Protein AF-A0A212KTN6-F1 (afdb_monomer)

Solvent-accessible surface area (backbone atoms only — not comparable to full-atom values): 41632 Å² total; per-residue (Å²): 137,77,82,83,77,73,83,65,30,35,36,37,36,20,75,38,52,77,48,44,78,41,72,51,72,46,58,101,66,57,61,45,30,37,12,50,24,74,95,64,19,79,41,68,42,93,36,90,55,35,32,47,46,23,31,38,39,32,64,50,101,92,42,46,31,41,32,62,58,24,91,85,48,63,34,24,52,72,87,41,73,53,89,61,74,41,77,66,53,76,67,39,41,38,34,51,46,69,22,36,23,38,31,40,64,57,71,92,70,88,79,76,94,74,85,89,84,89,83,80,89,83,93,82,84,91,83,92,84,83,88,85,86,85,84,83,87,83,89,77,90,85,84,86,89,88,90,86,84,87,88,82,90,81,89,91,85,91,91,88,87,92,87,89,88,86,91,89,91,92,88,91,87,87,90,90,88,87,89,88,87,88,87,84,88,84,86,84,88,80,91,76,90,81,57,91,83,68,80,76,64,91,70,75,80,64,90,71,76,56,34,55,40,30,45,34,28,74,36,42,82,51,48,73,45,73,46,62,40,44,72,59,38,74,42,34,29,13,46,28,83,89,68,27,77,43,69,42,83,37,94,56,36,23,50,54,22,33,37,37,35,27,35,82,84,70,49,38,30,41,32,61,64,80,33,90,66,51,39,23,49,80,79,49,75,58,92,62,75,40,79,58,59,71,71,40,41,39,36,45,51,71,32,31,29,33,32,40,57,76,74,60,87,79,74,76,79,74,75,75,77,77,81,60,66,70,60,64,78,62,48,70,79,56,62,75,70,65,79,81,74,90,85,88,83,88,88,85,89,86,85,88,79,85,89,90,89,83,89,80,89,79,90,85,86,83,90,85,82,91,84,86,88,84,79,69,62,67,60,55,54,50,50,51,51,50,50,50,51,50,51,51,49,50,53,50,61,60,74,67,64,69,78,79,80,80,77,78,78,71,56,62,67,62,53,50,55,60,49,43,58,92,44,81,62,50,48,72,50,75,42,82,92,76,16,39,34,41,38,36,39,36,28,50,38,72,65,53,52,51,52,46,54,54,46,50,72,75,38,94,65,61,74,43,75,46,81,55,66,44,42,42,50,60,57,26,50,58,53,33,61,53,28,55,68,37,87,77,34,46,57,32,43,47,44,60,93,46,57,73,36,35,39,33,40,39,43,27,63,41,71,70,61,48,50,52,50,50,55,50,41,70,74,69,47,95,55,56,97,39,47,46,80,62,60,34,49,46,49,66,49,46,55,51,52,53,50,56,34,50,75,75,62,42,75,55,46,50,73,50,71,59,90,28,37,34,36,34,38,42,50,42,41,61,95,44,50,66,65,50,53,54,48,55,54,56,54,59,72,36,94,61,45,76,46,74,49,78,61,58,42,81,35,78,72,81,67,84,53,47,78,40,39,96,78,53,57,63,80,46,75,45,80,54,90,88,77,50,57,38,38,22,48,77,85,39,83,43,44,72,68,40,69,58,100,74,33,29,28,70,43,76,55,91,52,33,38,33,28,39,44,100,88,46,46,33,35,35,59,42,83,132

Radius of gyration: 48.62 Å; Cα contacts (8 Å, |Δi|>4): 995; chains: 1; bounding box: 110×98×171 Å

Mean predicted aligned error: 24.3 Å

Secondary structure (DSSP, 8-state):
--------EEEEEEEESTTTT-EEEE-S-SEEEEES-TTT-SEE---TTS-SS-EEEEEETTEEEEEE--SSS--EETTEEPSS-EE--TT-EEEETTEEEEEEEE--------------------------------------------------------------------------------------PPPTTSTT------TT---SEEEEEEESTTTT-EEEE-TT-EEEEES-TTT-SEE---TTS-SS-EEEEE-TT--EEEEE-S-SS-EEETTEEPSS-EE--TT-EEEETTEEEEEEESSS------PPP-TTHHHHTTSHHHHTTSSSS----------------------------------SHHHHHHHHHHHHHHHHHHHHHHHT-----------HHHHHHHHTTT-TT-EEEEETTTTEEEEEEEESSHHHHHHHHHHHHT-TT--EEEEEEEEHHHHHHHHHHHHTTSTTTTTEEEEEEETTEEEEEEEESSHHHHHHHHHHHHHH-S-GGGEEE--EEHHHHHHHHHHHHHHTT-TTEEEEEETTEEEEEEEEEGGGHHHHHHHHHHHHTSTT--EEEEEEEEE------EE-GGG--EEEEEEETTTEEEEEETTEEEETT-EETTEEEEEEETTEEEEEETTEEEEEE---

pLDDT: mean 75.12, std 23.94, range [26.38, 98.19]

Structure (mmCIF, N/CA/C/O backbone):
data_AF-A0A212KTN6-F1
#
_entry.id   AF-A0A212KTN6-F1
#
loop_
_atom_site.group_PDB
_atom_site.id
_atom_site.type_symbol
_atom_site.label_atom_id
_atom_site.label_alt_id
_atom_site.label_comp_id
_atom_site.label_asym_id
_atom_site.label_entity_id
_atom_site.label_seq_id
_atom_site.pdbx_PDB_ins_code
_atom_site.Cartn_x
_atom_site.Cartn_y
_atom_site.Cartn_z
_atom_site.occupancy
_atom_site.B_iso_or_equiv
_atom_site.auth_seq_id
_atom_site.auth_comp_id
_atom_site.auth_asym_id
_atom_site.auth_atom_id
_atom_site.pdbx_PDB_model_num
ATOM 1 N N . MET A 1 1 ? 4.019 -14.083 -38.702 1.00 34.28 1 MET A N 1
ATOM 2 C CA . MET A 1 1 ? 2.754 -13.322 -38.726 1.00 34.28 1 MET A CA 1
ATOM 3 C C . MET A 1 1 ? 1.661 -14.159 -38.086 1.00 34.28 1 MET A C 1
ATOM 5 O O . MET A 1 1 ? 0.950 -14.880 -38.772 1.00 34.28 1 MET A O 1
ATOM 9 N N . THR A 1 2 ? 1.574 -14.095 -36.764 1.00 32.25 2 THR A N 1
ATOM 10 C CA . THR A 1 2 ? 0.295 -14.180 -36.047 1.00 32.25 2 THR A CA 1
ATOM 11 C C . THR A 1 2 ? -0.325 -12.777 -36.052 1.00 32.25 2 THR A C 1
ATOM 13 O O . THR A 1 2 ? 0.442 -11.813 -36.138 1.00 32.25 2 THR A O 1
ATOM 16 N N . PRO A 1 3 ? -1.660 -12.628 -36.027 1.00 34.81 3 PRO A N 1
ATOM 17 C CA . PRO A 1 3 ? -2.277 -11.312 -35.921 1.00 34.81 3 PRO A CA 1
ATOM 18 C C . PRO A 1 3 ? -1.950 -10.683 -34.565 1.00 34.81 3 PRO A C 1
ATOM 20 O O . PRO A 1 3 ? -1.847 -11.381 -33.555 1.00 34.81 3 PRO A O 1
ATOM 23 N N . ASP A 1 4 ? -1.793 -9.365 -34.573 1.00 36.38 4 ASP A N 1
ATOM 24 C CA . ASP A 1 4 ? -1.653 -8.555 -33.370 1.00 36.38 4 ASP A CA 1
ATOM 25 C C . ASP A 1 4 ? -2.996 -8.566 -32.622 1.00 36.38 4 ASP A C 1
ATOM 27 O O . ASP A 1 4 ? -4.002 -8.073 -33.140 1.00 36.38 4 ASP A O 1
ATOM 31 N N . ARG A 1 5 ? -3.057 -9.229 -31.459 1.00 44.12 5 ARG A N 1
ATOM 32 C CA . ARG A 1 5 ? -4.283 -9.282 -30.649 1.00 44.12 5 ARG A CA 1
ATOM 33 C C . ARG A 1 5 ? -4.338 -8.009 -29.820 1.00 44.12 5 ARG A C 1
ATOM 35 O O . ARG A 1 5 ? -3.778 -7.959 -28.728 1.00 44.12 5 ARG A O 1
ATOM 42 N N . THR A 1 6 ? -5.024 -7.002 -30.356 1.00 48.31 6 THR A N 1
ATOM 43 C CA . THR A 1 6 ? -5.381 -5.782 -29.630 1.00 48.31 6 THR A CA 1
ATOM 44 C C . THR A 1 6 ? -5.932 -6.131 -28.249 1.00 48.31 6 THR A C 1
ATOM 46 O O . THR A 1 6 ? -6.801 -6.996 -28.116 1.00 48.31 6 THR A O 1
ATOM 49 N N . ALA A 1 7 ? -5.408 -5.467 -27.217 1.00 55.41 7 ALA A N 1
ATOM 50 C CA . ALA A 1 7 ? -5.809 -5.688 -25.835 1.00 55.41 7 ALA A CA 1
ATOM 51 C C . ALA A 1 7 ? -7.250 -5.195 -25.618 1.00 55.41 7 ALA A C 1
ATOM 53 O O . ALA A 1 7 ? -7.487 -4.041 -25.260 1.00 55.41 7 ALA A O 1
ATOM 54 N N . GLN A 1 8 ? -8.222 -6.075 -25.872 1.00 69.25 8 GLN A N 1
ATOM 55 C CA . GLN A 1 8 ? -9.602 -5.859 -25.462 1.00 69.25 8 GLN A CA 1
ATOM 56 C C . GLN A 1 8 ? -9.622 -5.748 -23.938 1.00 69.25 8 GLN A C 1
ATOM 58 O O . GLN A 1 8 ? -9.261 -6.697 -23.245 1.00 69.25 8 GLN A O 1
ATOM 63 N N . SER A 1 9 ? -10.045 -4.594 -23.430 1.00 83.69 9 SER A N 1
ATOM 64 C CA . SER A 1 9 ? -10.257 -4.362 -22.003 1.00 83.69 9 SER A CA 1
ATOM 65 C C . SER A 1 9 ? -11.740 -4.144 -21.729 1.00 83.69 9 SER A C 1
ATOM 67 O O . SER A 1 9 ? -12.467 -3.582 -22.554 1.00 83.69 9 SER A O 1
ATOM 69 N N . ALA A 1 10 ? -12.206 -4.605 -20.575 1.00 90.12 10 ALA A N 1
ATOM 70 C CA . ALA A 1 10 ? -13.587 -4.434 -20.136 1.00 90.12 10 ALA A CA 1
ATOM 71 C C . ALA A 1 10 ? -13.666 -4.130 -18.637 1.00 90.12 10 ALA A C 1
ATOM 73 O O . ALA A 1 10 ? -12.665 -4.176 -17.923 1.00 90.12 10 ALA A O 1
ATOM 74 N N . LYS A 1 11 ? -14.859 -3.773 -18.160 1.00 92.75 11 LYS A N 1
ATOM 75 C CA . LYS A 1 11 ? -15.147 -3.444 -16.760 1.00 92.75 11 LYS A CA 1
ATOM 76 C C . LYS A 1 11 ? -16.503 -4.004 -16.354 1.00 92.75 11 LYS A C 1
ATOM 78 O O . LYS A 1 11 ? -17.452 -3.944 -17.129 1.00 92.75 11 LYS A O 1
ATOM 83 N N . LEU A 1 12 ? -16.596 -4.492 -15.123 1.00 93.50 12 LEU A N 1
ATOM 84 C CA . LEU A 1 12 ? -17.847 -4.816 -14.438 1.00 93.50 12 LEU A CA 1
ATOM 85 C C . LEU A 1 12 ? -18.024 -3.818 -13.285 1.00 93.50 12 LEU A C 1
ATOM 87 O O . LEU A 1 12 ? -17.225 -3.808 -12.349 1.00 93.50 12 LEU A O 1
ATOM 91 N N . ILE A 1 13 ? -19.031 -2.948 -13.375 1.00 92.81 13 ILE A N 1
ATOM 92 C CA . ILE A 1 13 ? -19.261 -1.834 -12.438 1.00 92.81 13 ILE A CA 1
ATOM 93 C C . ILE A 1 13 ? -20.452 -2.159 -11.538 1.00 92.81 13 ILE A C 1
ATOM 95 O O . ILE A 1 13 ? -21.552 -2.387 -12.036 1.00 92.81 13 ILE A O 1
ATOM 99 N N . GLY A 1 14 ? -20.256 -2.181 -10.219 1.00 93.00 14 GLY A N 1
ATOM 100 C CA . GLY A 1 14 ? -21.304 -2.556 -9.269 1.00 93.00 14 GLY A CA 1
ATOM 101 C C . GLY A 1 14 ? -22.366 -1.470 -9.097 1.00 93.00 14 GLY A C 1
ATOM 102 O O . GLY A 1 14 ? -22.075 -0.386 -8.593 1.00 93.00 14 GLY A O 1
ATOM 103 N N . GLU A 1 15 ? -23.614 -1.766 -9.453 1.00 89.19 15 GLU A N 1
ATOM 104 C CA . GLU A 1 15 ? -24.745 -0.833 -9.320 1.00 89.19 15 GLU A CA 1
ATOM 105 C C . GLU A 1 15 ? -25.536 -1.059 -8.020 1.00 89.19 15 GLU A C 1
ATOM 107 O O . GLU A 1 15 ? -26.025 -0.106 -7.398 1.00 89.19 15 GLU A O 1
ATOM 112 N N . GLU A 1 16 ? -25.636 -2.318 -7.582 1.00 86.38 16 GLU A N 1
ATOM 113 C CA . GLU A 1 16 ? -26.379 -2.761 -6.397 1.00 86.38 16 GLU A CA 1
ATOM 114 C C . GLU A 1 16 ? -25.676 -3.934 -5.692 1.00 86.38 16 GLU A C 1
ATOM 116 O O . GLU A 1 16 ? -24.901 -4.671 -6.302 1.00 86.38 16 GLU A O 1
ATOM 121 N N . GLY A 1 17 ? -25.990 -4.132 -4.408 1.00 87.31 17 GLY A N 1
ATOM 122 C CA . GLY A 1 17 ? -25.385 -5.161 -3.557 1.00 87.31 17 GLY A CA 1
ATOM 123 C C . GLY A 1 17 ? -24.101 -4.701 -2.864 1.00 87.31 17 GLY A C 1
ATOM 124 O O . GLY A 1 17 ? -23.860 -3.503 -2.717 1.00 87.31 17 GLY A O 1
ATOM 125 N N . LEU A 1 18 ? -23.295 -5.663 -2.410 1.00 81.44 18 LEU A N 1
ATOM 126 C CA . LEU A 1 18 ? -22.085 -5.414 -1.614 1.00 81.44 18 LEU A CA 1
ATOM 127 C C . LEU A 1 18 ? -20.953 -4.804 -2.450 1.00 81.44 18 LEU A C 1
ATOM 129 O O . LEU A 1 18 ? -20.188 -3.986 -1.951 1.00 81.44 18 LEU A O 1
ATOM 133 N N . LEU A 1 19 ? -20.900 -5.129 -3.743 1.00 85.81 19 LEU A N 1
ATOM 134 C CA . LEU A 1 19 ? -19.911 -4.587 -4.681 1.00 85.81 19 LEU A CA 1
ATOM 135 C C . LEU A 1 19 ? -20.304 -3.208 -5.254 1.00 85.81 19 LEU A C 1
ATOM 137 O O . LEU A 1 19 ? -19.694 -2.747 -6.218 1.00 85.81 19 LEU A O 1
ATOM 141 N N . LYS A 1 20 ? -21.333 -2.535 -4.715 1.00 90.12 20 LYS A N 1
ATOM 142 C CA . LYS A 1 20 ? -21.819 -1.251 -5.248 1.00 90.12 20 LYS A CA 1
ATOM 143 C C . LYS A 1 20 ? -20.722 -0.179 -5.239 1.00 90.12 20 LYS A C 1
ATOM 145 O O . LYS A 1 20 ? -20.124 0.105 -4.208 1.00 90.12 20 LYS A O 1
ATOM 150 N N . GLY A 1 21 ? -20.502 0.452 -6.391 1.00 80.44 21 GLY A N 1
ATOM 151 C CA . GLY A 1 21 ? -19.449 1.446 -6.611 1.00 80.44 21 GLY A CA 1
ATOM 152 C C . GLY A 1 21 ? -18.064 0.856 -6.901 1.00 80.44 21 GLY A C 1
ATOM 153 O O . GLY A 1 21 ? -17.177 1.602 -7.310 1.00 80.44 21 GLY A O 1
ATOM 154 N N . GLN A 1 22 ? -17.869 -0.459 -6.750 1.00 86.19 22 GLN A N 1
ATOM 155 C CA . GLN A 1 22 ? -16.630 -1.121 -7.157 1.00 86.19 22 GLN A CA 1
ATOM 156 C C . GLN A 1 22 ? -16.573 -1.281 -8.682 1.00 86.19 22 GLN A C 1
ATOM 158 O O . GLN A 1 22 ? -17.598 -1.397 -9.359 1.00 86.19 22 GLN A O 1
ATOM 163 N N . VAL A 1 23 ? -15.354 -1.312 -9.221 1.00 91.62 23 VAL A N 1
ATOM 164 C CA . VAL A 1 23 ? -15.073 -1.535 -10.643 1.00 91.62 23 VAL A CA 1
ATOM 165 C C . VAL A 1 23 ? -14.104 -2.702 -10.750 1.00 91.62 23 VAL A C 1
ATOM 167 O O . VAL A 1 23 ? -12.932 -2.567 -10.408 1.00 91.62 23 VAL A O 1
ATOM 170 N N . LEU A 1 24 ? -14.592 -3.846 -11.226 1.00 92.25 24 LEU A N 1
ATOM 171 C CA . LEU A 1 24 ? -13.760 -5.007 -11.522 1.00 92.25 24 LEU A CA 1
ATOM 172 C C . LEU A 1 24 ? -13.243 -4.847 -12.957 1.00 92.25 24 LEU A C 1
ATOM 174 O O . LEU A 1 24 ? -14.018 -4.971 -13.911 1.00 92.25 24 LEU A O 1
ATOM 178 N N . THR A 1 25 ? -11.966 -4.506 -13.120 1.00 90.94 25 THR A N 1
ATOM 179 C CA . THR A 1 25 ? -11.360 -4.352 -14.450 1.00 90.94 25 THR A CA 1
ATOM 180 C C . THR A 1 25 ? -10.946 -5.709 -15.017 1.00 90.94 25 THR A C 1
ATOM 182 O O . THR A 1 25 ? -10.493 -6.593 -14.296 1.00 90.94 25 THR A O 1
ATOM 185 N N . LEU A 1 26 ? -11.144 -5.870 -16.322 1.00 89.81 26 LEU A N 1
ATOM 186 C CA . LEU A 1 26 ? -10.773 -7.025 -17.129 1.00 89.81 26 LEU A CA 1
ATOM 187 C C . LEU A 1 26 ? -9.763 -6.547 -18.181 1.00 89.81 26 LEU A C 1
ATOM 189 O O . LEU A 1 26 ? -10.088 -6.413 -19.363 1.00 89.81 26 LEU A O 1
ATOM 193 N N . ASP A 1 27 ? -8.570 -6.194 -17.715 1.00 81.88 27 ASP A N 1
ATOM 194 C CA . ASP A 1 27 ? -7.408 -5.743 -18.481 1.00 81.88 27 ASP A CA 1
ATOM 195 C C . ASP A 1 27 ? -6.200 -6.688 -18.304 1.00 81.88 27 ASP A C 1
ATOM 197 O O . ASP A 1 27 ? -6.234 -7.635 -17.513 1.00 81.88 27 ASP A O 1
ATOM 201 N N . ASP A 1 28 ? -5.178 -6.497 -19.147 1.00 68.06 28 ASP A N 1
ATOM 202 C CA . ASP A 1 28 ? -3.888 -7.212 -19.164 1.00 68.06 28 ASP A CA 1
ATOM 203 C C . ASP A 1 28 ? -3.952 -8.757 -19.091 1.00 68.06 28 ASP A C 1
ATOM 205 O O . ASP A 1 28 ? -3.041 -9.429 -18.602 1.00 68.06 28 ASP A O 1
ATOM 209 N N . GLY A 1 29 ? -5.011 -9.352 -19.653 1.00 77.38 29 GLY A N 1
ATOM 210 C CA . GLY A 1 29 ? -5.257 -10.793 -19.613 1.00 77.38 29 GLY A CA 1
ATOM 211 C C . GLY A 1 29 ? -6.035 -11.342 -20.812 1.00 77.38 29 GLY A C 1
ATOM 212 O O . GLY A 1 29 ? -6.441 -10.625 -21.723 1.00 77.38 29 GLY A O 1
ATOM 213 N N . THR A 1 30 ? -6.238 -12.664 -20.818 1.00 85.69 30 THR A N 1
ATOM 214 C CA . THR A 1 30 ? -7.148 -13.352 -21.765 1.00 85.69 30 THR A CA 1
ATOM 215 C C . THR A 1 30 ? -8.216 -14.199 -21.070 1.00 85.69 30 THR A C 1
ATOM 217 O O . THR A 1 30 ? -9.109 -14.739 -21.726 1.00 85.69 30 THR A O 1
ATOM 220 N N . SER A 1 31 ? -8.157 -14.302 -19.742 1.00 91.56 31 SER A N 1
ATOM 221 C CA . SER A 1 31 ? -9.212 -14.858 -18.902 1.00 91.56 31 SER A CA 1
ATOM 222 C C . SER A 1 31 ? -9.019 -14.435 -17.452 1.00 91.56 31 SER A C 1
ATOM 224 O O . SER A 1 31 ? -7.883 -14.447 -16.984 1.00 91.56 31 SER A O 1
ATOM 226 N N . TRP A 1 32 ? -10.116 -14.157 -16.751 1.00 95.00 32 TRP A N 1
ATOM 227 C CA . TRP A 1 32 ? -10.134 -13.791 -15.335 1.00 95.00 32 TRP A CA 1
ATOM 228 C C . TRP A 1 32 ? -11.220 -14.591 -14.625 1.00 95.00 32 TRP A C 1
ATOM 230 O O . TRP A 1 32 ? -12.386 -14.603 -15.027 1.00 95.00 32 TRP A O 1
ATOM 240 N N . THR A 1 33 ? -10.835 -15.257 -13.552 1.00 94.94 33 THR A N 1
ATOM 241 C CA . THR A 1 33 ? -11.737 -15.883 -12.598 1.00 94.94 33 THR A CA 1
ATOM 242 C C . THR A 1 33 ? -12.197 -14.847 -11.583 1.00 94.94 33 THR A C 1
ATOM 244 O O . THR A 1 33 ? -11.357 -14.190 -10.973 1.00 94.94 33 THR A O 1
ATOM 247 N N . ILE A 1 34 ? -13.501 -14.767 -11.320 1.00 95.69 34 ILE A N 1
ATOM 248 C CA . ILE A 1 34 ? -14.046 -13.924 -10.247 1.00 95.69 34 ILE A CA 1
ATOM 249 C C . ILE A 1 34 ? -14.674 -14.815 -9.167 1.00 95.69 34 ILE A C 1
ATOM 251 O O . ILE A 1 34 ? -15.379 -15.780 -9.484 1.00 95.69 34 ILE A O 1
ATOM 255 N N . GLY A 1 35 ? -14.415 -14.524 -7.892 1.00 92.81 35 GLY A N 1
ATOM 256 C CA . GLY A 1 35 ? -14.913 -15.306 -6.756 1.00 92.81 35 GLY A CA 1
ATOM 257 C C . GLY A 1 35 ? -14.415 -14.799 -5.401 1.00 92.81 35 GLY A C 1
ATOM 258 O O . GLY A 1 35 ? -13.594 -13.892 -5.333 1.00 92.81 35 GLY A O 1
ATOM 259 N N . ARG A 1 36 ? -14.930 -15.352 -4.299 1.00 90.38 36 ARG A N 1
ATOM 260 C CA . ARG A 1 36 ? -14.609 -14.881 -2.930 1.00 90.38 36 ARG A CA 1
ATOM 261 C C . ARG A 1 36 ? -13.420 -15.583 -2.257 1.00 90.38 36 ARG A C 1
ATOM 263 O O . ARG A 1 36 ? -13.350 -15.635 -1.030 1.00 90.38 36 ARG A O 1
ATOM 270 N N . ASP A 1 37 ? -12.574 -16.251 -3.032 1.00 90.31 37 ASP A N 1
ATOM 271 C CA . ASP A 1 37 ? -11.437 -17.032 -2.532 1.00 90.31 37 ASP A CA 1
ATOM 272 C C . ASP A 1 37 ? -10.153 -16.582 -3.249 1.00 90.31 37 ASP A C 1
ATOM 274 O O . ASP A 1 37 ? -10.051 -16.803 -4.464 1.00 90.31 37 ASP A O 1
ATOM 278 N N . PRO A 1 38 ? -9.203 -15.938 -2.538 1.00 83.50 38 PRO A N 1
ATOM 279 C CA . PRO A 1 38 ? -7.975 -15.407 -3.128 1.00 83.50 38 PRO A CA 1
ATOM 280 C C . PRO A 1 38 ? -7.019 -16.500 -3.619 1.00 83.50 38 PRO A C 1
ATOM 282 O O . PRO A 1 38 ? -6.222 -16.236 -4.512 1.00 83.50 38 PRO A O 1
ATOM 285 N N . ASP A 1 39 ? -7.128 -17.736 -3.117 1.00 86.31 39 ASP A N 1
ATOM 286 C CA . ASP A 1 39 ? -6.313 -18.861 -3.598 1.00 86.31 39 ASP A CA 1
ATOM 287 C C . ASP A 1 39 ? -6.849 -19.444 -4.925 1.00 86.31 39 ASP A C 1
ATOM 289 O O . ASP A 1 39 ? -6.237 -20.343 -5.509 1.00 86.31 39 ASP A O 1
ATOM 293 N N . GLN A 1 40 ? -8.026 -18.997 -5.391 1.00 84.81 40 GLN A N 1
ATOM 294 C CA . GLN A 1 40 ? -8.743 -19.601 -6.526 1.00 84.81 40 GLN A CA 1
ATOM 295 C C . GLN A 1 40 ? -9.312 -18.605 -7.546 1.00 84.81 40 GLN A C 1
ATOM 297 O O . GLN A 1 40 ? -9.867 -19.060 -8.551 1.00 84.81 40 GLN A O 1
ATOM 302 N N . SER A 1 41 ? -9.197 -17.294 -7.308 1.00 91.31 41 SER A N 1
ATOM 303 C CA . SER A 1 41 ? -9.784 -16.235 -8.142 1.00 91.31 41 SER A CA 1
ATOM 304 C C . SER A 1 41 ? -8.754 -15.171 -8.509 1.00 91.31 41 SER A C 1
ATOM 306 O O . SER A 1 41 ? -8.059 -14.661 -7.639 1.00 91.31 41 SER A O 1
ATOM 308 N N . ASP A 1 42 ? -8.707 -14.801 -9.789 1.00 89.12 42 ASP A N 1
ATOM 309 C CA . ASP A 1 42 ? -7.848 -13.731 -10.307 1.00 89.12 42 ASP A CA 1
ATOM 310 C C . ASP A 1 42 ? -8.371 -12.339 -9.886 1.00 89.12 42 ASP A C 1
ATOM 312 O O . ASP A 1 42 ? -7.601 -11.395 -9.730 1.00 89.12 42 ASP A O 1
ATOM 316 N N . ILE A 1 43 ? -9.687 -12.224 -9.657 1.00 91.62 43 ILE A N 1
ATOM 317 C CA . ILE A 1 43 ? -10.365 -11.059 -9.078 1.00 91.62 43 ILE A CA 1
ATOM 318 C C . ILE A 1 43 ? -11.173 -11.525 -7.863 1.00 91.62 43 ILE A C 1
ATOM 320 O O . ILE A 1 43 ? -12.098 -12.337 -7.983 1.00 91.62 43 ILE A O 1
ATOM 324 N N . VAL A 1 44 ? -10.833 -10.999 -6.688 1.00 92.56 44 VAL A N 1
ATOM 325 C CA . VAL A 1 44 ? -11.473 -11.367 -5.418 1.00 92.56 44 VAL A CA 1
ATOM 326 C C . VAL A 1 44 ? -12.657 -10.442 -5.138 1.00 92.56 44 VAL A C 1
ATOM 328 O O . VAL A 1 44 ? -12.536 -9.229 -5.280 1.00 92.56 44 VAL A O 1
ATOM 331 N N . VAL A 1 45 ? -13.801 -11.007 -4.743 1.00 89.50 45 VAL A N 1
ATOM 332 C CA . VAL A 1 45 ? -15.027 -10.253 -4.415 1.00 89.50 45 VAL A CA 1
ATOM 333 C C . VAL A 1 45 ? -15.518 -10.537 -2.997 1.00 89.50 45 VAL A C 1
ATOM 335 O O . VAL A 1 45 ? -15.717 -11.690 -2.610 1.00 89.50 45 VAL A O 1
ATOM 338 N N . GLU A 1 46 ? -15.774 -9.477 -2.231 1.00 84.00 46 GLU A N 1
ATOM 339 C CA . GLU A 1 46 ? -16.226 -9.530 -0.831 1.00 84.00 46 GLU A CA 1
ATOM 340 C C . GLU A 1 46 ? -17.747 -9.739 -0.715 1.00 84.00 46 GLU A C 1
ATOM 342 O O . GLU A 1 46 ? -18.474 -8.996 -0.059 1.00 84.00 46 GLU A O 1
ATOM 347 N N . ASP A 1 47 ? -18.246 -10.781 -1.379 1.00 86.88 47 ASP A N 1
ATOM 348 C CA . ASP A 1 47 ? -19.657 -11.161 -1.365 1.00 86.88 47 ASP A CA 1
ATOM 349 C C . ASP A 1 47 ? -19.818 -12.547 -0.699 1.00 86.88 47 ASP A C 1
ATOM 351 O O . ASP A 1 47 ? -19.406 -13.560 -1.273 1.00 86.88 47 ASP A O 1
ATOM 355 N N . PRO A 1 48 ? -20.405 -12.653 0.512 1.00 85.38 48 PRO A N 1
ATOM 356 C CA . PRO A 1 48 ? -20.600 -13.936 1.193 1.00 85.38 48 PRO A CA 1
ATOM 357 C C . PRO A 1 48 ? -21.530 -14.910 0.457 1.00 85.38 48 PRO A C 1
ATOM 359 O O . PRO A 1 48 ? -21.455 -16.118 0.697 1.00 85.38 48 PRO A O 1
ATOM 362 N N . ALA A 1 49 ? -22.389 -14.414 -0.441 1.00 87.50 49 ALA A N 1
ATOM 363 C CA . ALA A 1 49 ? -23.211 -15.241 -1.317 1.00 87.50 49 ALA A CA 1
ATOM 364 C C . ALA A 1 49 ? -22.454 -15.675 -2.587 1.00 87.50 49 ALA A C 1
ATOM 366 O O . ALA A 1 49 ? -22.961 -16.513 -3.340 1.00 87.50 49 ALA A O 1
ATOM 367 N N . ALA A 1 50 ? -21.236 -15.181 -2.832 1.00 91.44 50 ALA A N 1
ATOM 368 C CA . ALA A 1 50 ? -20.400 -15.699 -3.900 1.00 91.44 50 ALA A CA 1
ATOM 369 C C . ALA A 1 50 ? -19.787 -17.072 -3.564 1.00 91.44 50 ALA A C 1
ATOM 371 O O . ALA A 1 50 ? -19.407 -17.381 -2.430 1.00 91.44 50 ALA A O 1
ATOM 372 N N . SER A 1 51 ? -19.642 -17.909 -4.593 1.00 92.19 51 SER A N 1
ATOM 373 C CA . SER A 1 51 ? -18.812 -19.111 -4.518 1.00 92.19 51 SER A CA 1
ATOM 374 C C . SER A 1 51 ? -17.325 -18.747 -4.515 1.00 92.19 51 SER A C 1
ATOM 376 O O . SER A 1 51 ? -16.920 -17.716 -5.053 1.00 92.19 51 SER A O 1
ATOM 378 N N . ARG A 1 52 ? -16.504 -19.620 -3.913 1.00 89.38 52 ARG A N 1
ATOM 379 C CA . ARG A 1 52 ? -15.036 -19.474 -3.824 1.00 89.38 52 ARG A CA 1
ATOM 380 C C . ARG A 1 52 ? -14.417 -19.172 -5.187 1.00 89.38 52 ARG A C 1
ATOM 382 O O . ARG A 1 52 ? -13.750 -18.162 -5.340 1.00 89.38 52 ARG A O 1
ATOM 389 N N . LYS A 1 53 ? -14.767 -20.000 -6.170 1.00 92.00 53 LYS A N 1
ATOM 390 C CA . LYS A 1 53 ? -14.649 -19.723 -7.598 1.00 92.00 53 LYS A CA 1
ATOM 391 C C . LYS A 1 53 ? -16.073 -19.502 -8.112 1.00 92.00 53 LYS A C 1
ATOM 393 O O . LYS A 1 53 ? -16.866 -20.439 -8.038 1.00 92.00 53 LYS A O 1
ATOM 398 N N . HIS A 1 54 ? -16.447 -18.286 -8.515 1.00 93.56 54 HIS A N 1
ATOM 399 C CA . HIS A 1 54 ? -17.836 -17.979 -8.891 1.00 93.56 54 HIS A CA 1
ATOM 400 C C . HIS A 1 54 ? -18.051 -18.096 -10.397 1.00 93.56 54 HIS A C 1
ATOM 402 O O . HIS A 1 54 ? -18.982 -18.763 -10.840 1.00 93.56 54 HIS A O 1
ATOM 408 N N . LEU A 1 55 ? -17.186 -17.465 -11.184 1.00 95.06 55 LEU A N 1
ATOM 409 C CA . LEU A 1 55 ? -17.310 -17.408 -12.636 1.00 95.06 55 LEU A CA 1
ATOM 410 C C . LEU A 1 55 ? -15.946 -17.283 -13.308 1.00 95.06 55 LEU A C 1
ATOM 412 O O . LEU A 1 55 ? -14.950 -16.955 -12.661 1.00 95.06 55 LEU A O 1
ATOM 416 N N . LEU A 1 56 ? -15.917 -17.529 -14.613 1.00 94.69 56 LEU A N 1
ATOM 417 C CA . LEU A 1 56 ? -14.752 -17.341 -15.468 1.00 94.69 56 LEU A CA 1
ATOM 418 C C . LEU A 1 56 ? -15.141 -16.480 -16.670 1.00 94.69 56 LEU A C 1
ATOM 420 O O . LEU A 1 56 ? -15.990 -16.869 -17.465 1.00 94.69 56 LEU A O 1
ATOM 424 N N . CYS A 1 57 ? -14.504 -15.323 -16.812 1.00 94.12 57 CYS A N 1
ATOM 425 C CA . CYS A 1 57 ? -14.599 -14.478 -17.997 1.00 94.12 57 CYS A CA 1
ATOM 426 C C . CYS A 1 57 ? -13.401 -14.751 -18.921 1.00 94.12 57 CYS A C 1
ATOM 428 O O . CYS A 1 57 ? -12.295 -14.989 -18.429 1.00 94.12 57 CYS A O 1
ATOM 430 N N . ARG A 1 58 ? -13.586 -14.754 -20.247 1.00 92.94 58 ARG A N 1
ATOM 431 C CA . ARG A 1 58 ? -12.546 -15.093 -21.241 1.00 92.94 58 ARG A CA 1
ATOM 432 C C . ARG A 1 58 ? -12.628 -14.212 -22.485 1.00 92.94 58 ARG A C 1
ATOM 434 O O . ARG A 1 58 ? -13.716 -14.008 -23.013 1.00 92.94 58 ARG A O 1
ATOM 441 N N . VAL A 1 59 ? -11.481 -13.771 -23.004 1.00 89.88 59 VAL A N 1
ATOM 442 C CA . VAL A 1 59 ? -11.390 -13.031 -24.275 1.00 89.88 59 VAL A CA 1
ATOM 443 C C . VAL A 1 59 ? -11.338 -14.005 -25.448 1.00 89.88 59 VAL A C 1
ATOM 445 O O . VAL A 1 59 ? -10.395 -14.793 -25.592 1.00 89.88 59 VAL A O 1
ATOM 448 N N . THR A 1 60 ? -12.327 -13.910 -26.326 1.00 87.00 60 THR A N 1
ATOM 449 C CA . THR A 1 60 ? -12.394 -14.628 -27.602 1.00 87.00 60 THR A CA 1
ATOM 450 C C . THR A 1 60 ? -12.373 -13.649 -28.770 1.00 87.00 60 THR A C 1
ATOM 452 O O . THR A 1 60 ? -12.475 -12.439 -28.582 1.00 87.00 60 THR A O 1
ATOM 455 N N . ASP A 1 61 ? -12.250 -14.166 -29.989 1.00 78.06 61 ASP A N 1
ATOM 456 C CA . ASP A 1 61 ? -12.219 -13.326 -31.190 1.00 78.06 61 ASP A CA 1
ATOM 457 C C . ASP A 1 61 ? -13.599 -12.692 -31.506 1.00 78.06 61 ASP A C 1
ATOM 459 O O . ASP A 1 61 ? -13.676 -11.775 -32.320 1.00 78.06 61 ASP A O 1
ATOM 463 N N . GLU A 1 62 ? -14.668 -13.128 -30.822 1.00 79.19 62 GLU A N 1
ATOM 464 C CA . GLU A 1 62 ? -16.019 -12.536 -30.859 1.00 79.19 62 GLU A CA 1
ATOM 465 C C . GLU A 1 62 ? -16.289 -11.565 -29.687 1.00 79.19 62 GLU A C 1
ATOM 467 O O . GLU A 1 62 ? -17.282 -10.841 -29.712 1.00 79.19 62 GLU A O 1
ATOM 472 N N . GLY A 1 63 ? -15.409 -11.517 -28.675 1.00 85.81 63 GLY A N 1
ATOM 473 C CA . GLY A 1 63 ? -15.544 -10.683 -27.473 1.00 85.81 63 GLY A CA 1
ATOM 474 C C . GLY A 1 63 ? -15.405 -11.461 -26.157 1.00 85.81 63 GLY A C 1
ATOM 475 O O . GLY A 1 63 ? -14.821 -12.549 -26.112 1.00 85.81 63 GLY A O 1
ATOM 476 N N . PHE A 1 64 ? -15.935 -10.895 -25.069 1.00 92.56 64 PHE A N 1
ATOM 477 C CA . PHE A 1 64 ? -15.855 -11.462 -23.718 1.00 92.56 64 PHE A CA 1
ATOM 478 C C . PHE A 1 64 ? -16.956 -12.502 -23.482 1.00 92.56 64 PHE A C 1
ATOM 480 O O . PHE A 1 64 ? -18.140 -12.175 -23.515 1.00 92.56 64 PHE A O 1
ATOM 487 N N . ILE A 1 65 ? -16.571 -13.748 -23.202 1.00 93.81 65 ILE A N 1
ATOM 488 C CA . ILE A 1 65 ? -17.490 -14.843 -22.860 1.00 93.81 65 ILE A CA 1
ATOM 489 C C . ILE A 1 65 ? -17.403 -15.137 -21.362 1.00 93.81 65 ILE A C 1
ATOM 491 O O . ILE A 1 65 ? -16.302 -15.256 -20.820 1.00 93.81 65 ILE A O 1
ATOM 495 N N . LEU A 1 66 ? -18.554 -15.289 -20.705 1.00 94.81 66 LEU A N 1
ATOM 496 C CA . LEU A 1 66 ? -18.677 -15.581 -19.280 1.00 94.81 66 LEU A CA 1
ATOM 497 C C . LEU A 1 66 ? -19.247 -16.992 -19.055 1.00 94.81 66 LEU A C 1
ATOM 499 O O . LEU A 1 66 ? -20.264 -17.373 -19.629 1.00 94.81 66 LEU A O 1
ATOM 503 N N . GLU A 1 67 ? -18.573 -17.767 -18.207 1.00 94.38 67 GLU A N 1
ATOM 504 C CA . GLU A 1 67 ? -18.895 -19.143 -17.818 1.00 94.38 67 GLU A CA 1
ATOM 505 C C . GLU A 1 67 ? -19.208 -19.202 -16.309 1.00 94.38 67 GLU A C 1
ATOM 507 O O . GLU A 1 67 ? -18.413 -18.743 -15.482 1.00 94.38 67 GLU A O 1
ATOM 512 N N . ASN A 1 68 ? -20.362 -19.762 -15.929 1.00 93.38 68 ASN A N 1
ATOM 513 C CA . ASN A 1 68 ? -20.729 -19.960 -14.523 1.00 93.38 68 ASN A CA 1
ATOM 514 C C . ASN A 1 68 ? -19.944 -21.135 -13.911 1.00 93.38 68 ASN A C 1
ATOM 516 O O . ASN A 1 68 ? -20.020 -22.258 -14.404 1.00 93.38 68 ASN A O 1
ATOM 520 N N . LEU A 1 69 ? -19.248 -20.892 -12.796 1.00 90.12 69 LEU A N 1
ATOM 521 C CA . LEU A 1 69 ? -18.536 -21.913 -12.015 1.00 90.12 69 LEU A CA 1
ATOM 522 C C . LEU A 1 69 ? -19.163 -22.152 -10.626 1.00 90.12 69 LEU A C 1
ATOM 524 O O . LEU A 1 69 ? -18.707 -23.014 -9.873 1.00 90.12 69 LEU A O 1
ATOM 528 N N . SER A 1 70 ? -20.211 -21.402 -10.282 1.00 87.50 70 SER A N 1
ATOM 529 C CA . SER A 1 70 ? -20.898 -21.449 -8.997 1.00 87.50 70 SER A CA 1
ATOM 530 C C . SER A 1 70 ? -22.011 -22.498 -8.999 1.00 87.50 70 SER A C 1
ATOM 532 O O . SER A 1 70 ? -22.926 -22.469 -9.821 1.00 87.50 70 SER A O 1
ATOM 534 N N . SER A 1 71 ? -21.951 -23.412 -8.029 1.00 79.62 71 SER A N 1
ATOM 535 C CA . SER A 1 71 ? -22.926 -24.494 -7.829 1.00 79.62 71 SER A CA 1
ATOM 536 C C . SER A 1 71 ? -23.957 -24.223 -6.724 1.00 79.62 71 SER A C 1
ATOM 538 O O . SER A 1 71 ? -24.791 -25.085 -6.452 1.00 79.62 71 SER A O 1
ATOM 540 N N . THR A 1 72 ? -23.894 -23.051 -6.082 1.00 79.69 72 THR A N 1
ATOM 541 C CA . THR A 1 72 ? -24.764 -22.673 -4.950 1.00 79.69 72 THR A CA 1
ATOM 542 C C . THR A 1 72 ? -25.707 -21.529 -5.317 1.00 79.69 72 THR A C 1
ATOM 544 O O . THR A 1 72 ? -26.910 -21.655 -5.132 1.00 79.69 72 THR A O 1
ATOM 547 N N . ASN A 1 73 ? -25.158 -20.441 -5.865 1.00 86.56 73 ASN A N 1
ATOM 548 C CA . ASN A 1 73 ? -25.899 -19.299 -6.405 1.00 86.56 73 ASN A CA 1
ATOM 549 C C . ASN A 1 73 ? -25.387 -19.082 -7.838 1.00 86.56 73 ASN A C 1
ATOM 551 O O . ASN A 1 73 ? -24.223 -18.698 -7.965 1.00 86.56 73 ASN A O 1
ATOM 555 N N . PRO A 1 74 ? -26.150 -19.408 -8.895 1.00 87.69 74 PRO A N 1
ATOM 556 C CA . PRO A 1 74 ? -25.668 -19.318 -10.274 1.00 87.69 74 PRO A CA 1
ATOM 557 C C . PRO A 1 74 ? -25.491 -17.863 -10.721 1.00 87.69 74 PRO A C 1
ATOM 559 O O . PRO A 1 74 ? -26.185 -16.967 -10.240 1.00 87.69 74 PRO A O 1
ATOM 562 N N . VAL A 1 75 ? -24.597 -17.636 -11.687 1.00 93.69 75 VAL A N 1
ATOM 563 C CA . VAL A 1 75 ? -24.530 -16.349 -12.396 1.00 93.69 75 VAL A CA 1
ATOM 564 C C . VAL A 1 75 ? -25.780 -16.169 -13.251 1.00 93.69 75 VAL A C 1
ATOM 566 O O . VAL A 1 75 ? -26.183 -17.095 -13.964 1.00 93.69 75 VAL A O 1
ATOM 569 N N . THR A 1 76 ? -26.339 -14.958 -13.250 1.00 91.81 76 THR A N 1
ATOM 570 C CA . THR A 1 76 ? -27.327 -14.547 -14.255 1.00 91.81 76 THR A CA 1
ATOM 571 C C . THR A 1 76 ? -26.805 -13.395 -15.106 1.00 91.81 76 THR A C 1
ATOM 573 O O . THR A 1 76 ? -26.026 -12.566 -14.634 1.00 91.81 76 THR A O 1
ATOM 576 N N . ILE A 1 77 ? -27.231 -13.347 -16.369 1.00 94.00 77 ILE A N 1
ATOM 577 C CA . ILE A 1 77 ? -27.033 -12.208 -17.272 1.00 94.00 77 ILE A CA 1
ATOM 578 C C . ILE A 1 77 ? -28.426 -11.722 -17.671 1.00 94.00 77 ILE A C 1
ATOM 580 O O . ILE A 1 77 ? -29.227 -12.500 -18.185 1.00 94.00 77 ILE A O 1
ATOM 584 N N . ASN A 1 78 ? -28.736 -10.453 -17.395 1.00 90.12 78 ASN A N 1
ATOM 585 C CA . ASN A 1 78 ? -30.056 -9.848 -17.619 1.00 90.12 78 ASN A CA 1
ATOM 586 C C . ASN A 1 78 ? -31.208 -10.698 -17.036 1.00 90.12 78 ASN A C 1
ATOM 588 O O . ASN A 1 78 ? -32.195 -10.981 -17.709 1.00 90.12 78 ASN A O 1
ATOM 592 N N . GLU A 1 79 ? -31.045 -11.127 -15.778 1.00 84.81 79 GLU A N 1
ATOM 593 C CA . GLU A 1 79 ? -31.971 -11.991 -15.016 1.00 84.81 79 GLU A CA 1
ATOM 594 C C . GLU A 1 79 ? -32.119 -13.446 -15.526 1.00 84.81 79 GLU A C 1
ATOM 596 O O . GLU A 1 79 ? -32.877 -14.220 -14.943 1.00 84.81 79 GLU A O 1
ATOM 601 N N . VAL A 1 80 ? -31.354 -13.871 -16.541 1.00 89.06 80 VAL A N 1
ATOM 602 C CA . VAL A 1 80 ? -31.342 -15.257 -17.054 1.00 89.06 80 VAL A CA 1
ATOM 603 C C . VAL A 1 80 ? -30.147 -16.041 -16.500 1.00 89.06 80 VAL A C 1
ATOM 605 O O . VAL A 1 80 ? -29.003 -15.634 -16.687 1.00 89.06 80 VAL A O 1
ATOM 608 N N . GLU A 1 81 ? -30.392 -17.177 -15.835 1.00 89.50 81 GLU A N 1
ATOM 609 C CA . GLU A 1 81 ? -29.341 -18.104 -15.374 1.00 89.50 81 GLU A CA 1
ATOM 610 C C . GLU A 1 81 ? -28.565 -18.719 -16.548 1.00 89.50 81 GLU A C 1
ATOM 612 O O . GLU A 1 81 ? -29.157 -19.335 -17.440 1.00 89.50 81 GLU A O 1
ATOM 617 N N . ILE A 1 82 ? -27.231 -18.618 -16.525 1.00 89.62 82 ILE A N 1
ATOM 618 C CA . ILE A 1 82 ? -26.387 -19.187 -17.586 1.00 89.62 82 ILE A CA 1
ATOM 619 C C . ILE A 1 82 ? -25.965 -20.626 -17.249 1.00 89.62 82 ILE A C 1
ATOM 621 O O . ILE A 1 82 ? -25.372 -20.907 -16.204 1.00 89.62 82 ILE A O 1
ATOM 625 N N . SER A 1 83 ? -26.285 -21.553 -18.156 1.00 80.94 83 SER A N 1
ATOM 626 C CA . SER A 1 83 ? -25.920 -22.981 -18.066 1.00 80.94 83 SER A CA 1
ATOM 627 C C . SER A 1 83 ? -24.784 -23.383 -19.016 1.00 80.94 83 SER A C 1
ATOM 629 O O . SER A 1 83 ? -24.178 -24.436 -18.841 1.00 80.94 83 SER A O 1
ATOM 631 N N . GLU A 1 84 ? -24.495 -22.546 -20.012 1.00 87.44 84 GLU A N 1
ATOM 632 C CA . GLU A 1 84 ? -23.408 -22.686 -20.986 1.00 87.44 84 GLU A CA 1
ATOM 633 C C . GLU A 1 84 ? -22.682 -21.326 -21.102 1.00 87.44 84 GLU A C 1
ATOM 635 O O . GLU A 1 84 ? -23.271 -20.307 -20.723 1.00 87.44 84 GLU A O 1
ATOM 640 N N . PRO A 1 85 ? -21.423 -21.266 -21.580 1.00 91.88 85 PRO A N 1
ATOM 641 C CA . PRO A 1 85 ? -20.691 -20.003 -21.699 1.00 91.88 85 PRO A CA 1
ATOM 642 C C . PRO A 1 85 ? -21.378 -19.021 -22.663 1.00 91.88 85 PRO A C 1
ATOM 644 O O . PRO A 1 85 ? -21.623 -19.361 -23.820 1.00 91.88 85 PRO A O 1
ATOM 647 N N . GLN A 1 86 ? -21.654 -17.796 -22.205 1.00 92.31 86 GLN A N 1
ATOM 648 C CA . GLN A 1 86 ? -22.404 -16.782 -22.957 1.00 92.31 86 GLN A CA 1
ATOM 649 C C . GLN A 1 86 ? -21.543 -15.549 -23.273 1.00 92.31 86 GLN A C 1
ATOM 651 O O . GLN A 1 86 ? -20.815 -15.057 -22.413 1.00 92.31 86 GLN A O 1
ATOM 656 N N . LEU A 1 87 ? -21.646 -15.035 -24.503 1.00 92.50 87 LEU A N 1
ATOM 657 C CA . LEU A 1 87 ? -21.023 -13.778 -24.933 1.00 92.50 87 LEU A CA 1
ATOM 658 C C . LEU A 1 87 ? -21.733 -12.567 -24.296 1.00 92.50 87 LEU A C 1
ATOM 660 O O . LEU A 1 87 ? -22.959 -12.472 -24.364 1.00 92.50 87 LEU A O 1
ATOM 664 N N . LEU A 1 88 ? -20.958 -11.652 -23.712 1.00 93.44 88 LEU A N 1
ATOM 665 C CA . LEU A 1 88 ? -21.424 -10.402 -23.105 1.00 93.44 88 LEU A CA 1
ATOM 666 C C . LEU A 1 88 ? -21.543 -9.272 -24.136 1.00 93.44 88 LEU A C 1
ATOM 668 O O . LEU A 1 88 ? -20.709 -9.145 -25.035 1.00 93.44 88 LEU A O 1
ATOM 672 N N . GLN A 1 89 ? -22.545 -8.414 -23.958 1.00 91.75 89 GLN A N 1
ATOM 673 C CA . GLN A 1 89 ? -22.754 -7.179 -24.715 1.00 91.75 89 GLN A CA 1
ATOM 674 C C . GLN A 1 89 ? -22.607 -5.947 -23.817 1.00 91.75 89 GLN A C 1
ATOM 676 O O . GLN A 1 89 ? -22.821 -6.005 -22.607 1.00 91.75 89 GLN A O 1
ATOM 681 N N . ASP A 1 90 ? -22.231 -4.815 -24.413 1.00 89.44 90 ASP A N 1
ATOM 682 C CA . ASP A 1 90 ? -22.064 -3.554 -23.688 1.00 89.44 90 ASP A CA 1
ATOM 683 C C . ASP A 1 90 ? -23.378 -3.127 -23.011 1.00 89.44 90 ASP A C 1
ATOM 685 O O . ASP A 1 90 ? -24.429 -3.057 -23.651 1.00 89.44 90 ASP A O 1
ATOM 689 N N . GLY A 1 91 ? -23.325 -2.884 -21.702 1.00 86.94 91 GLY A N 1
ATOM 690 C CA . GLY A 1 91 ? -24.489 -2.601 -20.870 1.00 86.94 91 GLY A CA 1
ATOM 691 C C . GLY A 1 91 ? -25.163 -3.821 -20.223 1.00 86.94 91 GLY A C 1
ATOM 692 O O . GLY A 1 91 ? -26.091 -3.600 -19.441 1.00 86.94 91 GLY A O 1
ATOM 693 N N . ASP A 1 92 ? -24.722 -5.062 -20.474 1.00 94.94 92 ASP A N 1
ATOM 694 C CA . ASP A 1 92 ? -25.287 -6.273 -19.846 1.00 94.94 92 ASP A CA 1
ATOM 695 C C . ASP A 1 92 ? -25.211 -6.236 -18.311 1.00 94.94 92 ASP A C 1
ATOM 697 O O . ASP A 1 92 ? -24.210 -5.819 -17.724 1.00 94.94 92 ASP A O 1
ATOM 701 N N . LEU A 1 93 ? -26.263 -6.723 -17.647 1.00 94.56 93 LEU A N 1
ATOM 702 C CA . LEU A 1 93 ? -26.356 -6.793 -16.190 1.00 94.56 93 LEU A CA 1
ATOM 703 C C . LEU A 1 93 ? -26.008 -8.202 -15.691 1.00 94.56 93 LEU A C 1
ATOM 705 O O . LEU A 1 93 ? -26.839 -9.110 -15.735 1.00 94.56 93 LEU A O 1
ATOM 709 N N . VAL A 1 94 ? -24.785 -8.374 -15.193 1.00 95.81 94 VAL A N 1
ATOM 710 C CA . VAL A 1 94 ? -24.284 -9.618 -14.595 1.00 95.81 94 VAL A CA 1
ATOM 711 C C . VAL A 1 94 ? -24.593 -9.627 -13.099 1.00 95.81 94 VAL A C 1
ATOM 713 O O . VAL A 1 94 ? -24.200 -8.711 -12.376 1.00 95.81 94 VAL A O 1
ATOM 716 N N . ILE A 1 95 ? -25.260 -10.668 -12.603 1.00 93.38 95 ILE A N 1
ATOM 717 C CA . ILE A 1 95 ? -25.489 -10.865 -11.165 1.00 93.38 95 ILE A CA 1
ATOM 718 C C . ILE A 1 95 ? -24.575 -11.982 -10.664 1.00 93.38 95 ILE A C 1
ATOM 720 O O . ILE A 1 95 ? -24.603 -13.092 -11.197 1.00 93.38 95 ILE A O 1
ATOM 724 N N . LEU A 1 96 ? -23.790 -11.696 -9.621 1.00 92.62 96 LEU A N 1
ATOM 725 C CA . LEU A 1 96 ? -23.011 -12.693 -8.886 1.00 92.62 96 LEU A CA 1
ATOM 726 C C . LEU A 1 96 ? -23.205 -12.494 -7.379 1.00 92.62 96 LEU A C 1
ATOM 728 O O . LEU A 1 96 ? -23.133 -11.377 -6.870 1.00 92.62 96 LEU A O 1
ATOM 732 N N . GLY A 1 97 ? -23.459 -13.585 -6.658 1.00 89.12 97 GLY A N 1
ATOM 733 C CA . GLY A 1 97 ? -23.719 -13.539 -5.217 1.00 89.12 97 GLY A CA 1
ATOM 734 C C . GLY A 1 97 ? -24.979 -12.731 -4.898 1.00 89.12 97 GLY A C 1
ATOM 735 O O . GLY A 1 97 ? -26.065 -13.084 -5.352 1.00 89.12 97 GLY A O 1
ATOM 736 N N . ALA A 1 98 ? -24.831 -11.659 -4.122 1.00 88.00 98 ALA A N 1
ATOM 737 C CA . ALA A 1 98 ? -25.883 -10.693 -3.807 1.00 88.00 98 ALA A CA 1
ATOM 738 C C . ALA A 1 98 ? -25.746 -9.371 -4.596 1.00 88.00 98 ALA A C 1
ATOM 740 O O . ALA A 1 98 ? -26.451 -8.403 -4.300 1.00 88.00 98 ALA A O 1
ATOM 741 N N . SER A 1 99 ? -24.834 -9.308 -5.573 1.00 91.38 99 SER A N 1
ATOM 742 C CA . SER A 1 99 ? -24.386 -8.066 -6.207 1.00 91.38 99 SER A CA 1
ATOM 743 C C . SER A 1 99 ? -24.673 -8.023 -7.711 1.00 91.38 99 SER A C 1
ATOM 745 O O . SER A 1 99 ? -24.500 -9.015 -8.421 1.00 91.38 99 SER A O 1
ATOM 747 N N . LYS A 1 100 ? -25.105 -6.855 -8.205 1.00 93.69 100 LYS A N 1
ATOM 748 C CA . LYS A 1 100 ? -25.399 -6.600 -9.625 1.00 93.69 100 LYS A CA 1
ATOM 749 C C . LYS A 1 100 ? -24.327 -5.699 -10.231 1.00 93.69 100 LYS A C 1
ATOM 751 O O . LYS A 1 100 ? -24.079 -4.605 -9.720 1.00 93.69 100 LYS A O 1
ATOM 756 N N . LEU A 1 101 ? -23.726 -6.145 -11.326 1.00 95.38 101 LEU A N 1
ATOM 757 C CA . LEU A 1 101 ? -22.612 -5.499 -12.012 1.00 95.38 101 LEU A CA 1
ATOM 758 C C . LEU A 1 101 ? -22.984 -5.239 -13.474 1.00 95.38 101 LEU A C 1
ATOM 760 O O . LEU A 1 101 ? -23.392 -6.164 -14.172 1.00 95.38 101 LEU A O 1
ATOM 764 N N . ARG A 1 102 ? -22.811 -4.010 -13.965 1.00 96.19 102 ARG A N 1
ATOM 765 C CA . ARG A 1 102 ? -22.982 -3.700 -15.389 1.00 96.19 102 ARG A CA 1
ATOM 766 C C . ARG A 1 102 ? -21.668 -3.859 -16.143 1.00 96.19 102 ARG A C 1
ATOM 768 O O . ARG A 1 102 ? -20.646 -3.312 -15.725 1.00 96.19 102 ARG A O 1
ATOM 775 N N . PHE A 1 103 ? -21.701 -4.611 -17.236 1.00 95.12 103 PHE A N 1
ATOM 776 C CA . PHE A 1 103 ? -20.565 -4.836 -18.119 1.00 95.12 103 PHE A CA 1
ATOM 777 C C . PHE A 1 103 ? -20.389 -3.685 -19.115 1.00 95.12 103 PHE A C 1
ATOM 779 O O . PHE A 1 103 ? -21.360 -3.207 -19.696 1.00 95.12 103 PHE A O 1
ATOM 786 N N . TYR A 1 104 ? -19.140 -3.287 -19.346 1.00 92.25 104 TYR A N 1
ATOM 787 C CA . TYR A 1 104 ? -18.735 -2.333 -20.377 1.00 92.25 104 TYR A CA 1
ATOM 788 C C . TYR A 1 104 ? -17.446 -2.803 -21.053 1.00 92.25 104 TYR A C 1
ATOM 790 O O . TYR A 1 104 ? -16.517 -3.247 -20.377 1.00 92.25 104 TYR A O 1
ATOM 798 N N . SER A 1 105 ? -17.353 -2.658 -22.372 1.00 89.19 105 SER A N 1
ATOM 799 C CA . SER A 1 105 ? -16.229 -3.098 -23.201 1.00 89.19 105 SER A CA 1
ATOM 800 C C . SER A 1 105 ? -15.568 -1.925 -23.928 1.00 89.19 105 SER A C 1
ATOM 802 O O . SER A 1 105 ? -16.185 -1.216 -24.718 1.00 89.19 105 SER A O 1
ATOM 804 N N . SER A 1 106 ? -14.265 -1.743 -23.714 1.00 73.94 106 SER A N 1
ATOM 805 C CA . SER A 1 106 ? -13.455 -0.761 -24.440 1.00 73.94 106 SER A CA 1
ATOM 806 C C . SER A 1 106 ? -13.005 -1.338 -25.786 1.00 73.94 106 SER A C 1
ATOM 808 O O . SER A 1 106 ? -11.813 -1.539 -26.033 1.00 73.94 106 SER A O 1
ATOM 810 N N . SER A 1 107 ? -13.966 -1.646 -26.660 1.00 57.31 107 SER A N 1
ATOM 811 C CA . SER A 1 107 ? -13.673 -2.126 -28.012 1.00 57.31 107 SER A CA 1
ATOM 812 C C . SER A 1 107 ? -12.989 -1.027 -28.832 1.00 57.31 107 SER A C 1
ATOM 814 O O . SER A 1 107 ? -13.470 0.104 -28.898 1.00 57.31 107 SER A O 1
ATOM 816 N N . GLY A 1 108 ? -11.846 -1.354 -29.442 1.00 45.44 108 GLY A N 1
ATOM 817 C CA . GLY A 1 108 ? -10.941 -0.403 -30.097 1.00 45.44 108 GLY A CA 1
ATOM 818 C C . GLY A 1 108 ? -11.449 0.151 -31.432 1.00 45.44 108 GLY A C 1
ATOM 819 O O . GLY A 1 108 ? -10.847 -0.105 -32.473 1.00 45.44 108 GLY A O 1
ATOM 820 N N . ALA A 1 109 ? -12.537 0.919 -31.407 1.00 30.17 109 ALA A N 1
ATOM 821 C CA . ALA A 1 109 ? -12.997 1.724 -32.532 1.00 30.17 109 ALA A CA 1
ATOM 822 C C . ALA A 1 109 ? -12.303 3.097 -32.534 1.00 30.17 109 ALA A C 1
ATOM 824 O O . ALA A 1 109 ? -12.202 3.760 -31.503 1.00 30.17 109 ALA A O 1
ATOM 825 N N . VAL A 1 110 ? -11.837 3.544 -33.704 1.00 33.78 110 VAL A N 1
ATOM 826 C CA . VAL A 1 110 ? -11.217 4.869 -33.862 1.00 33.78 110 VAL A CA 1
ATOM 827 C C . VAL A 1 110 ? -12.300 5.944 -33.754 1.00 33.78 110 VAL A C 1
ATOM 829 O O . VAL A 1 110 ? -13.110 6.096 -34.668 1.00 33.78 110 VAL A O 1
ATOM 832 N N . ILE A 1 111 ? -12.313 6.690 -32.648 1.00 32.22 111 ILE A N 1
ATOM 833 C CA . ILE A 1 111 ? -13.190 7.855 -32.484 1.00 32.22 111 ILE A CA 1
ATOM 834 C C . ILE A 1 111 ? -12.548 9.046 -33.201 1.00 32.22 111 ILE A C 1
ATOM 836 O O . ILE A 1 111 ? -11.536 9.585 -32.753 1.00 32.22 111 ILE A O 1
ATOM 840 N N . ASP A 1 112 ? -13.146 9.438 -34.325 1.00 28.73 112 ASP A N 1
ATOM 841 C CA . ASP A 1 112 ? -12.793 10.652 -35.062 1.00 28.73 112 ASP A CA 1
ATOM 842 C C . ASP A 1 112 ? -13.153 11.905 -34.240 1.00 28.73 112 ASP A C 1
ATOM 844 O O . ASP A 1 112 ? -14.218 11.985 -33.620 1.00 28.73 112 ASP A O 1
ATOM 848 N N . THR A 1 113 ? -12.254 12.886 -34.191 1.00 36.06 113 THR A N 1
ATOM 849 C CA . THR A 1 113 ? -12.354 14.031 -33.275 1.00 36.06 113 THR A CA 1
ATOM 850 C C . THR A 1 113 ? -13.178 15.168 -33.880 1.00 36.06 113 THR A C 1
ATOM 852 O O . THR A 1 113 ? -12.618 16.089 -34.478 1.00 36.06 113 THR A O 1
ATOM 855 N N . ALA A 1 114 ? -14.503 15.142 -33.692 1.00 31.72 114 ALA A N 1
ATOM 856 C CA . ALA A 1 114 ? -15.407 16.170 -34.218 1.00 31.72 114 ALA A CA 1
ATOM 857 C C . ALA A 1 114 ? -16.451 16.692 -33.201 1.00 31.72 114 ALA A C 1
ATOM 859 O O . ALA A 1 114 ? -17.487 16.076 -32.979 1.00 31.72 114 ALA A O 1
ATOM 860 N N . SER A 1 115 ? -16.192 17.912 -32.710 1.00 29.77 115 SER A N 1
ATOM 861 C CA . SER A 1 115 ? -17.145 18.908 -32.171 1.00 29.77 115 SER A CA 1
ATOM 862 C C . SER A 1 115 ? -17.903 18.649 -30.843 1.00 29.77 115 SER A C 1
ATOM 864 O O . SER A 1 115 ? -18.590 17.644 -30.691 1.00 29.77 115 SER A O 1
ATOM 866 N N . PRO A 1 116 ? -17.900 19.625 -29.905 1.00 39.28 116 PRO A N 1
ATOM 867 C CA . PRO A 1 116 ? -18.797 19.640 -28.747 1.00 39.28 116 PRO A CA 1
ATOM 868 C C . PRO A 1 116 ? -20.168 20.252 -29.088 1.00 39.28 116 PRO A C 1
ATOM 870 O O . PRO A 1 116 ? -20.278 21.085 -29.991 1.00 39.28 116 PRO A O 1
ATOM 873 N N . VAL A 1 117 ? -21.198 19.926 -28.298 1.00 31.14 117 VAL A N 1
ATOM 874 C CA . VAL A 1 117 ? -22.490 20.636 -28.297 1.00 31.14 117 VAL A CA 1
ATOM 875 C C . VAL A 1 117 ? -22.816 21.112 -26.882 1.00 31.14 117 VAL A C 1
ATOM 877 O O . VAL A 1 117 ? -22.733 20.358 -25.918 1.00 31.14 117 VAL A O 1
ATOM 880 N N . ASN A 1 118 ? -23.162 22.393 -26.784 1.00 31.05 118 ASN A N 1
ATOM 881 C CA . ASN A 1 118 ? -23.519 23.108 -25.563 1.00 31.05 118 ASN A CA 1
ATOM 882 C C . ASN A 1 118 ? -25.030 23.027 -25.296 1.00 31.05 118 ASN A C 1
ATOM 884 O O . ASN A 1 118 ? -25.798 23.408 -26.181 1.00 31.05 118 ASN A O 1
ATOM 888 N N . THR A 1 119 ? -25.429 22.687 -24.066 1.00 29.58 119 THR A N 1
ATOM 889 C CA . THR A 1 119 ? -26.738 23.076 -23.515 1.00 29.58 119 THR A CA 1
ATOM 890 C C . THR A 1 119 ? -26.647 23.255 -21.995 1.00 29.58 119 THR A C 1
ATOM 892 O O . THR A 1 119 ? -26.102 22.397 -21.302 1.00 29.58 119 THR A O 1
ATOM 895 N N . ALA A 1 120 ? -27.204 24.353 -21.484 1.00 29.48 120 ALA A N 1
ATOM 896 C CA . ALA A 1 120 ? -27.478 24.589 -20.062 1.00 29.48 120 ALA A CA 1
ATOM 897 C C . ALA A 1 120 ? -29.004 24.550 -19.815 1.00 29.48 120 ALA A C 1
ATOM 899 O O . ALA A 1 120 ? -29.746 24.284 -20.758 1.00 29.48 120 ALA A O 1
ATOM 900 N N . GLU A 1 121 ? -29.448 24.888 -18.593 1.00 30.91 121 GLU A N 1
ATOM 901 C CA . GLU A 1 121 ? -30.862 25.144 -18.217 1.00 30.91 121 GLU A CA 1
ATOM 902 C C . GLU A 1 121 ? -31.804 23.904 -18.218 1.00 30.91 121 GLU A C 1
ATOM 904 O O . GLU A 1 121 ? -31.655 22.981 -19.011 1.00 30.91 121 GLU A O 1
ATOM 909 N N . GLU A 1 122 ? -32.807 23.766 -17.336 1.00 30.20 122 GLU A N 1
ATOM 910 C CA . GLU A 1 122 ? -33.096 24.426 -16.044 1.00 30.20 122 GLU A CA 1
ATOM 911 C C . GLU A 1 122 ? -33.949 23.479 -15.149 1.00 30.20 122 GLU A C 1
ATOM 913 O O . GLU A 1 122 ? -34.393 22.411 -15.572 1.00 30.20 122 GLU A O 1
ATOM 918 N N . HIS A 1 123 ? -34.156 23.850 -13.884 1.00 29.78 123 HIS A N 1
ATOM 919 C CA . HIS A 1 123 ? -34.819 23.087 -12.822 1.00 29.78 123 HIS A CA 1
ATOM 920 C C . HIS A 1 123 ? -36.322 23.426 -12.680 1.00 29.78 123 HIS A C 1
ATOM 922 O O . HIS A 1 123 ? -36.662 24.534 -12.271 1.00 29.78 123 HIS A O 1
ATOM 928 N N . ILE A 1 124 ? -37.230 22.466 -12.928 1.00 31.50 124 ILE A N 1
ATOM 929 C CA . ILE A 1 124 ? -38.678 22.594 -12.635 1.00 31.50 124 ILE A CA 1
ATOM 930 C C . ILE A 1 124 ? -39.230 21.296 -12.007 1.00 31.50 124 ILE A C 1
ATOM 932 O O . ILE A 1 124 ? -38.913 20.193 -12.447 1.00 31.50 124 ILE A O 1
ATOM 936 N N . LEU A 1 125 ? -40.068 21.441 -10.974 1.00 33.12 125 LEU A N 1
ATOM 937 C CA . LEU A 1 125 ? -40.729 20.356 -10.230 1.00 33.12 125 LEU A CA 1
ATOM 938 C C . LEU A 1 125 ? -42.015 19.851 -10.930 1.00 33.12 125 LEU A C 1
ATOM 940 O O . LEU A 1 125 ? -42.701 20.646 -11.574 1.00 33.12 125 LEU A O 1
ATOM 944 N N . PRO A 1 126 ? -42.403 18.570 -10.764 1.00 35.78 126 PRO A N 1
ATOM 945 C CA . PRO A 1 126 ? -43.693 18.054 -11.227 1.00 35.78 126 PRO A CA 1
ATOM 946 C C . PRO A 1 126 ? -44.837 18.384 -10.249 1.00 35.78 126 PRO A C 1
ATOM 948 O O . PRO A 1 126 ? -44.638 18.386 -9.035 1.00 35.78 126 PRO A O 1
ATOM 951 N N . ASP A 1 127 ? -46.048 18.588 -10.776 1.00 30.89 127 ASP A N 1
ATOM 952 C CA . ASP A 1 127 ? -47.280 18.815 -10.000 1.00 30.89 127 ASP A CA 1
ATOM 953 C C . ASP A 1 127 ? -48.321 17.715 -10.311 1.00 30.89 127 ASP A C 1
ATOM 955 O O . ASP A 1 127 ? -48.461 17.279 -11.457 1.00 30.89 127 ASP A O 1
ATOM 959 N N . GLU A 1 128 ? -49.036 17.223 -9.296 1.00 32.66 128 GLU A N 1
ATOM 960 C CA . GLU A 1 128 ? -49.949 16.073 -9.419 1.00 32.66 128 GLU A CA 1
ATOM 961 C C . GLU A 1 128 ? -51.388 16.484 -9.776 1.00 32.66 128 GLU A C 1
ATOM 963 O O . GLU A 1 128 ? -51.973 17.303 -9.061 1.00 32.66 128 GLU A O 1
ATOM 968 N N . LYS A 1 129 ? -52.033 15.787 -10.740 1.00 32.84 129 LYS A N 1
ATOM 969 C CA . LYS A 1 129 ? -53.423 15.244 -10.635 1.00 32.84 129 LYS A CA 1
ATOM 970 C C . LYS A 1 129 ? -53.853 14.399 -11.862 1.00 32.84 129 LYS A C 1
ATOM 972 O O . LYS A 1 129 ? -53.095 14.331 -12.824 1.00 32.84 129 LYS A O 1
ATOM 977 N N . PRO A 1 130 ? -54.951 13.603 -11.799 1.00 38.38 130 PRO A N 1
ATOM 978 C CA . PRO A 1 130 ? -54.827 12.176 -12.096 1.00 38.38 130 PRO A CA 1
ATOM 979 C C . PRO A 1 130 ? -55.713 11.677 -13.251 1.00 38.38 130 PRO A C 1
ATOM 981 O O . PRO A 1 130 ? -56.542 12.397 -13.807 1.00 38.38 130 PRO A O 1
ATOM 984 N N . LEU A 1 131 ? -55.582 10.381 -13.546 1.00 32.59 131 LEU A N 1
ATOM 985 C CA . LEU A 1 131 ? -56.422 9.648 -14.491 1.00 32.59 131 LEU A CA 1
ATOM 986 C C . LEU A 1 131 ? -57.906 9.609 -14.066 1.00 32.59 131 LEU A C 1
ATOM 988 O O . LEU A 1 131 ? -58.209 9.327 -12.904 1.00 32.59 131 LEU A O 1
ATOM 992 N N . PRO A 1 132 ? -58.837 9.688 -15.030 1.00 36.56 132 PRO A N 1
ATOM 993 C CA . PRO A 1 132 ? -60.045 8.873 -15.064 1.00 36.56 132 PRO A CA 1
ATOM 994 C C . PRO A 1 132 ? -59.814 7.587 -15.886 1.00 36.56 132 PRO A C 1
ATOM 996 O O . PRO A 1 132 ? -58.938 7.526 -16.748 1.00 36.56 132 PRO A O 1
ATOM 999 N N . SER A 1 133 ? -60.608 6.547 -15.635 1.00 32.50 133 SER A N 1
ATOM 1000 C CA . SER A 1 133 ? -60.425 5.208 -16.209 1.00 32.50 133 SER A CA 1
ATOM 1001 C C . SER A 1 133 ? -61.527 4.793 -17.195 1.00 32.50 133 SER A C 1
ATOM 1003 O O . SER A 1 133 ? -62.695 5.125 -17.007 1.00 32.50 133 SER A O 1
ATOM 1005 N N . GLY A 1 134 ? -61.163 3.948 -18.171 1.00 30.14 134 GLY A N 1
ATOM 1006 C CA . GLY A 1 134 ? -62.036 2.860 -18.636 1.00 30.14 134 GLY A CA 1
ATOM 1007 C C . GLY A 1 134 ? -62.504 2.838 -20.101 1.00 30.14 134 GLY A C 1
ATOM 1008 O O . GLY A 1 134 ? -63.395 3.586 -20.482 1.00 30.14 134 GLY A O 1
ATOM 1009 N N . GLY A 1 135 ? -62.072 1.793 -20.822 1.00 29.81 135 GLY A N 1
ATOM 1010 C CA . GLY A 1 135 ? -62.990 0.921 -21.577 1.00 29.81 135 GLY A CA 1
ATOM 1011 C C . GLY A 1 135 ? -63.129 1.109 -23.098 1.00 29.81 135 GLY A C 1
ATOM 1012 O O . GLY A 1 135 ? -63.141 2.221 -23.605 1.00 29.81 135 GLY A O 1
ATOM 1013 N N . GLY A 1 136 ? -63.343 -0.022 -23.789 1.00 29.36 136 GLY A N 1
ATOM 1014 C CA . GLY A 1 136 ? -63.646 -0.132 -25.228 1.00 29.36 136 GLY A CA 1
ATOM 1015 C C . GLY A 1 136 ? -62.383 -0.153 -26.104 1.00 29.36 136 GLY A C 1
ATOM 1016 O O . GLY A 1 136 ? -61.602 0.784 -26.047 1.00 29.36 136 GLY A O 1
ATOM 1017 N N . MET A 1 137 ? -61.995 -1.238 -26.783 1.00 32.53 137 MET A N 1
ATOM 1018 C CA . MET A 1 137 ? -62.668 -2.089 -27.790 1.00 32.53 137 MET A CA 1
ATOM 1019 C C . MET A 1 137 ? -62.759 -1.490 -29.205 1.00 32.53 137 MET A C 1
ATOM 1021 O O . MET A 1 137 ? -63.419 -0.482 -29.426 1.00 32.53 137 MET A O 1
ATOM 1025 N N . ASP A 1 138 ? -62.178 -2.271 -30.122 1.00 33.25 138 ASP A N 1
ATOM 1026 C CA . ASP A 1 138 ? -62.616 -2.561 -31.492 1.00 33.25 138 ASP A CA 1
ATOM 1027 C C . ASP A 1 138 ? -62.324 -1.590 -32.658 1.00 33.25 138 ASP A C 1
ATOM 1029 O O . ASP A 1 138 ? -62.882 -0.502 -32.758 1.00 33.25 138 ASP A O 1
ATOM 1033 N N . MET A 1 139 ? -61.612 -2.168 -33.647 1.00 34.56 139 MET A N 1
ATOM 1034 C CA . MET A 1 139 ? -61.741 -1.969 -35.108 1.00 34.56 139 MET A CA 1
ATOM 1035 C C . MET A 1 139 ? -61.201 -0.660 -35.729 1.00 34.56 139 MET A C 1
ATOM 1037 O O . MET A 1 139 ? -61.183 0.387 -35.098 1.00 34.56 139 MET A O 1
ATOM 1041 N N . ASP A 1 140 ? -60.825 -0.611 -37.014 1.00 30.12 140 ASP A N 1
ATOM 1042 C CA . ASP A 1 140 ? -60.228 -1.605 -37.938 1.00 30.12 140 ASP A CA 1
ATOM 1043 C C . ASP A 1 140 ? -59.672 -0.836 -39.171 1.00 30.12 140 ASP A C 1
ATOM 1045 O O . ASP A 1 140 ? -60.001 0.332 -39.360 1.00 30.12 140 ASP A O 1
ATOM 1049 N N . MET A 1 141 ? -58.834 -1.484 -39.990 1.00 32.22 141 MET A N 1
ATOM 1050 C CA . MET A 1 141 ? -58.418 -1.149 -41.368 1.00 32.22 141 MET A CA 1
ATOM 1051 C C . MET A 1 141 ? -58.589 0.293 -41.909 1.00 32.22 141 MET A C 1
ATOM 1053 O O . MET A 1 141 ? -59.696 0.743 -42.193 1.00 32.22 141 MET A O 1
ATOM 1057 N N . THR A 1 142 ? -57.488 0.888 -42.397 1.00 30.59 142 THR A N 1
ATOM 1058 C CA . THR A 1 142 ? -57.199 0.913 -43.858 1.00 30.59 142 THR A CA 1
ATOM 1059 C C . THR A 1 142 ? -55.822 1.507 -44.212 1.00 30.59 142 THR A C 1
ATOM 1061 O O . THR A 1 142 ? -55.298 2.391 -43.546 1.00 30.59 142 THR A O 1
ATOM 1064 N N . SER A 1 143 ? -55.252 1.013 -45.314 1.00 34.69 143 SER A N 1
ATOM 1065 C CA . SER A 1 143 ? -54.164 1.613 -46.121 1.00 34.69 143 SER A CA 1
ATOM 1066 C C . SER A 1 143 ? -54.782 2.071 -47.478 1.00 34.69 143 SER A C 1
ATOM 1068 O O . SER A 1 143 ? -55.974 1.788 -47.649 1.00 34.69 143 SER A O 1
ATOM 1070 N N . PRO A 1 144 ? -54.092 2.688 -48.479 1.00 51.91 144 PRO A N 1
ATOM 1071 C CA . PRO A 1 144 ? -52.641 2.743 -48.749 1.00 51.91 144 PRO A CA 1
ATOM 1072 C C . PRO A 1 144 ? -52.181 4.177 -49.236 1.00 51.91 144 PRO A C 1
ATOM 1074 O O . PRO A 1 144 ? -52.763 5.141 -48.744 1.00 51.91 144 PRO A O 1
ATOM 1077 N N . PRO A 1 145 ? -51.138 4.381 -50.089 1.00 60.75 145 PRO A N 1
ATOM 1078 C CA . PRO A 1 145 ? -50.533 5.697 -50.426 1.00 60.75 145 PRO A CA 1
ATOM 1079 C C . PRO A 1 145 ? -50.928 6.124 -51.877 1.00 60.75 145 PRO A C 1
ATOM 1081 O O . PRO A 1 145 ? -52.009 5.702 -52.297 1.00 60.75 145 PRO A O 1
ATOM 1084 N N . PRO A 1 146 ? -50.110 6.811 -52.723 1.00 61.75 146 PRO A N 1
ATOM 1085 C CA . PRO A 1 146 ? -48.931 7.693 -52.545 1.00 61.75 146 PRO A CA 1
ATOM 1086 C C . PRO A 1 146 ? -49.114 9.065 -53.256 1.00 61.75 146 PRO A C 1
ATOM 1088 O O . PRO A 1 146 ? -50.218 9.367 -53.689 1.00 61.75 146 PRO A O 1
ATOM 1091 N N . GLU A 1 147 ? -48.047 9.867 -53.423 1.00 32.16 147 GLU A N 1
ATOM 1092 C CA . GLU A 1 147 ? -47.575 10.341 -54.753 1.00 32.16 147 GLU A CA 1
ATOM 1093 C C . GLU A 1 147 ? -46.261 11.154 -54.675 1.00 32.16 147 GLU A C 1
ATOM 1095 O O . GLU A 1 147 ? -45.870 11.641 -53.614 1.00 32.16 147 GLU A O 1
ATOM 1100 N N . GLU A 1 148 ? -45.560 11.250 -55.810 1.00 38.12 148 GLU A N 1
ATOM 1101 C CA . GLU A 1 148 ? -44.289 11.967 -56.013 1.00 38.12 148 GLU A CA 1
ATOM 1102 C C . GLU A 1 148 ? -44.528 13.249 -56.831 1.00 38.12 148 GLU A C 1
ATOM 1104 O O . GLU A 1 148 ? -45.412 13.265 -57.690 1.00 38.12 148 GLU A O 1
ATOM 1109 N N . THR A 1 149 ? -43.701 14.293 -56.684 1.00 31.12 149 THR A N 1
ATOM 1110 C CA . THR A 1 149 ? -43.413 15.206 -57.816 1.00 31.12 149 THR A CA 1
ATOM 1111 C C . THR A 1 149 ? -42.102 15.978 -57.638 1.00 31.12 149 THR A C 1
ATOM 1113 O O . THR A 1 149 ? -41.826 16.523 -56.571 1.00 31.12 149 THR A O 1
ATOM 1116 N N . GLU A 1 150 ? -41.313 16.053 -58.709 1.00 37.03 150 GLU A N 1
ATOM 1117 C CA . GLU A 1 150 ? -40.185 16.980 -58.883 1.00 37.03 150 GLU A CA 1
ATOM 1118 C C . GLU A 1 150 ? -40.670 18.305 -59.511 1.00 37.03 150 GLU A C 1
ATOM 1120 O O . GLU A 1 150 ? -41.709 18.304 -60.162 1.00 37.03 150 GLU A O 1
ATOM 1125 N N . GLU A 1 151 ? -39.904 19.404 -59.403 1.00 31.89 151 GLU A N 1
ATOM 1126 C CA . GLU A 1 151 ? -39.470 20.229 -60.562 1.00 31.89 151 GLU A CA 1
ATOM 1127 C C . GLU A 1 151 ? -38.507 21.377 -60.150 1.00 31.89 151 GLU A C 1
ATOM 1129 O O . GLU A 1 151 ? -38.110 21.487 -58.989 1.00 31.89 151 GLU A O 1
ATOM 1134 N N . GLN A 1 152 ? -38.028 22.176 -61.119 1.00 31.94 152 GLN A N 1
ATOM 1135 C CA . GLN A 1 152 ? -36.850 23.062 -61.015 1.00 31.94 152 GLN A CA 1
ATOM 1136 C C . GLN A 1 152 ? -37.076 24.479 -61.623 1.00 31.94 152 GLN A C 1
ATOM 1138 O O . GLN A 1 152 ? -38.079 24.710 -62.286 1.00 31.94 152 GLN A O 1
ATOM 1143 N N . GLN A 1 153 ? -36.049 25.356 -61.527 1.00 35.28 153 GLN A N 1
ATOM 1144 C CA . GLN A 1 153 ? -35.792 26.595 -62.326 1.00 35.28 153 GLN A CA 1
ATOM 1145 C C . GLN A 1 153 ? -36.546 27.904 -61.929 1.00 35.28 153 GLN A C 1
ATOM 1147 O O . GLN A 1 153 ? -37.660 27.839 -61.430 1.00 35.28 153 GLN A O 1
ATOM 1152 N N . ALA A 1 154 ? -36.053 29.147 -62.157 1.00 32.31 154 ALA A N 1
ATOM 1153 C CA . ALA A 1 154 ? -34.677 29.705 -62.287 1.00 32.31 154 ALA A CA 1
ATOM 1154 C C . ALA A 1 154 ? -34.637 31.276 -62.374 1.00 32.31 154 ALA A C 1
ATOM 1156 O O . ALA A 1 154 ? -35.427 31.829 -63.127 1.00 32.31 154 ALA A O 1
ATOM 1157 N N . LEU A 1 155 ? -33.628 31.932 -61.740 1.00 37.09 155 LEU A N 1
ATOM 1158 C CA . LEU A 1 155 ? -32.819 33.136 -62.164 1.00 37.09 155 LEU A CA 1
ATOM 1159 C C . LEU A 1 155 ? -33.484 34.485 -62.619 1.00 37.09 155 LEU A C 1
ATOM 1161 O O . LEU A 1 155 ? -34.683 34.507 -62.874 1.00 37.09 155 LEU A O 1
ATOM 1165 N N . PRO A 1 156 ? -32.744 35.615 -62.882 1.00 65.75 156 PRO A N 1
ATOM 1166 C CA . PRO A 1 156 ? -31.440 36.187 -62.416 1.00 65.75 156 PRO A CA 1
ATOM 1167 C C . PRO A 1 156 ? -31.669 37.625 -61.792 1.00 65.75 156 PRO A C 1
ATOM 1169 O O . PRO A 1 156 ? -32.586 37.692 -60.979 1.00 65.75 156 PRO A O 1
ATOM 1172 N N . PRO A 1 157 ? -31.062 38.808 -62.154 1.00 64.44 157 PRO A N 1
ATOM 1173 C CA . PRO A 1 157 ? -29.687 39.264 -62.539 1.00 64.44 157 PRO A CA 1
ATOM 1174 C C . PRO A 1 157 ? -29.134 40.568 -61.826 1.00 64.44 157 PRO A C 1
ATOM 1176 O O . PRO A 1 157 ? -29.883 41.278 -61.170 1.00 64.44 157 PRO A O 1
ATOM 1179 N N . ALA A 1 158 ? -27.876 40.971 -62.147 1.00 39.09 158 ALA A N 1
ATOM 1180 C CA . ALA A 1 158 ? -27.286 42.357 -62.167 1.00 39.09 158 ALA A CA 1
ATOM 1181 C C . ALA A 1 158 ? -26.981 43.117 -60.826 1.00 39.09 158 ALA A C 1
ATOM 1183 O O . ALA A 1 158 ? -27.747 42.999 -59.883 1.00 39.09 158 ALA A O 1
ATOM 1184 N N . ALA A 1 159 ? -25.923 43.952 -60.638 1.00 33.19 159 ALA A N 1
ATOM 1185 C CA . ALA A 1 159 ? -24.776 44.447 -61.459 1.00 33.19 159 ALA A CA 1
ATOM 1186 C C . ALA A 1 159 ? -23.514 44.838 -60.591 1.00 33.19 159 ALA A C 1
ATOM 1188 O O . ALA A 1 159 ? -23.531 44.634 -59.382 1.00 33.19 159 ALA A O 1
ATOM 1189 N N . ALA A 1 160 ? -22.436 45.397 -61.192 1.00 38.41 160 ALA A N 1
ATOM 1190 C CA . ALA A 1 160 ? -21.104 45.776 -60.606 1.00 38.41 160 ALA A CA 1
ATOM 1191 C C . ALA A 1 160 ? -20.594 47.155 -61.185 1.00 38.41 160 ALA A C 1
ATOM 1193 O O . ALA A 1 160 ? -21.459 47.774 -61.819 1.00 38.41 160 ALA A O 1
ATOM 1194 N N . PRO A 1 161 ? -19.316 47.679 -61.101 1.00 65.50 161 PRO A N 1
ATOM 1195 C CA . PRO A 1 161 ? -17.997 47.167 -60.605 1.00 65.50 161 PRO A CA 1
ATOM 1196 C C . PRO A 1 161 ? -17.009 48.220 -59.933 1.00 65.50 161 PRO A C 1
ATOM 1198 O O . PRO A 1 161 ? -17.467 49.252 -59.454 1.00 65.50 161 PRO A O 1
ATOM 1201 N N . ASP A 1 162 ? -15.672 47.958 -59.975 1.00 36.50 162 ASP A N 1
ATOM 1202 C CA . ASP A 1 162 ? -14.452 48.829 -59.782 1.00 36.50 162 ASP A CA 1
ATOM 1203 C C . ASP A 1 162 ? -13.984 49.269 -58.353 1.00 36.50 162 ASP A C 1
ATOM 1205 O O . ASP A 1 162 ? -14.818 49.438 -57.472 1.00 36.50 162 ASP A O 1
ATOM 1209 N N . ALA A 1 163 ? -12.690 49.530 -58.008 1.00 34.44 163 ALA A N 1
ATOM 1210 C CA . ALA A 1 163 ? -11.330 49.209 -58.551 1.00 34.44 163 ALA A CA 1
ATOM 1211 C C . ALA A 1 163 ? -10.176 49.521 -57.507 1.00 34.44 163 ALA A C 1
ATOM 1213 O O . ALA A 1 163 ? -10.463 50.021 -56.424 1.00 34.44 163 ALA A O 1
ATOM 1214 N N . ALA A 1 164 ? -8.883 49.223 -57.798 1.00 36.19 164 ALA A N 1
ATOM 1215 C CA . ALA A 1 164 ? -7.670 49.292 -56.900 1.00 36.19 164 ALA A CA 1
ATOM 1216 C C . ALA A 1 164 ? -6.685 50.486 -57.237 1.00 36.19 164 ALA A C 1
ATOM 1218 O O . ALA A 1 164 ? -7.187 51.347 -57.964 1.00 36.19 164 ALA A O 1
ATOM 1219 N N . PRO A 1 165 ? -5.353 50.628 -56.858 1.00 53.03 165 PRO A N 1
ATOM 1220 C CA . PRO A 1 165 ? -4.352 49.752 -56.148 1.00 53.03 165 PRO A CA 1
ATOM 1221 C C . PRO A 1 165 ? -3.181 50.386 -55.259 1.00 53.03 165 PRO A C 1
ATOM 1223 O O . PRO A 1 165 ? -3.057 51.598 -55.127 1.00 53.03 165 PRO A O 1
ATOM 1226 N N . SER A 1 166 ? -2.266 49.521 -54.733 1.00 36.66 166 SER A N 1
ATOM 1227 C CA . SER A 1 166 ? -0.757 49.612 -54.555 1.00 36.66 166 SER A CA 1
ATOM 1228 C C . SER A 1 166 ? 0.049 50.497 -53.524 1.00 36.66 166 SER A C 1
ATOM 1230 O O . SER A 1 166 ? 0.209 51.687 -53.753 1.00 36.66 166 SER A O 1
ATOM 1232 N N . THR A 1 167 ? 0.692 49.848 -52.506 1.00 32.19 167 THR A N 1
ATOM 1233 C CA . THR A 1 167 ? 2.159 49.742 -52.073 1.00 32.19 167 THR A CA 1
ATOM 1234 C C . THR A 1 167 ? 3.228 50.886 -52.211 1.00 32.19 167 THR A C 1
ATOM 1236 O O . THR A 1 167 ? 3.101 51.632 -53.177 1.00 32.19 167 THR A O 1
ATOM 1239 N N . PRO A 1 168 ? 4.450 50.858 -51.558 1.00 57.53 168 PRO A N 1
ATOM 1240 C CA . PRO A 1 168 ? 4.925 50.447 -50.185 1.00 57.53 168 PRO A CA 1
ATOM 1241 C C . PRO A 1 168 ? 6.139 51.276 -49.549 1.00 57.53 168 PRO A C 1
ATOM 1243 O O . PRO A 1 168 ? 6.634 52.194 -50.193 1.00 57.53 168 PRO A O 1
ATOM 1246 N N . ALA A 1 169 ? 6.702 50.837 -48.383 1.00 32.28 169 ALA A N 1
ATOM 1247 C CA . ALA A 1 169 ? 8.134 50.914 -47.889 1.00 32.28 169 ALA A CA 1
ATOM 1248 C C . ALA A 1 169 ? 8.685 51.975 -46.848 1.00 32.28 169 ALA A C 1
ATOM 1250 O O . ALA A 1 169 ? 8.107 53.040 -46.672 1.00 32.28 169 ALA A O 1
ATOM 1251 N N . GLU A 1 170 ? 9.852 51.621 -46.233 1.00 32.62 170 GLU A N 1
ATOM 1252 C CA . GLU A 1 170 ? 10.897 52.358 -45.419 1.00 32.62 170 GLU A CA 1
ATOM 1253 C C . GLU A 1 170 ? 10.880 52.458 -43.844 1.00 32.62 170 GLU A C 1
ATOM 1255 O O . GLU A 1 170 ? 9.831 52.476 -43.208 1.00 32.62 170 GLU A O 1
ATOM 1260 N N . GLU A 1 171 ? 12.097 52.503 -43.239 1.00 34.56 171 GLU A N 1
ATOM 1261 C CA . GLU A 1 171 ? 12.524 52.694 -41.803 1.00 34.56 171 GLU A CA 1
ATOM 1262 C C . GLU A 1 171 ? 13.483 53.939 -41.697 1.00 34.56 171 GLU A C 1
ATOM 1264 O O . GLU A 1 171 ? 13.673 54.552 -42.753 1.00 34.56 171 GLU A O 1
ATOM 1269 N N . PRO A 1 172 ? 14.217 54.325 -40.595 1.00 51.44 172 PRO A N 1
ATOM 1270 C CA . PRO A 1 172 ? 14.244 54.026 -39.128 1.00 51.44 172 PRO A CA 1
ATOM 1271 C C . PRO A 1 172 ? 14.126 55.368 -38.287 1.00 51.44 172 PRO A C 1
ATOM 1273 O O . PRO A 1 172 ? 13.171 56.079 -38.600 1.00 51.44 172 PRO A O 1
ATOM 1276 N N . PRO A 1 173 ? 15.007 55.884 -37.357 1.00 54.09 173 PRO A N 1
ATOM 1277 C CA . PRO A 1 173 ? 15.926 55.355 -36.297 1.00 54.09 173 PRO A CA 1
ATOM 1278 C C . PRO A 1 173 ? 15.951 56.090 -34.889 1.00 54.09 173 PRO A C 1
ATOM 1280 O O . PRO A 1 173 ? 15.389 57.166 -34.725 1.00 54.09 173 PRO A O 1
ATOM 1283 N N . GLU A 1 174 ? 16.736 55.535 -33.934 1.00 35.66 174 GLU A N 1
ATOM 1284 C CA . GLU A 1 174 ? 17.626 56.163 -32.885 1.00 35.66 174 GLU A CA 1
ATOM 1285 C C . GLU A 1 174 ? 17.184 56.944 -31.589 1.00 35.66 174 GLU A C 1
ATOM 1287 O O . GLU A 1 174 ? 16.341 57.829 -31.614 1.00 35.66 174 GLU A O 1
ATOM 1292 N N . GLU A 1 175 ? 17.911 56.627 -30.480 1.00 33.22 175 GLU A N 1
ATOM 1293 C CA . GLU A 1 175 ? 18.320 57.356 -29.223 1.00 33.22 175 GLU A CA 1
ATOM 1294 C C . GLU A 1 175 ? 17.329 58.204 -28.352 1.00 33.22 175 GLU A C 1
ATOM 1296 O O . GLU A 1 175 ? 16.459 58.891 -28.862 1.00 33.22 175 GLU A O 1
ATOM 1301 N N . ASN A 1 176 ? 17.413 58.300 -26.999 1.00 30.86 176 ASN A N 1
ATOM 1302 C CA . ASN A 1 176 ? 18.569 58.712 -26.153 1.00 30.86 176 ASN A CA 1
ATOM 1303 C C . ASN A 1 176 ? 18.416 58.397 -24.608 1.00 30.86 176 ASN A C 1
ATOM 1305 O O . ASN A 1 176 ? 17.739 57.447 -24.230 1.00 30.86 176 ASN A O 1
ATOM 1309 N N . HIS A 1 177 ? 19.092 59.143 -23.708 1.00 33.91 177 HIS A N 1
ATOM 1310 C CA . HIS A 1 177 ? 19.536 58.761 -22.339 1.00 33.91 177 HIS A CA 1
ATOM 1311 C C . HIS A 1 177 ? 18.818 59.352 -21.073 1.00 33.91 177 HIS A C 1
ATOM 1313 O O . HIS A 1 177 ? 18.396 60.504 -21.083 1.00 33.91 177 HIS A O 1
ATOM 1319 N N . ARG A 1 178 ? 19.007 58.637 -19.931 1.00 28.64 178 ARG A N 1
ATOM 1320 C CA . ARG A 1 178 ? 19.371 59.082 -18.535 1.00 28.64 178 ARG A CA 1
ATOM 1321 C C . ARG A 1 178 ? 18.342 59.444 -17.423 1.00 28.64 178 ARG A C 1
ATOM 1323 O O . ARG A 1 178 ? 17.457 60.264 -17.596 1.00 28.64 178 ARG A O 1
ATOM 1330 N N . ASP A 1 179 ? 18.649 58.888 -16.236 1.00 31.39 179 ASP A N 1
ATOM 1331 C CA . ASP A 1 179 ? 18.600 59.366 -14.828 1.00 31.39 179 ASP A CA 1
ATOM 1332 C C . ASP A 1 179 ? 17.535 60.389 -14.336 1.00 31.39 179 ASP A C 1
ATOM 1334 O O . ASP A 1 179 ? 17.590 61.560 -14.701 1.00 31.39 179 ASP A O 1
ATOM 1338 N N . THR A 1 180 ? 16.725 60.039 -13.313 1.00 30.73 180 THR A N 1
ATOM 1339 C CA . THR A 1 180 ? 16.839 60.557 -11.909 1.00 30.73 180 THR A CA 1
ATOM 1340 C C . THR A 1 180 ? 15.780 60.003 -10.924 1.00 30.73 180 THR A C 1
ATOM 1342 O O . THR A 1 180 ? 14.795 59.396 -11.318 1.00 30.73 180 THR A O 1
ATOM 1345 N N . LEU A 1 181 ? 16.058 60.164 -9.622 1.00 31.55 181 LEU A N 1
ATOM 1346 C CA . LEU A 1 181 ? 15.459 59.504 -8.453 1.00 31.55 181 LEU A CA 1
ATOM 1347 C C . LEU A 1 181 ? 14.077 60.020 -7.956 1.00 31.55 181 LEU A C 1
ATOM 1349 O O . LEU A 1 181 ? 13.790 61.207 -8.065 1.00 31.55 181 LEU A O 1
ATOM 1353 N N . PHE A 1 182 ? 13.414 59.130 -7.192 1.00 29.94 182 PHE A N 1
ATOM 1354 C CA . PHE A 1 182 ? 12.513 59.323 -6.023 1.00 29.94 182 PHE A CA 1
ATOM 1355 C C . PHE A 1 182 ? 10.984 59.584 -6.152 1.00 29.94 182 PHE A C 1
ATOM 1357 O O . PHE A 1 182 ? 10.527 60.456 -6.877 1.00 29.94 182 PHE A O 1
ATOM 1364 N N . GLU A 1 183 ? 10.271 58.846 -5.276 1.00 31.66 183 GLU A N 1
ATOM 1365 C CA . GLU A 1 183 ? 9.022 59.141 -4.525 1.00 31.66 183 GLU A CA 1
ATOM 1366 C C . GLU A 1 183 ? 7.620 59.137 -5.203 1.00 31.66 183 GLU A C 1
ATOM 1368 O O . GLU A 1 183 ? 7.074 60.167 -5.580 1.00 31.66 183 GLU A O 1
ATOM 1373 N N . ASP A 1 184 ? 7.019 57.933 -5.156 1.00 32.25 184 ASP A N 1
ATOM 1374 C CA . ASP A 1 184 ? 5.745 57.571 -4.475 1.00 32.25 184 ASP A CA 1
ATOM 1375 C C . ASP A 1 184 ? 4.346 57.642 -5.160 1.00 32.25 184 ASP A C 1
ATOM 1377 O O . ASP A 1 184 ? 4.105 58.426 -6.069 1.00 32.25 184 ASP A O 1
ATOM 1381 N N . GLU A 1 185 ? 3.469 56.725 -4.699 1.00 33.78 185 GLU A N 1
ATOM 1382 C CA . GLU A 1 185 ? 2.041 56.396 -4.986 1.00 33.78 185 GLU A CA 1
ATOM 1383 C C . GLU A 1 185 ? 1.311 56.940 -6.251 1.00 33.78 185 GLU A C 1
ATOM 1385 O O . GLU A 1 185 ? 1.243 58.145 -6.482 1.00 33.78 185 GLU A O 1
ATOM 1390 N N . GLY A 1 186 ? 0.588 56.081 -7.017 1.00 28.05 186 GLY A N 1
ATOM 1391 C CA . GLY A 1 186 ? -0.231 56.620 -8.134 1.00 28.05 186 GLY A CA 1
ATOM 1392 C C . GLY A 1 186 ? -1.183 55.789 -9.031 1.00 28.05 186 GLY A C 1
ATOM 1393 O O . GLY A 1 186 ? -1.919 56.425 -9.775 1.00 28.05 186 GLY A O 1
ATOM 1394 N N . SER A 1 187 ? -1.275 54.450 -8.962 1.00 31.50 187 SER A N 1
ATOM 1395 C CA . SER A 1 187 ? -2.323 53.617 -9.632 1.00 31.50 187 SER A CA 1
ATOM 1396 C C . SER A 1 187 ? -2.355 53.449 -11.184 1.00 31.50 187 SER A C 1
ATOM 1398 O O . SER A 1 187 ? -2.114 54.365 -11.962 1.00 31.50 187 SER A O 1
ATOM 1400 N N . SER A 1 188 ? -2.846 52.266 -11.600 1.00 33.19 188 SER A N 1
ATOM 1401 C CA . SER A 1 188 ? -3.454 51.870 -12.898 1.00 33.19 188 SER A CA 1
ATOM 1402 C C . SER A 1 188 ? -2.591 51.600 -14.158 1.00 33.19 188 SER A C 1
ATOM 1404 O O . SER A 1 188 ? -1.952 52.490 -14.704 1.00 33.19 188 SER A O 1
ATOM 1406 N N . GLY A 1 189 ? -2.725 50.370 -14.695 1.00 31.97 189 GLY A N 1
ATOM 1407 C CA . GLY A 1 189 ? -2.295 49.929 -16.041 1.00 31.97 189 GLY A CA 1
ATOM 1408 C C . GLY A 1 189 ? -0.795 49.589 -16.195 1.00 31.97 189 GLY A C 1
ATOM 1409 O O . GLY A 1 189 ? 0.051 50.311 -15.691 1.00 31.97 189 GLY A O 1
ATOM 1410 N N . GLN A 1 190 ? -0.369 48.536 -16.905 1.00 33.91 190 GLN A N 1
ATOM 1411 C CA . GLN A 1 190 ? -1.105 47.580 -17.742 1.00 33.91 190 GLN A CA 1
ATOM 1412 C C . GLN A 1 190 ? -0.236 46.323 -18.056 1.00 33.91 190 GLN A C 1
ATOM 1414 O O . GLN A 1 190 ? 0.988 46.404 -18.020 1.00 33.91 190 GLN A O 1
ATOM 1419 N N . ASP A 1 191 ? -0.890 45.189 -18.341 1.00 40.72 191 ASP A N 1
ATOM 1420 C CA . ASP A 1 191 ? -0.446 43.944 -19.011 1.00 40.72 191 ASP A CA 1
ATOM 1421 C C . ASP A 1 191 ? 0.976 43.364 -18.779 1.00 40.72 191 ASP A C 1
ATOM 1423 O O . ASP A 1 191 ? 1.994 43.859 -19.266 1.00 40.72 191 ASP A O 1
ATOM 1427 N N . ARG A 1 192 ? 1.013 42.156 -18.193 1.00 32.81 192 ARG A N 1
ATOM 1428 C CA . ARG A 1 192 ? 2.057 41.133 -18.411 1.00 32.81 192 ARG A CA 1
ATOM 1429 C C . ARG A 1 192 ? 1.391 39.774 -18.672 1.00 32.81 192 ARG A C 1
ATOM 1431 O O . ARG A 1 192 ? 0.361 39.507 -18.055 1.00 32.81 192 ARG A O 1
ATOM 1438 N N . PRO A 1 193 ? 1.950 38.904 -19.534 1.00 37.56 193 PRO A N 1
ATOM 1439 C CA . PRO A 1 193 ? 1.457 37.538 -19.681 1.00 37.56 193 PRO A CA 1
ATOM 1440 C C . PRO A 1 193 ? 1.761 36.732 -18.410 1.00 37.56 193 PRO A C 1
ATOM 1442 O O . PRO A 1 193 ? 2.900 36.723 -17.940 1.00 37.56 193 PRO A O 1
ATOM 1445 N N . VAL A 1 194 ? 0.739 36.077 -17.859 1.00 38.66 194 VAL A N 1
ATOM 1446 C CA . VAL A 1 194 ? 0.845 35.211 -16.672 1.00 38.66 194 VAL A CA 1
ATOM 1447 C C . VAL A 1 194 ? 1.464 33.870 -17.075 1.00 38.66 194 VAL A C 1
ATOM 1449 O O . VAL A 1 194 ? 1.205 33.389 -18.180 1.00 38.66 194 VAL A O 1
ATOM 1452 N N . SER A 1 195 ? 2.283 33.268 -16.208 1.00 42.06 195 SER A N 1
ATOM 1453 C CA . SER A 1 195 ? 2.830 31.929 -16.444 1.00 42.06 195 SER A CA 1
ATOM 1454 C C . SER A 1 195 ? 1.957 30.856 -15.785 1.00 42.06 195 SER A C 1
ATOM 1456 O O . SER A 1 195 ? 1.310 31.104 -14.771 1.00 42.06 195 SER A O 1
ATOM 1458 N N . GLU A 1 196 ? 1.955 29.633 -16.320 1.00 40.03 196 GLU A N 1
ATOM 1459 C CA . GLU A 1 196 ? 1.178 28.520 -15.740 1.00 40.03 196 GLU A CA 1
ATOM 1460 C C . GLU A 1 196 ? 1.672 28.093 -14.340 1.00 40.03 196 GLU A C 1
ATOM 1462 O O . GLU A 1 196 ? 0.996 27.326 -13.659 1.00 40.03 196 GLU A O 1
ATOM 1467 N N . ALA A 1 197 ? 2.814 28.618 -13.876 1.00 39.31 197 ALA A N 1
ATOM 1468 C CA . ALA A 1 197 ? 3.310 28.422 -12.514 1.00 39.31 197 ALA A CA 1
ATOM 1469 C C . ALA A 1 197 ? 2.583 29.285 -11.461 1.00 39.31 197 ALA A C 1
ATOM 1471 O O . ALA A 1 197 ? 2.674 28.982 -10.273 1.00 39.31 197 ALA A O 1
ATOM 1472 N N . ASP A 1 198 ? 1.854 30.329 -11.875 1.00 36.16 198 ASP A N 1
ATOM 1473 C CA . ASP A 1 198 ? 1.262 31.328 -10.972 1.00 36.16 198 ASP A CA 1
ATOM 1474 C C . ASP A 1 198 ? -0.229 31.067 -10.642 1.00 36.16 198 ASP A C 1
ATOM 1476 O O . ASP A 1 198 ? -0.834 31.839 -9.907 1.00 36.16 198 ASP A O 1
ATOM 1480 N N . MET A 1 199 ? -0.850 29.995 -11.162 1.00 35.28 199 MET A N 1
ATOM 1481 C CA . MET A 1 199 ? -2.295 29.714 -10.979 1.00 35.28 199 MET A CA 1
ATOM 1482 C C . MET A 1 199 ? -2.639 28.701 -9.866 1.00 35.28 199 MET A C 1
ATOM 1484 O O . MET A 1 199 ? -3.751 28.177 -9.833 1.00 35.28 199 MET A O 1
ATOM 1488 N N . PHE A 1 200 ? -1.714 28.434 -8.939 1.00 35.25 200 PHE A N 1
ATOM 1489 C CA . PHE A 1 200 ? -1.954 27.595 -7.750 1.00 35.25 200 PHE A CA 1
ATOM 1490 C C . PHE A 1 200 ? -1.364 28.195 -6.455 1.00 35.25 200 PHE A C 1
ATOM 1492 O O . PHE A 1 200 ? -1.000 27.460 -5.539 1.00 35.25 200 PHE A O 1
ATOM 1499 N N . SER A 1 201 ? -1.262 29.527 -6.361 1.00 34.88 201 SER A N 1
ATOM 1500 C CA . SER A 1 201 ? -0.848 30.230 -5.131 1.00 34.88 201 SER A CA 1
ATOM 1501 C C . SER A 1 201 ? -1.928 30.274 -4.048 1.00 34.88 201 SER A C 1
ATOM 1503 O O . SER A 1 201 ? -1.604 30.316 -2.865 1.00 34.88 201 SER A O 1
ATOM 1505 N N . ASP A 1 202 ? -3.205 30.244 -4.435 1.00 36.72 202 ASP A N 1
ATOM 1506 C CA . ASP A 1 202 ? -4.324 30.618 -3.559 1.00 36.72 202 ASP A CA 1
ATOM 1507 C C . ASP A 1 202 ? -4.882 29.425 -2.759 1.00 36.72 202 ASP A C 1
ATOM 1509 O O . ASP A 1 202 ? -6.088 29.206 -2.648 1.00 36.72 202 ASP A O 1
ATOM 1513 N N . VAL A 1 203 ? -3.967 28.671 -2.147 1.00 33.12 203 VAL A N 1
ATOM 1514 C CA . VAL A 1 203 ? -4.203 28.025 -0.850 1.00 33.12 203 VAL A CA 1
ATOM 1515 C C . VAL A 1 203 ? -3.080 28.492 0.069 1.00 33.12 203 VAL A C 1
ATOM 1517 O O . VAL A 1 203 ? -2.087 27.796 0.280 1.00 33.12 203 VAL A O 1
ATOM 1520 N N . ASP A 1 204 ? -3.231 29.713 0.580 1.00 26.38 204 ASP A N 1
ATOM 1521 C CA . ASP A 1 204 ? -2.340 30.261 1.598 1.00 26.38 204 ASP A CA 1
ATOM 1522 C C . ASP A 1 204 ? -2.539 29.449 2.887 1.00 26.38 204 ASP A C 1
ATOM 1524 O O . ASP A 1 204 ? -3.586 29.524 3.538 1.00 26.38 204 ASP A O 1
ATOM 1528 N N . VAL A 1 205 ? -1.578 28.576 3.207 1.00 36.28 205 VAL A N 1
ATOM 1529 C CA . VAL A 1 205 ? -1.649 27.689 4.377 1.00 36.28 205 VAL A CA 1
ATOM 1530 C C . VAL A 1 205 ? -1.287 28.500 5.618 1.00 36.28 205 VAL A C 1
ATOM 1532 O O . VAL A 1 205 ? -0.175 28.420 6.144 1.00 36.28 205 VAL A O 1
ATOM 1535 N N . ASP A 1 206 ? -2.247 29.304 6.071 1.00 30.97 206 ASP A N 1
ATOM 1536 C CA . ASP A 1 206 ? -2.104 30.154 7.246 1.00 30.97 206 ASP A CA 1
ATOM 1537 C C . ASP A 1 206 ? -1.975 29.319 8.531 1.00 30.97 206 ASP A C 1
ATOM 1539 O O . ASP A 1 206 ? -2.946 28.966 9.204 1.00 30.97 206 ASP A O 1
ATOM 1543 N N . LEU A 1 207 ? -0.726 29.054 8.915 1.00 42.34 207 LEU A N 1
ATOM 1544 C CA . LEU A 1 207 ? -0.358 28.414 10.179 1.00 42.34 207 LEU A CA 1
ATOM 1545 C C . LEU A 1 207 ? -0.598 29.313 11.418 1.00 42.34 207 LEU A C 1
ATOM 1547 O O . LEU A 1 207 ? -0.210 28.929 12.524 1.00 42.34 207 LEU A O 1
ATOM 1551 N N . SER A 1 208 ? -1.240 30.481 11.270 1.00 43.91 208 SER A N 1
ATOM 1552 C CA . SER A 1 208 ? -1.669 31.353 12.372 1.00 43.91 208 SER A CA 1
ATOM 1553 C C . SER A 1 208 ? -3.184 31.369 12.630 1.00 43.91 208 SER A C 1
ATOM 1555 O O . SER A 1 208 ? -3.589 31.752 13.727 1.00 43.91 208 SER A O 1
ATOM 1557 N N . GLY A 1 209 ? -4.021 30.845 11.725 1.00 46.59 209 GLY A N 1
ATOM 1558 C CA . GLY A 1 209 ? -5.491 30.919 11.784 1.00 46.59 209 GLY A CA 1
ATOM 1559 C C . GLY A 1 209 ? -6.200 30.148 12.915 1.00 46.59 209 GLY A C 1
ATOM 1560 O O . GLY A 1 209 ? -7.429 30.038 12.916 1.00 46.59 209 GLY A O 1
ATOM 1561 N N . GLY A 1 210 ? -5.465 29.595 13.883 1.00 54.06 210 GLY A N 1
ATOM 1562 C CA . GLY A 1 210 ? -6.027 28.897 15.040 1.00 54.06 210 GLY A CA 1
ATOM 1563 C C . GLY A 1 210 ? -6.346 29.864 16.179 1.00 54.06 210 GLY A C 1
ATOM 1564 O O . GLY A 1 210 ? -5.432 30.283 16.888 1.00 54.06 210 GLY A O 1
ATOM 1565 N N . GLY A 1 211 ? -7.630 30.164 16.388 1.00 68.69 211 GLY A N 1
ATOM 1566 C CA . GLY A 1 211 ? -8.091 31.043 17.468 1.00 68.69 211 GLY A CA 1
ATOM 1567 C C . GLY A 1 211 ? -7.791 30.534 18.887 1.00 68.69 211 GLY A C 1
ATOM 1568 O O . GLY A 1 211 ? -7.216 29.457 19.089 1.00 68.69 211 GLY A O 1
ATOM 1569 N N . ARG A 1 212 ? -8.172 31.347 19.881 1.00 85.25 212 ARG A N 1
ATOM 1570 C CA . ARG A 1 212 ? -7.874 31.141 21.307 1.00 85.25 212 ARG A CA 1
ATOM 1571 C C . ARG A 1 212 ? -8.329 29.779 21.829 1.00 85.25 212 ARG A C 1
ATOM 1573 O O . ARG A 1 212 ? -7.609 29.153 22.609 1.00 85.25 212 ARG A O 1
ATOM 1580 N N . TRP A 1 213 ? -9.503 29.328 21.403 1.00 90.38 213 TRP A N 1
ATOM 1581 C CA . TRP A 1 213 ? -10.088 28.058 21.813 1.00 90.38 213 TRP A CA 1
ATOM 1582 C C . TRP A 1 213 ? -9.673 26.923 20.872 1.00 90.38 213 TRP A C 1
ATOM 1584 O O . TRP A 1 213 ? -9.700 27.056 19.650 1.00 90.38 213 TRP A O 1
ATOM 1594 N N . MET A 1 214 ? -9.308 25.782 21.449 1.00 91.12 214 MET A N 1
ATOM 1595 C CA . MET A 1 214 ? -8.978 24.552 20.733 1.00 91.12 214 MET A CA 1
ATOM 1596 C C . MET A 1 214 ? -9.756 23.384 21.333 1.00 91.12 214 MET A C 1
ATOM 1598 O O . MET A 1 214 ? -9.687 23.132 22.534 1.00 91.12 214 MET A O 1
ATOM 1602 N N . LEU A 1 215 ? -10.460 22.641 20.487 1.00 92.38 215 LEU A N 1
ATOM 1603 C CA . LEU A 1 215 ? -11.056 21.355 20.825 1.00 92.38 215 LEU A CA 1
ATOM 1604 C C . LEU A 1 215 ? -10.013 20.265 20.564 1.00 92.38 215 LEU A C 1
ATOM 1606 O O . LEU A 1 215 ? -9.548 20.135 19.434 1.00 92.38 215 LEU A O 1
ATOM 1610 N N . LYS A 1 216 ? -9.653 19.471 21.579 1.00 90.62 216 LYS A N 1
ATOM 1611 C CA . LYS A 1 216 ? -8.767 18.305 21.423 1.00 90.62 216 LYS A CA 1
ATOM 1612 C C . LYS A 1 216 ? -9.498 17.024 21.801 1.00 90.62 216 LYS A C 1
ATOM 1614 O O . LYS A 1 216 ? -9.910 16.865 22.948 1.00 90.62 216 LYS A O 1
ATOM 1619 N N . VAL A 1 217 ? -9.632 16.092 20.864 1.00 89.50 217 VAL A N 1
ATOM 1620 C CA . VAL A 1 217 ? -10.243 14.781 21.120 1.00 89.50 217 VAL A CA 1
ATOM 1621 C C . VAL A 1 217 ? -9.274 13.908 21.921 1.00 89.50 217 VAL A C 1
ATOM 1623 O O . VAL A 1 217 ? -8.097 13.806 21.577 1.00 89.50 217 VAL A O 1
ATOM 1626 N N . ILE A 1 218 ? -9.772 13.297 23.000 1.00 89.50 218 ILE A N 1
ATOM 1627 C CA . ILE A 1 218 ? -8.997 12.463 23.938 1.00 89.50 218 ILE A CA 1
ATOM 1628 C C . ILE A 1 218 ? -9.508 11.016 24.039 1.00 89.50 218 ILE A C 1
ATOM 1630 O O . ILE A 1 218 ? -8.839 10.172 24.633 1.00 89.50 218 ILE A O 1
ATOM 1634 N N . SER A 1 219 ? -10.691 10.726 23.487 1.00 78.06 219 SER A N 1
ATOM 1635 C CA . SER A 1 219 ? -11.262 9.379 23.375 1.00 78.06 219 SER A CA 1
ATOM 1636 C C . SER A 1 219 ? -12.273 9.298 22.222 1.00 78.06 219 SER A C 1
ATOM 1638 O O . SER A 1 219 ? -12.795 10.325 21.782 1.00 78.06 219 SER A O 1
ATOM 1640 N N . GLY A 1 220 ? -12.560 8.082 21.756 1.00 79.69 220 GLY A N 1
ATOM 1641 C CA . GLY A 1 220 ? -13.407 7.788 20.593 1.00 79.69 220 GLY A CA 1
ATOM 1642 C C . GLY A 1 220 ? -12.643 7.730 19.259 1.00 79.69 220 GLY A C 1
ATOM 1643 O O . GLY A 1 220 ? -11.420 7.886 19.242 1.00 79.69 220 GLY A O 1
ATOM 1644 N N . PRO A 1 221 ? -13.335 7.508 18.123 1.00 66.56 221 PRO A N 1
ATOM 1645 C CA . PRO A 1 221 ? -12.702 7.254 16.820 1.00 66.56 221 PRO A CA 1
ATOM 1646 C C . PRO A 1 221 ? -11.769 8.364 16.311 1.00 66.56 221 PRO A C 1
ATOM 1648 O O . PRO A 1 221 ? -10.825 8.085 15.583 1.00 66.56 221 PRO A O 1
ATOM 1651 N N . ASN A 1 222 ? -12.000 9.614 16.724 1.00 78.25 222 ASN A N 1
ATOM 1652 C CA . ASN A 1 222 ? -11.204 10.782 16.333 1.00 78.25 222 ASN A CA 1
ATOM 1653 C C . ASN A 1 222 ? -10.069 11.120 17.333 1.00 78.25 222 ASN A C 1
ATOM 1655 O O . ASN A 1 222 ? -9.579 12.249 17.323 1.00 78.25 222 ASN A O 1
ATOM 1659 N N . ASN A 1 223 ? -9.688 10.211 18.2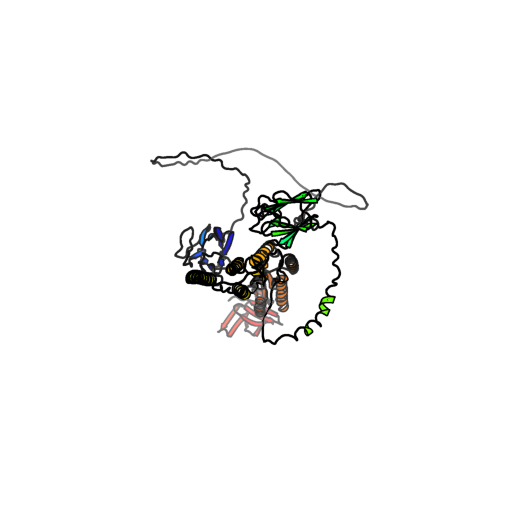41 1.00 84.75 223 ASN A N 1
ATOM 1660 C CA . ASN A 1 223 ? -8.713 10.492 19.307 1.00 84.75 223 ASN A CA 1
ATOM 1661 C C . ASN A 1 223 ? -7.395 11.090 18.772 1.00 84.75 223 ASN A C 1
ATOM 1663 O O . ASN A 1 223 ? -6.830 10.611 17.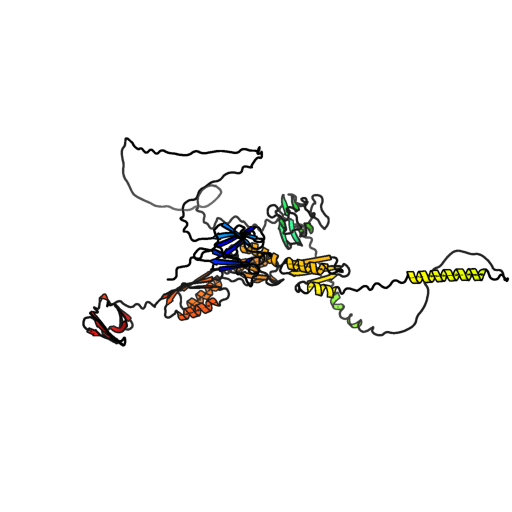793 1.00 84.75 223 ASN A O 1
ATOM 1667 N N . GLY A 1 224 ? -6.907 12.143 19.430 1.00 75.12 224 GLY A N 1
ATOM 1668 C CA . GLY A 1 224 ? -5.718 12.894 19.033 1.00 75.12 224 GLY A CA 1
ATOM 1669 C C . GLY A 1 224 ? -6.000 14.104 18.139 1.00 75.12 224 GLY A C 1
ATOM 1670 O O . GLY A 1 224 ? -5.184 15.027 18.150 1.00 75.12 224 GLY A O 1
ATOM 1671 N N . ALA A 1 225 ? -7.141 14.152 17.439 1.00 78.69 225 ALA A N 1
ATOM 1672 C CA . ALA A 1 225 ? -7.500 15.266 16.562 1.00 78.69 225 ALA A CA 1
ATOM 1673 C C . ALA A 1 225 ? -7.652 16.595 17.328 1.00 78.69 225 ALA A C 1
ATOM 1675 O O . ALA A 1 225 ? -8.213 16.640 18.427 1.00 78.69 225 ALA A O 1
ATOM 1676 N N . GLU A 1 226 ? -7.174 17.683 16.723 1.00 90.00 226 GLU A N 1
ATOM 1677 C CA . GLU A 1 226 ? -7.233 19.045 17.260 1.00 90.00 226 GLU A CA 1
ATOM 1678 C C . GLU A 1 226 ? -7.925 19.981 16.263 1.00 90.00 226 GLU A C 1
ATOM 1680 O O . GLU A 1 226 ? -7.560 20.028 15.090 1.00 90.00 226 GLU A O 1
ATOM 1685 N N . PHE A 1 227 ? -8.902 20.753 16.739 1.00 87.75 227 PHE A N 1
ATOM 1686 C CA . PHE A 1 227 ? -9.673 21.705 15.941 1.00 87.75 227 PHE A CA 1
ATOM 1687 C C . PHE A 1 227 ? -9.575 23.094 16.583 1.00 87.75 227 PHE A C 1
ATOM 1689 O O . PHE A 1 227 ? -10.002 23.297 17.722 1.00 87.75 227 PHE A O 1
ATOM 1696 N N . GLY A 1 228 ? -8.982 24.052 15.869 1.00 88.62 228 GLY A N 1
ATOM 1697 C CA . GLY A 1 228 ? -8.923 25.453 16.294 1.00 88.62 228 GLY A CA 1
ATOM 1698 C C . GLY A 1 228 ? -10.253 26.164 16.044 1.00 88.62 228 GLY A C 1
ATOM 1699 O O . GLY A 1 228 ? -10.860 25.986 14.992 1.00 88.62 228 GLY A O 1
ATOM 1700 N N . MET A 1 229 ? -10.696 26.979 16.999 1.00 88.69 229 MET A N 1
ATOM 1701 C CA . MET A 1 229 ? -11.993 27.654 16.968 1.00 88.69 229 MET A CA 1
ATOM 1702 C C . MET A 1 229 ? -11.789 29.170 16.975 1.00 88.69 229 MET A C 1
ATOM 1704 O O . MET A 1 229 ? -11.112 29.712 17.849 1.00 88.69 229 MET A O 1
ATOM 1708 N N . GLN A 1 230 ? -12.347 29.852 15.979 1.00 87.88 230 GLN A N 1
ATOM 1709 C CA . GLN A 1 230 ? -12.171 31.288 15.760 1.00 87.88 230 GLN A CA 1
ATOM 1710 C C . GLN A 1 230 ? -13.272 32.112 16.441 1.00 87.88 230 GLN A C 1
ATOM 1712 O O . GLN A 1 230 ? -14.401 31.649 16.604 1.00 87.88 230 GLN A O 1
ATOM 1717 N N . SER A 1 231 ? -12.935 33.352 16.805 1.00 87.12 231 SER A N 1
ATOM 1718 C CA . SER A 1 231 ? -13.864 34.321 17.397 1.00 87.12 231 SER A CA 1
ATOM 1719 C C . SER A 1 231 ? -15.068 34.595 16.492 1.00 87.12 231 SER A C 1
ATOM 1721 O O . SER A 1 231 ? -14.936 34.613 15.266 1.00 87.12 231 SER A O 1
ATOM 1723 N N . GLY A 1 232 ? -16.246 34.786 17.089 1.00 86.25 232 GLY A N 1
ATOM 1724 C CA . GLY A 1 232 ? -17.503 35.041 16.371 1.00 86.25 232 GLY A CA 1
ATOM 1725 C C . GLY A 1 232 ? -18.039 33.877 15.515 1.00 86.25 232 GLY A C 1
ATOM 1726 O O . GLY A 1 232 ? -19.110 34.008 14.919 1.00 86.25 232 GLY A O 1
ATOM 1727 N N . GLN A 1 233 ? -17.336 32.739 15.432 1.00 89.81 233 GLN A N 1
ATOM 1728 C CA . GLN A 1 233 ? -17.721 31.605 14.586 1.00 89.81 233 GLN A CA 1
ATOM 1729 C C . GLN A 1 233 ? -18.588 30.563 15.304 1.00 89.81 233 GLN A C 1
ATOM 1731 O O . GLN A 1 233 ? -18.671 30.476 16.535 1.00 89.81 233 GLN A O 1
ATOM 1736 N N . SER A 1 234 ? -19.242 29.729 14.496 1.00 92.75 234 SER A N 1
ATOM 1737 C CA . SER A 1 234 ? -20.027 28.589 14.952 1.00 92.75 234 SER A CA 1
ATOM 1738 C C . SER A 1 234 ? -19.654 27.334 14.183 1.00 92.75 234 SER A C 1
ATOM 1740 O O . SER A 1 234 ? -19.477 27.390 12.973 1.00 92.75 234 SER A O 1
ATOM 1742 N N . TYR A 1 235 ? -19.575 26.215 14.899 1.00 94.31 235 TYR A N 1
ATOM 1743 C CA . TYR A 1 235 ? -19.126 24.930 14.381 1.00 94.31 235 TYR A CA 1
ATOM 1744 C C . TYR A 1 235 ? -20.174 23.868 14.710 1.00 94.31 235 TYR A C 1
ATOM 1746 O O . TYR A 1 235 ? -20.466 23.616 15.881 1.00 94.31 235 TYR A O 1
ATOM 1754 N N . VAL A 1 236 ? -20.769 23.260 13.690 1.00 94.50 236 VAL A N 1
ATOM 1755 C CA . VAL A 1 236 ? -21.684 22.125 13.818 1.00 94.50 236 VAL A CA 1
ATOM 1756 C C . VAL A 1 236 ? -20.868 20.835 13.853 1.00 94.50 236 VAL A C 1
ATOM 1758 O O . VAL A 1 236 ? -19.970 20.620 13.042 1.00 94.50 236 VAL A O 1
ATOM 1761 N N . MET A 1 237 ? -21.184 19.973 14.813 1.00 94.44 237 MET A N 1
ATOM 1762 C CA . MET A 1 237 ? -20.464 18.739 15.110 1.00 94.44 237 MET A CA 1
ATOM 1763 C C . MET A 1 237 ? -21.389 17.539 14.933 1.00 94.44 237 MET A C 1
ATOM 1765 O O . MET A 1 237 ? -22.510 17.540 15.452 1.00 94.44 237 MET A O 1
ATOM 1769 N N . GLY A 1 238 ? -20.933 16.495 14.246 1.00 89.50 238 GLY A N 1
ATOM 1770 C CA . GLY A 1 238 ? -21.765 15.331 13.935 1.00 89.50 238 GLY A CA 1
ATOM 1771 C C . GLY A 1 238 ? -21.046 14.295 13.077 1.00 89.50 238 GLY A C 1
ATOM 1772 O O . GLY A 1 238 ? -19.830 14.361 12.934 1.00 89.50 238 GLY A O 1
ATOM 1773 N N . ASN A 1 239 ? -21.780 13.327 12.523 1.00 84.88 239 ASN A N 1
ATOM 1774 C CA . ASN A 1 239 ? -21.223 12.273 11.658 1.00 84.88 239 ASN A CA 1
ATOM 1775 C C . ASN A 1 239 ? -21.652 12.359 10.181 1.00 84.88 239 ASN A C 1
ATOM 1777 O O . ASN A 1 239 ? -21.492 11.389 9.443 1.00 84.88 239 ASN A O 1
ATOM 1781 N N . ASP A 1 240 ? -22.184 13.503 9.738 1.00 87.44 240 ASP A N 1
ATOM 1782 C CA . ASP A 1 240 ? -22.504 13.765 8.330 1.00 87.44 240 ASP A CA 1
ATOM 1783 C C . ASP A 1 240 ? -21.481 14.743 7.707 1.00 87.44 240 ASP A C 1
ATOM 1785 O O . ASP A 1 240 ? -21.533 15.942 8.000 1.00 87.44 240 ASP A O 1
ATOM 1789 N N . PRO A 1 241 ? -20.566 14.276 6.828 1.00 80.50 241 PRO A N 1
ATOM 1790 C CA . PRO A 1 241 ? -19.547 15.125 6.203 1.00 80.50 241 PRO A CA 1
ATOM 1791 C C . PRO A 1 241 ? -20.095 16.221 5.280 1.00 80.50 241 PRO A C 1
ATOM 1793 O O . PRO A 1 241 ? -19.328 17.064 4.826 1.00 80.50 241 PRO A O 1
ATOM 1796 N N . SER A 1 242 ? -21.395 16.205 4.961 1.00 76.38 242 SER A N 1
ATOM 1797 C CA . SER A 1 242 ? -22.043 17.239 4.144 1.00 76.38 242 SER A CA 1
ATOM 1798 C C . SER A 1 242 ? -22.726 18.337 4.967 1.00 76.38 242 SER A C 1
ATOM 1800 O O . SER A 1 242 ? -23.189 19.324 4.396 1.00 76.38 242 SER A O 1
ATOM 1802 N N . ALA A 1 243 ? -22.811 18.170 6.294 1.00 79.00 243 ALA A N 1
ATOM 1803 C CA . ALA A 1 243 ? -23.644 19.000 7.165 1.00 79.00 243 ALA A CA 1
ATOM 1804 C C . ALA A 1 243 ? -22.983 19.388 8.506 1.00 79.00 243 ALA A C 1
ATOM 1806 O O . ALA A 1 243 ? -23.674 19.907 9.390 1.00 79.00 243 ALA A O 1
ATOM 1807 N N . CYS A 1 244 ? -21.685 19.128 8.687 1.00 90.25 244 CYS A N 1
ATOM 1808 C CA . CYS A 1 244 ? -20.913 19.447 9.893 1.00 90.25 244 CYS A CA 1
ATOM 1809 C C . CYS A 1 244 ? -19.523 19.990 9.554 1.00 90.25 244 CYS A C 1
ATOM 1811 O O . CYS A 1 244 ? -18.862 19.491 8.648 1.00 90.25 244 CYS A O 1
ATOM 1813 N N . ASP A 1 245 ? -19.071 20.957 10.348 1.00 88.19 245 ASP A N 1
ATOM 1814 C CA . ASP A 1 245 ? -17.733 21.552 10.287 1.00 88.19 245 ASP A CA 1
ATOM 1815 C C . ASP A 1 245 ? -16.697 20.688 11.034 1.00 88.19 245 ASP A C 1
ATOM 1817 O O . ASP A 1 245 ? -15.516 20.685 10.693 1.00 88.19 245 ASP A O 1
ATOM 1821 N N . ILE A 1 246 ? -17.143 19.926 12.043 1.00 90.94 246 ILE A N 1
ATOM 1822 C CA . ILE A 1 246 ? -16.331 18.946 12.781 1.00 90.94 246 ILE A CA 1
ATOM 1823 C C . ILE A 1 246 ? -16.992 17.568 12.656 1.00 90.94 246 ILE A C 1
ATOM 1825 O O . ILE A 1 246 ? -18.068 17.319 13.208 1.00 90.94 246 ILE A O 1
ATOM 1829 N N . VAL A 1 247 ? -16.339 16.668 11.919 1.00 89.44 247 VAL A N 1
ATOM 1830 C CA . VAL A 1 247 ? -16.869 15.338 11.587 1.00 89.44 247 VAL A CA 1
ATOM 1831 C C . VAL A 1 247 ? -16.276 14.272 12.509 1.00 89.44 247 VAL A C 1
ATOM 1833 O O . VAL A 1 247 ? -15.071 14.020 12.505 1.00 89.44 247 VAL A O 1
ATOM 1836 N N . PHE A 1 248 ? -17.139 13.610 13.277 1.00 82.25 248 PHE A N 1
ATOM 1837 C CA . PHE A 1 248 ? -16.799 12.463 14.114 1.00 82.25 248 PHE A CA 1
ATOM 1838 C C . PHE A 1 248 ? -17.172 11.158 13.404 1.00 82.25 248 PHE A C 1
ATOM 1840 O O . PHE A 1 248 ? -18.331 10.952 13.040 1.00 82.25 248 PHE A O 1
ATOM 1847 N N . HIS A 1 249 ? -16.214 10.243 13.257 1.00 77.94 249 HIS A N 1
ATOM 1848 C CA . HIS A 1 249 ? -16.384 8.946 12.585 1.00 77.94 249 HIS A CA 1
ATOM 1849 C C . HIS A 1 249 ? -17.017 7.905 13.532 1.00 77.94 249 HIS A C 1
ATOM 1851 O O . HIS A 1 249 ? -16.535 6.788 13.703 1.00 77.94 249 HIS A O 1
ATOM 1857 N N . ASP A 1 250 ? -18.105 8.305 14.192 1.00 77.25 250 ASP A N 1
ATOM 1858 C CA . ASP A 1 250 ? -18.724 7.609 15.317 1.00 77.25 250 ASP A CA 1
ATOM 1859 C C . ASP A 1 250 ? -20.210 7.316 15.023 1.00 77.25 250 ASP A C 1
ATOM 1861 O O . ASP A 1 250 ? -21.030 8.218 14.841 1.00 77.25 250 ASP A O 1
ATOM 1865 N N . ILE A 1 251 ? -20.585 6.033 15.001 1.00 77.19 251 ILE A N 1
ATOM 1866 C CA . ILE A 1 251 ? -21.963 5.556 14.751 1.00 77.19 251 ILE A CA 1
ATOM 1867 C C . ILE A 1 251 ? -22.945 5.845 15.906 1.00 77.19 251 ILE A C 1
ATOM 1869 O O . ILE A 1 251 ? -24.164 5.661 15.779 1.00 77.19 251 ILE A O 1
ATOM 1873 N N . SER A 1 252 ? -22.419 6.257 17.059 1.00 81.00 252 SER A N 1
ATOM 1874 C CA . SER A 1 252 ? -23.180 6.706 18.223 1.00 81.00 252 SER A CA 1
ATOM 1875 C C . SER A 1 252 ? -23.381 8.228 18.248 1.00 81.00 252 SER A C 1
ATOM 1877 O O . SER A 1 252 ? -24.318 8.707 18.892 1.00 81.00 252 SER A O 1
ATOM 1879 N N . VAL A 1 253 ? -22.591 8.976 17.468 1.00 90.25 253 VAL A N 1
ATOM 1880 C CA . VAL A 1 253 ? -22.841 10.386 17.148 1.00 90.25 253 VAL A CA 1
ATOM 1881 C C . VAL A 1 253 ? -24.019 10.503 16.159 1.00 90.25 253 VAL A C 1
ATOM 1883 O O . VAL A 1 253 ? -24.383 9.549 15.471 1.00 90.25 253 VAL A O 1
ATOM 1886 N N . SER A 1 254 ? -24.694 11.656 16.141 1.00 90.50 254 SER A N 1
ATOM 1887 C CA . SER A 1 254 ? -25.809 11.950 15.225 1.00 90.50 254 SER A CA 1
ATOM 1888 C C . SER A 1 254 ? -25.327 12.800 14.044 1.00 90.50 254 SER A C 1
ATOM 1890 O O . SER A 1 254 ? -24.328 13.504 14.176 1.00 90.50 254 SER A O 1
ATOM 1892 N N . ARG A 1 255 ? -26.039 12.760 12.907 1.00 88.88 255 ARG A N 1
ATOM 1893 C CA . ARG A 1 255 ? -25.641 13.449 11.658 1.00 88.88 255 ARG A CA 1
ATOM 1894 C C . ARG A 1 255 ? -25.256 14.904 11.873 1.00 88.88 255 ARG A C 1
ATOM 1896 O O . ARG A 1 255 ? -24.178 15.302 11.469 1.00 88.88 255 ARG A O 1
ATOM 1903 N N . GLN A 1 256 ? -26.109 15.622 12.594 1.00 94.56 256 GLN A N 1
ATOM 1904 C CA . GLN A 1 256 ? -25.762 16.804 13.370 1.00 94.56 256 GLN A CA 1
ATOM 1905 C C . GLN A 1 256 ? -26.076 16.436 14.828 1.00 94.56 256 GLN A C 1
ATOM 1907 O O . GLN A 1 256 ? -27.158 15.918 15.109 1.00 94.56 256 GLN A O 1
ATOM 1912 N N . HIS A 1 257 ? -25.113 16.592 15.733 1.00 94.06 257 HIS A N 1
ATOM 1913 C CA . HIS A 1 257 ? -25.207 16.169 17.136 1.00 94.06 257 HIS A CA 1
ATOM 1914 C C . HIS A 1 257 ? -25.259 17.382 18.058 1.00 94.06 257 HIS A C 1
ATOM 1916 O O . HIS A 1 257 ? -26.181 17.519 18.855 1.00 94.06 257 HIS A O 1
ATOM 1922 N N . ALA A 1 258 ? -24.287 18.275 17.912 1.00 95.31 258 ALA A N 1
ATOM 1923 C CA . ALA A 1 258 ? -24.130 19.458 18.738 1.00 95.31 258 ALA A CA 1
ATOM 1924 C C . ALA A 1 258 ? -23.644 20.629 17.883 1.00 95.31 258 ALA A C 1
ATOM 1926 O O . ALA A 1 258 ? -23.071 20.435 16.811 1.00 95.31 258 ALA A O 1
ATOM 1927 N N . ARG A 1 259 ? -23.838 21.850 18.365 1.00 95.75 259 ARG A N 1
ATOM 1928 C CA . ARG A 1 259 ? -23.211 23.056 17.825 1.00 95.75 259 ARG A CA 1
ATOM 1929 C C . ARG A 1 259 ? -22.375 23.698 18.915 1.00 95.75 259 ARG A C 1
ATOM 1931 O O . ARG A 1 259 ? -22.808 23.789 20.060 1.00 95.75 259 ARG A O 1
ATOM 1938 N N . MET A 1 260 ? -21.203 24.187 18.539 1.00 95.06 260 MET A N 1
ATOM 1939 C CA . MET A 1 260 ? -20.419 25.101 19.353 1.00 95.06 260 MET A CA 1
ATOM 1940 C C . MET A 1 260 ? -20.436 26.507 18.760 1.00 95.06 260 MET A C 1
ATOM 1942 O O . MET A 1 260 ? -20.626 26.714 17.558 1.00 95.06 260 MET A O 1
ATOM 1946 N N . ASN A 1 261 ? -20.224 27.488 19.624 1.00 93.50 261 ASN A N 1
ATOM 1947 C CA . ASN A 1 261 ? -20.180 28.901 19.286 1.00 93.50 261 ASN A CA 1
ATOM 1948 C C . ASN A 1 261 ? -19.123 29.594 20.138 1.00 93.50 261 ASN A C 1
ATOM 1950 O O . ASN A 1 261 ? -19.178 29.490 21.365 1.00 93.50 261 ASN A O 1
ATOM 1954 N N . VAL A 1 262 ? -18.243 30.355 19.495 1.00 93.06 262 VAL A N 1
ATOM 1955 C CA . VAL A 1 262 ? -17.406 31.366 20.149 1.00 93.06 262 VAL A CA 1
ATOM 1956 C C . VAL A 1 262 ? -18.079 32.716 19.904 1.00 93.06 262 VAL A C 1
ATOM 1958 O O . VAL A 1 262 ? -18.391 33.039 18.760 1.00 93.06 262 VAL A O 1
ATOM 1961 N N . SER A 1 263 ? -18.365 33.495 20.948 1.00 89.25 263 SER A N 1
ATOM 1962 C CA . SER A 1 263 ? -18.824 34.881 20.763 1.00 89.25 263 SER A CA 1
ATOM 1963 C C . SER A 1 263 ? -17.663 35.814 20.400 1.00 89.25 263 SER A C 1
ATOM 1965 O O . SER A 1 263 ? -16.502 35.471 20.611 1.00 89.25 263 SER A O 1
ATOM 1967 N N . ASP A 1 264 ? -17.973 37.025 19.932 1.00 85.69 264 ASP A N 1
ATOM 1968 C CA . ASP A 1 264 ? -16.978 38.095 19.737 1.00 85.69 264 ASP A CA 1
ATOM 1969 C C . ASP A 1 264 ? -16.295 38.522 21.063 1.00 85.69 264 ASP A C 1
ATOM 1971 O O . ASP A 1 264 ? -15.221 39.116 21.058 1.00 85.69 264 ASP A O 1
ATOM 1975 N N . ASP A 1 265 ? -16.911 38.194 22.209 1.00 86.12 265 ASP A N 1
ATOM 1976 C CA . ASP A 1 265 ? -16.367 38.369 23.567 1.00 86.12 265 ASP A CA 1
ATOM 1977 C C . ASP A 1 265 ? -15.522 37.155 24.038 1.00 86.12 265 ASP A C 1
ATOM 1979 O O . ASP A 1 265 ? -15.268 36.997 25.234 1.00 86.12 265 ASP A O 1
ATOM 1983 N N . GLU A 1 266 ? -15.119 36.258 23.127 1.00 86.19 266 GLU A N 1
ATOM 1984 C CA . GLU A 1 266 ? -14.378 35.012 23.405 1.00 86.19 266 GLU A CA 1
ATOM 1985 C C . GLU A 1 266 ? -15.086 34.020 24.356 1.00 86.19 266 GLU A C 1
ATOM 1987 O O . GLU A 1 266 ? -14.441 33.171 24.981 1.00 86.19 266 GLU A O 1
ATOM 1992 N N . VAL A 1 267 ? -16.419 34.080 24.472 1.00 89.50 267 VAL A N 1
ATOM 1993 C CA . VAL A 1 267 ? -17.193 33.138 25.297 1.00 89.50 267 VAL A CA 1
ATOM 1994 C C . VAL A 1 267 ? -17.561 31.908 24.472 1.00 89.50 267 VAL A C 1
ATOM 1996 O O . VAL A 1 267 ? -18.380 31.981 23.553 1.00 89.50 267 VAL A O 1
ATOM 1999 N N . LEU A 1 268 ? -16.981 30.761 24.829 1.00 93.06 268 LEU A N 1
ATOM 2000 C CA . LEU A 1 268 ? -17.320 29.469 24.242 1.00 93.06 268 LEU A CA 1
ATOM 2001 C C . LEU A 1 268 ? -18.626 28.919 24.838 1.00 93.06 268 LEU A C 1
ATOM 2003 O O . LEU A 1 268 ? -18.833 28.921 26.052 1.00 93.06 268 LEU A O 1
ATOM 2007 N N . SER A 1 269 ? -19.503 28.396 23.985 1.00 94.75 269 SER A N 1
ATOM 2008 C CA . SER A 1 269 ? -20.746 27.723 24.381 1.00 94.75 269 SER A CA 1
ATOM 2009 C C . SER A 1 269 ? -21.056 26.528 23.479 1.00 94.75 269 SER A C 1
ATOM 2011 O O . SER A 1 269 ? -20.611 26.487 22.331 1.00 94.75 269 SER A O 1
ATOM 2013 N N . VAL A 1 270 ? -21.813 25.562 24.005 1.00 96.19 270 VAL A N 1
ATOM 2014 C CA . VAL A 1 270 ? -22.271 24.353 23.304 1.00 96.19 270 VAL A CA 1
ATOM 2015 C C . VAL A 1 270 ? -23.777 24.154 23.488 1.00 96.19 270 VAL A C 1
ATOM 2017 O O . VAL A 1 270 ? -24.325 24.431 24.554 1.00 96.19 270 VAL A O 1
ATOM 2020 N N . GLU A 1 271 ? -24.450 23.672 22.449 1.00 95.75 271 GLU A N 1
ATOM 2021 C CA . GLU A 1 271 ? -25.861 23.276 22.455 1.00 95.75 271 GLU A CA 1
ATOM 2022 C C . GLU A 1 271 ? -26.039 21.933 21.736 1.00 95.75 271 GLU A C 1
ATOM 2024 O O . GLU A 1 271 ? -25.408 21.687 20.707 1.00 95.75 271 GLU A O 1
ATOM 2029 N N . ASP A 1 272 ? -26.890 21.057 22.270 1.00 96.25 272 ASP A N 1
ATOM 2030 C CA . ASP A 1 272 ? -27.290 19.820 21.592 1.00 96.25 272 ASP A CA 1
ATOM 2031 C C . ASP A 1 272 ? -28.337 20.131 20.504 1.00 96.25 272 ASP A C 1
ATOM 2033 O O . ASP A 1 272 ? -29.197 20.996 20.683 1.00 96.25 272 ASP A O 1
ATOM 2037 N N . LEU A 1 273 ? -28.265 19.444 19.362 1.00 93.19 273 LEU A N 1
ATOM 2038 C CA . LEU A 1 273 ? -29.130 19.679 18.198 1.00 93.19 273 LEU A CA 1
ATOM 2039 C C . LEU A 1 273 ? -30.305 18.686 18.094 1.00 93.19 273 LEU A C 1
ATOM 2041 O O . LEU A 1 273 ? -30.887 18.524 17.021 1.00 93.19 273 LEU A O 1
ATOM 2045 N N . GLY A 1 274 ? -30.667 18.020 19.194 1.00 88.00 274 GLY A N 1
ATOM 2046 C CA . GLY A 1 274 ? -31.657 16.940 19.216 1.00 88.00 274 GLY A CA 1
ATOM 2047 C C . GLY A 1 274 ? -31.032 15.584 18.886 1.00 88.00 274 GLY A C 1
ATOM 2048 O O . GLY A 1 274 ? -31.610 14.790 18.140 1.00 88.00 274 GLY A O 1
ATOM 2049 N N . SER A 1 275 ? -29.825 15.338 19.394 1.00 92.75 275 SER A N 1
ATOM 2050 C CA . SER A 1 275 ? -29.057 14.123 19.140 1.00 92.75 275 SER A CA 1
ATOM 2051 C C . SER A 1 275 ? -29.709 12.879 19.760 1.00 92.75 275 SER A C 1
ATOM 2053 O O . SER A 1 275 ? -30.441 12.940 20.748 1.00 92.75 275 SER A O 1
ATOM 2055 N N . ARG A 1 276 ? -29.426 11.697 19.196 1.00 80.44 276 ARG A N 1
ATOM 2056 C CA . ARG A 1 276 ? -29.982 10.424 19.700 1.00 80.44 276 ARG A CA 1
ATOM 2057 C C . ARG A 1 276 ? -29.466 10.049 21.097 1.00 80.44 276 ARG A C 1
ATOM 2059 O O . ARG A 1 276 ? -30.150 9.327 21.818 1.00 80.44 276 ARG A O 1
ATOM 2066 N N . ASN A 1 277 ? -28.253 10.483 21.441 1.00 85.75 277 ASN A N 1
ATOM 2067 C CA . ASN A 1 277 ? -27.516 10.010 22.616 1.00 85.75 277 ASN A CA 1
ATOM 2068 C C . ASN A 1 277 ? -27.273 11.106 23.676 1.00 85.75 277 ASN A C 1
ATOM 2070 O O . ASN A 1 277 ? -26.888 10.763 24.791 1.00 85.75 277 ASN A O 1
ATOM 2074 N N . GLY A 1 278 ? -27.518 12.379 23.349 1.00 90.00 278 GLY A N 1
ATOM 2075 C CA . GLY A 1 278 ? -27.297 13.529 24.222 1.00 90.00 278 GLY A CA 1
ATOM 2076 C C . GLY A 1 278 ? -25.830 13.962 24.317 1.00 90.00 278 GLY A C 1
ATOM 2077 O O . GLY A 1 278 ? -24.929 13.147 24.529 1.00 90.00 278 GLY A O 1
ATOM 2078 N N . THR A 1 279 ? -25.609 15.271 24.228 1.00 94.94 279 THR A N 1
ATOM 2079 C CA . THR A 1 279 ? -24.336 15.922 24.557 1.00 94.94 279 THR A CA 1
ATOM 2080 C C . THR A 1 279 ? -24.157 16.000 26.077 1.00 94.94 279 THR A C 1
ATOM 2082 O O . THR A 1 279 ? -25.089 16.342 26.809 1.00 94.94 279 THR A O 1
ATOM 2085 N N . GLN A 1 280 ? -22.952 15.704 26.565 1.00 94.19 280 GLN A N 1
ATOM 2086 C CA . GLN A 1 280 ? -22.602 15.740 27.992 1.00 94.19 280 GLN A CA 1
ATOM 2087 C C . GLN A 1 280 ? -21.392 16.643 28.244 1.00 94.19 280 GLN A C 1
ATOM 2089 O O . GLN A 1 280 ? -20.479 16.678 27.422 1.00 94.19 280 GLN A O 1
ATOM 2094 N N . VAL A 1 281 ? -21.357 17.334 29.386 1.00 94.00 281 VAL A N 1
ATOM 2095 C CA . VAL A 1 281 ? -20.257 18.203 29.839 1.00 94.00 281 VAL A CA 1
ATOM 2096 C C . VAL A 1 281 ? -19.843 17.787 31.253 1.00 94.00 281 VAL A C 1
ATOM 2098 O O . VAL A 1 281 ? -20.685 17.678 32.136 1.00 94.00 281 VAL A O 1
ATOM 2101 N N . ASP A 1 282 ? -18.559 17.481 31.456 1.00 89.88 282 ASP A N 1
ATOM 2102 C CA . ASP A 1 282 ? -17.978 16.854 32.663 1.00 89.88 282 ASP A CA 1
ATOM 2103 C C . ASP A 1 282 ? -18.699 15.564 33.152 1.00 89.88 282 ASP A C 1
ATOM 2105 O O . ASP A 1 282 ? -18.428 15.068 34.246 1.00 89.88 282 ASP A O 1
ATOM 2109 N N . GLY A 1 283 ? -19.574 14.980 32.321 1.00 83.56 283 GLY A N 1
ATOM 2110 C CA . GLY A 1 283 ? -20.394 13.795 32.612 1.00 83.56 283 GLY A CA 1
ATOM 2111 C C . GLY A 1 283 ? -21.885 14.079 32.846 1.00 83.56 283 GLY A C 1
ATOM 2112 O O . GLY A 1 283 ? -22.687 13.149 32.786 1.00 83.56 283 GLY A O 1
ATOM 2113 N N . ASP A 1 284 ? -22.279 15.339 33.044 1.00 90.75 284 ASP A N 1
ATOM 2114 C CA . ASP A 1 284 ? -23.684 15.747 33.149 1.00 90.75 284 ASP A CA 1
ATOM 2115 C C . ASP A 1 284 ? -24.267 16.043 31.753 1.00 90.75 284 ASP A C 1
ATOM 2117 O O . ASP A 1 284 ? -23.612 16.649 30.906 1.00 90.75 284 ASP A O 1
ATOM 2121 N N . SER A 1 285 ? -25.502 15.611 31.479 1.00 90.81 285 SER A N 1
ATOM 2122 C CA . SER A 1 285 ? -26.173 15.865 30.188 1.00 90.81 285 SER A CA 1
ATOM 2123 C C . SER A 1 285 ? -26.725 17.291 30.114 1.00 90.81 285 SER A C 1
ATOM 2125 O O . SER A 1 285 ? -27.305 17.769 31.089 1.00 90.81 285 SER A O 1
ATOM 2127 N N . ILE A 1 286 ? -26.594 17.957 28.961 1.00 93.88 286 ILE A N 1
ATOM 2128 C CA . ILE A 1 286 ? -27.120 19.320 28.765 1.00 93.88 286 ILE A CA 1
ATOM 2129 C C . ILE A 1 286 ? -28.505 19.302 28.099 1.00 93.88 286 ILE A C 1
ATOM 2131 O O . ILE A 1 286 ? -28.698 18.669 27.065 1.00 93.88 286 ILE A O 1
ATOM 2135 N N . GLU A 1 287 ? -29.467 20.022 28.684 1.00 85.56 287 GLU A N 1
ATOM 2136 C CA . GLU A 1 287 ? -30.807 20.245 28.101 1.00 85.56 287 GLU A CA 1
ATOM 2137 C C . GLU A 1 287 ? -30.932 21.626 27.426 1.00 85.56 287 GLU A C 1
ATOM 2139 O O . GLU A 1 287 ? -31.748 21.811 26.525 1.00 85.56 287 GLU A O 1
ATOM 2144 N N . GLU A 1 288 ? -30.101 22.593 27.830 1.00 87.69 288 GLU A N 1
ATOM 2145 C CA . GLU A 1 288 ? -30.039 23.949 27.274 1.00 87.69 288 GLU A CA 1
ATOM 2146 C C . GLU A 1 288 ? -28.595 24.333 26.902 1.00 87.69 288 GLU A C 1
ATOM 2148 O O . GLU A 1 288 ? -27.616 23.738 27.370 1.00 87.69 288 GLU A O 1
ATOM 2153 N N . ARG A 1 289 ?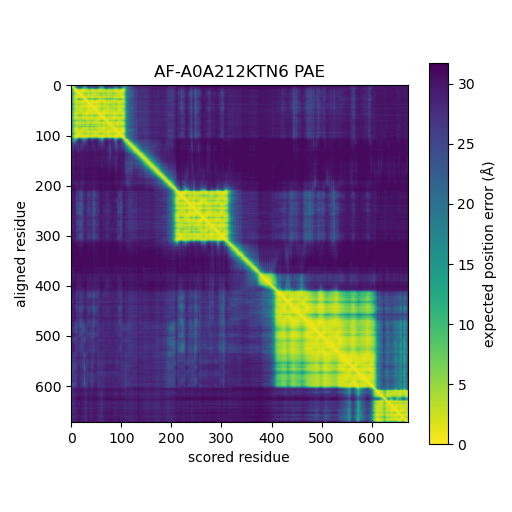 -28.459 25.365 26.059 1.00 92.31 289 ARG A N 1
ATOM 2154 C CA . ARG A 1 289 ? -27.171 25.918 25.620 1.00 92.31 289 ARG A CA 1
ATOM 2155 C C . ARG A 1 289 ? -26.313 26.330 26.820 1.00 92.31 289 ARG A C 1
ATOM 2157 O O . ARG A 1 289 ? -26.659 27.247 27.562 1.00 92.31 289 ARG A O 1
ATOM 2164 N N . THR A 1 290 ? -25.165 25.681 26.966 1.00 92.06 290 THR A N 1
ATOM 2165 C CA . THR A 1 290 ? -24.299 25.762 28.147 1.00 92.06 290 THR A CA 1
ATOM 2166 C C . THR A 1 290 ? -22.974 26.449 27.805 1.00 92.06 290 THR A C 1
ATOM 2168 O O . THR A 1 290 ? -22.389 26.201 26.751 1.00 92.06 290 THR A O 1
ATOM 2171 N N . SER A 1 291 ? -22.490 27.335 28.682 1.00 92.06 291 SER A N 1
ATOM 2172 C CA . SER A 1 291 ? -21.171 27.971 28.529 1.00 92.06 291 SER A CA 1
ATOM 2173 C C . SER A 1 291 ? -20.064 26.990 28.912 1.00 92.06 291 SER A C 1
ATOM 2175 O O . SER A 1 291 ? -20.190 26.284 29.911 1.00 92.06 291 SER A O 1
ATOM 2177 N N . LEU A 1 292 ? -18.971 26.969 28.150 1.00 91.69 292 LEU A N 1
ATOM 2178 C CA . LEU A 1 292 ? -17.812 26.119 28.413 1.00 91.69 292 LEU A CA 1
ATOM 2179 C C . LEU A 1 292 ? -16.629 26.940 28.931 1.00 91.69 292 LEU A C 1
ATOM 2181 O O . LEU A 1 292 ? -16.397 28.069 28.506 1.00 91.69 292 LEU A O 1
ATOM 2185 N N . GLU A 1 293 ? -15.871 26.335 29.839 1.00 88.50 293 GLU A N 1
ATOM 2186 C CA . GLU A 1 293 ? -14.617 26.861 30.379 1.00 88.50 293 GLU A CA 1
ATOM 2187 C C . GLU A 1 293 ? -13.428 26.031 29.862 1.00 88.50 293 GLU A C 1
ATOM 2189 O O . GLU A 1 293 ? -13.589 24.942 29.303 1.00 88.50 293 GLU A O 1
ATOM 2194 N N . ALA A 1 294 ? -12.2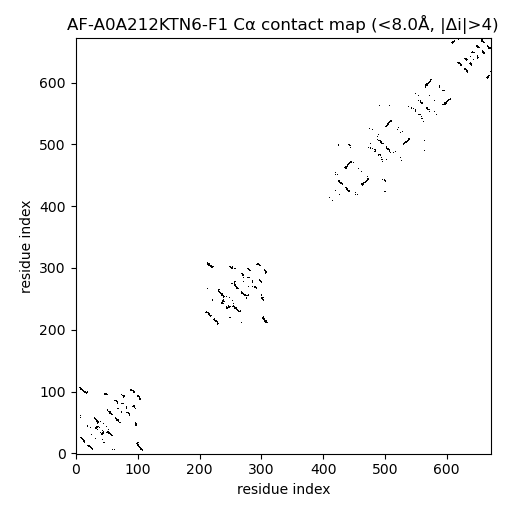07 26.519 30.084 1.00 86.62 294 ALA A N 1
ATOM 2195 C CA . ALA A 1 294 ? -10.998 25.768 29.770 1.00 86.62 294 ALA A CA 1
ATOM 2196 C C . ALA A 1 294 ? -10.881 24.486 30.615 1.00 86.62 294 ALA A C 1
ATOM 2198 O O . ALA A 1 294 ? -11.146 24.482 31.817 1.00 86.62 294 ALA A O 1
ATOM 2199 N N . ASN A 1 295 ? -10.379 23.420 29.995 1.00 85.81 295 ASN A N 1
ATOM 2200 C CA . ASN A 1 295 ? -10.202 22.069 30.535 1.00 85.81 295 ASN A CA 1
ATOM 2201 C C . ASN A 1 295 ? -11.505 21.307 30.844 1.00 85.81 295 ASN A C 1
ATOM 2203 O O . ASN A 1 295 ? -11.446 20.241 31.457 1.00 85.81 295 ASN A O 1
ATOM 2207 N N . LYS A 1 296 ? -12.666 21.810 30.400 1.00 89.44 296 LYS A N 1
ATOM 2208 C CA . LYS A 1 296 ? -13.928 21.059 30.434 1.00 89.44 296 LYS A CA 1
ATOM 2209 C C . LYS A 1 296 ? -13.886 19.871 29.483 1.00 89.44 296 LYS A C 1
ATOM 2211 O O . LYS A 1 296 ? -13.391 19.999 28.359 1.00 89.44 296 LYS A O 1
ATOM 2216 N N . LEU A 1 297 ? -14.425 18.741 29.935 1.00 91.06 297 LEU A N 1
ATOM 2217 C CA . LEU A 1 297 ? -14.647 17.566 29.099 1.00 91.06 297 LEU A CA 1
ATOM 2218 C C . LEU A 1 297 ? -16.035 17.651 28.475 1.00 91.06 297 LEU A C 1
ATOM 2220 O O . LEU A 1 297 ? -17.005 17.963 29.159 1.00 91.06 297 LEU A O 1
ATOM 2224 N N . VAL A 1 298 ? -16.140 17.340 27.190 1.00 95.12 298 VAL A N 1
ATOM 2225 C CA . VAL A 1 298 ? -17.413 17.250 26.475 1.00 95.12 298 VAL A CA 1
ATOM 2226 C C . VAL A 1 298 ? -17.458 15.913 25.747 1.00 95.12 298 VAL A C 1
ATOM 2228 O O . VAL A 1 298 ? -16.486 15.524 25.099 1.00 95.12 298 VAL A O 1
ATOM 2231 N N . THR A 1 299 ? -18.576 15.204 25.865 1.00 93.44 299 THR A N 1
ATOM 2232 C CA . THR A 1 299 ? -18.782 13.886 25.254 1.00 93.44 299 THR A CA 1
ATOM 2233 C C . THR A 1 299 ? -19.978 13.921 24.315 1.00 93.44 299 THR A C 1
ATOM 2235 O O . THR A 1 299 ? -21.061 14.376 24.689 1.00 93.44 299 THR A O 1
ATOM 2238 N N . VAL A 1 300 ? -19.775 13.403 23.104 1.00 91.75 300 VAL A N 1
ATOM 2239 C CA . VAL A 1 300 ? -20.794 13.196 22.072 1.00 91.75 300 VAL A CA 1
ATOM 2240 C C . VAL A 1 300 ? -20.693 11.751 21.583 1.00 91.75 300 VAL A C 1
ATOM 2242 O O . VAL A 1 300 ? -19.688 11.336 21.009 1.00 91.75 300 VAL A O 1
ATOM 2245 N N . GLY A 1 301 ? -21.724 10.942 21.833 1.00 89.62 301 GLY A N 1
ATOM 2246 C CA . GLY A 1 301 ? -21.683 9.515 21.494 1.00 89.62 301 GLY A CA 1
ATOM 2247 C C . GLY A 1 301 ? -20.641 8.758 22.330 1.00 89.62 301 GLY A C 1
ATOM 2248 O O . GLY A 1 301 ? -20.795 8.665 23.545 1.00 89.62 301 GLY A O 1
ATOM 2249 N N . SER A 1 302 ? -19.600 8.227 21.684 1.00 83.88 302 SER A N 1
ATOM 2250 C CA . SER A 1 302 ? -18.432 7.588 22.317 1.00 83.88 302 SER A CA 1
ATOM 2251 C C . SER A 1 302 ? -17.171 8.457 22.250 1.00 83.88 302 SER A C 1
ATOM 2253 O O . SER A 1 302 ? -16.112 8.064 22.735 1.00 83.88 302 SER A O 1
ATOM 2255 N N . SER A 1 303 ? -17.285 9.645 21.651 1.00 88.12 303 SER A N 1
ATOM 2256 C CA . SER A 1 303 ? -16.185 10.580 21.450 1.00 88.12 303 SER A CA 1
ATOM 2257 C C . SER A 1 303 ? -16.147 11.612 22.574 1.00 88.12 303 SER A C 1
ATOM 2259 O O . SER A 1 303 ? -17.120 12.336 22.783 1.00 88.12 303 SER A O 1
ATOM 2261 N N . THR A 1 304 ? -15.015 11.711 23.273 1.00 91.38 304 THR A N 1
ATOM 2262 C CA . THR A 1 304 ? -14.788 12.707 24.332 1.00 91.38 304 THR A CA 1
ATOM 2263 C C . THR A 1 304 ? -13.645 13.628 23.939 1.00 91.38 304 THR A C 1
ATOM 2265 O O . THR A 1 304 ? -12.573 13.173 23.534 1.00 91.38 304 THR A O 1
ATOM 2268 N N . PHE A 1 305 ? -13.853 14.931 24.099 1.00 93.88 305 PHE A N 1
ATOM 2269 C CA . PHE A 1 305 ? -12.861 15.966 23.845 1.00 93.88 305 PHE A CA 1
ATOM 2270 C C . PHE A 1 305 ? -12.718 16.921 25.030 1.00 93.88 305 PHE A C 1
ATOM 2272 O O . PHE A 1 305 ? -13.638 17.100 25.825 1.00 93.88 305 PHE A O 1
ATOM 2279 N N . VAL A 1 306 ? -11.539 17.527 25.147 1.00 93.88 306 VAL A N 1
ATOM 2280 C CA . VAL A 1 306 ? -11.228 18.576 26.118 1.00 93.88 306 VAL A CA 1
ATOM 2281 C C . VAL A 1 306 ? -11.122 19.921 25.408 1.00 93.88 306 VAL A C 1
ATOM 2283 O O . VAL A 1 306 ? -10.563 20.019 24.313 1.00 93.88 306 VAL A O 1
ATOM 2286 N N . ILE A 1 307 ? -11.652 20.964 26.039 1.00 91.94 307 ILE A N 1
ATOM 2287 C CA . ILE A 1 307 ? -11.480 22.346 25.588 1.00 91.94 307 ILE A CA 1
ATOM 2288 C C . ILE A 1 307 ? -10.173 22.910 26.143 1.00 91.94 307 ILE A C 1
ATOM 2290 O O . ILE A 1 307 ? -9.939 22.878 27.348 1.00 91.94 307 ILE A O 1
ATOM 2294 N N . ILE A 1 308 ? -9.334 23.475 25.281 1.00 88.75 308 ILE A N 1
ATOM 2295 C CA . ILE A 1 308 ? -8.055 24.094 25.633 1.00 88.75 308 ILE A CA 1
ATOM 2296 C C . ILE A 1 308 ? -8.129 25.589 25.308 1.00 88.75 308 ILE A C 1
ATOM 2298 O O . ILE A 1 308 ? -8.425 25.972 24.179 1.00 88.75 308 ILE A O 1
ATOM 2302 N N . ASP A 1 309 ? -7.823 26.430 26.295 1.00 88.31 309 ASP A N 1
ATOM 2303 C CA . ASP A 1 309 ? -7.551 27.855 26.087 1.00 88.31 309 ASP A CA 1
ATOM 2304 C C . ASP A 1 309 ? -6.048 28.027 25.823 1.00 88.31 309 ASP A C 1
ATOM 2306 O O . ASP A 1 309 ? -5.210 27.701 26.671 1.00 88.31 309 ASP A O 1
ATOM 2310 N N . ARG A 1 310 ? -5.694 28.486 24.622 1.00 82.19 310 ARG A N 1
ATOM 2311 C CA . ARG A 1 310 ? -4.299 28.624 24.178 1.00 82.19 310 ARG A CA 1
ATOM 2312 C C . ARG A 1 310 ? -3.628 29.871 24.756 1.00 82.19 310 ARG A C 1
ATOM 2314 O O . ARG A 1 310 ? -2.398 29.876 24.896 1.00 82.19 310 ARG A O 1
ATOM 2321 N N . GLU A 1 311 ? -4.413 30.892 25.100 1.00 75.31 311 GLU A N 1
ATOM 2322 C CA . GLU A 1 311 ? -3.952 32.236 25.484 1.00 75.31 311 GLU A CA 1
ATOM 2323 C C . GLU A 1 311 ? -4.205 32.575 26.960 1.00 75.31 311 GLU A C 1
ATOM 2325 O O . GLU A 1 311 ? -3.529 33.442 27.515 1.00 75.31 311 GLU A O 1
ATOM 2330 N N . GLY A 1 312 ? -5.141 31.875 27.606 1.00 64.12 312 GLY A N 1
ATOM 2331 C CA . GLY A 1 312 ? -5.476 32.032 29.019 1.00 64.12 312 GLY A CA 1
ATOM 2332 C C . GLY A 1 312 ? -4.288 31.848 29.967 1.00 64.12 312 GLY A C 1
ATOM 2333 O O . GLY A 1 312 ? -3.273 31.226 29.637 1.00 64.12 312 GLY A O 1
ATOM 2334 N N . GLU A 1 313 ? -4.413 32.399 31.180 1.00 52.03 313 GLU A N 1
ATOM 2335 C CA . GLU A 1 313 ? -3.327 32.422 32.164 1.00 52.03 313 GLU A CA 1
ATOM 2336 C C . GLU A 1 313 ? -2.834 31.010 32.512 1.00 52.03 313 GLU A C 1
ATOM 2338 O O . GLU A 1 313 ? -3.440 30.270 33.293 1.00 52.03 313 GLU A O 1
ATOM 2343 N N . ARG A 1 314 ? -1.670 30.652 31.958 1.00 41.66 314 ARG A N 1
ATOM 2344 C CA . ARG A 1 314 ? -0.973 29.395 32.242 1.00 41.66 314 ARG A CA 1
ATOM 2345 C C . ARG A 1 314 ? -0.442 29.420 33.671 1.00 41.66 314 ARG A C 1
ATOM 2347 O O . ARG A 1 314 ? 0.717 29.753 33.917 1.00 41.66 314 ARG A O 1
ATOM 2354 N N . SER A 1 315 ? -1.304 29.063 34.619 1.00 43.69 315 SER A N 1
ATOM 2355 C CA . SER A 1 315 ? -0.923 28.834 36.009 1.00 43.69 315 SER A CA 1
ATOM 2356 C C . SER A 1 315 ? 0.079 27.678 36.070 1.00 43.69 315 SER A C 1
ATOM 2358 O O . SER A 1 315 ? -0.271 26.502 36.021 1.00 43.69 315 SER A O 1
ATOM 2360 N N . THR A 1 316 ? 1.369 28.019 36.120 1.00 31.44 316 THR A N 1
ATOM 2361 C CA . THR A 1 316 ? 2.455 27.038 36.168 1.00 31.44 316 THR A CA 1
ATOM 2362 C C . THR A 1 316 ? 2.310 26.183 37.421 1.00 31.44 316 THR A C 1
ATOM 2364 O O . THR A 1 316 ? 2.710 26.596 38.513 1.00 31.44 316 THR A O 1
ATOM 2367 N N . ILE A 1 317 ? 1.781 24.966 37.264 1.00 38.09 317 ILE A N 1
ATOM 2368 C CA . ILE A 1 317 ? 1.832 23.932 38.296 1.00 38.09 317 ILE A CA 1
ATOM 2369 C C . ILE A 1 317 ? 3.295 23.502 38.416 1.00 38.09 317 ILE A C 1
ATOM 2371 O O . ILE A 1 317 ? 3.755 22.558 37.777 1.00 38.09 317 ILE A O 1
ATOM 2375 N N . VAL A 1 318 ? 4.047 24.241 39.233 1.00 35.19 318 VAL A N 1
ATOM 2376 C CA . VAL A 1 318 ? 5.401 23.876 39.640 1.00 35.19 318 VAL A CA 1
ATOM 2377 C C . VAL A 1 318 ? 5.289 22.571 40.418 1.00 35.19 318 VAL A C 1
ATOM 2379 O O . VAL A 1 318 ? 4.951 22.574 41.602 1.00 35.19 318 VAL A O 1
ATOM 2382 N N . SER A 1 319 ? 5.552 21.448 39.747 1.00 32.09 319 SER A N 1
ATOM 2383 C CA . SER A 1 319 ? 5.653 20.150 40.405 1.00 32.09 319 SER A CA 1
ATOM 2384 C C . SER A 1 319 ? 6.686 20.252 41.531 1.00 32.09 319 SER A C 1
ATOM 2386 O O . SER A 1 319 ? 7.843 20.592 41.256 1.00 32.09 319 SER A O 1
ATOM 2388 N N . PRO A 1 320 ? 6.319 19.973 42.796 1.00 40.31 320 PRO A N 1
ATOM 2389 C CA . PRO A 1 320 ? 7.298 19.914 43.869 1.00 40.31 320 PRO A CA 1
ATOM 2390 C C . PRO A 1 320 ? 8.368 18.868 43.519 1.00 40.31 320 PRO A C 1
ATOM 2392 O O . PRO A 1 320 ? 8.009 17.779 43.058 1.00 40.31 320 PRO A O 1
ATOM 2395 N N . PRO A 1 321 ? 9.669 19.150 43.717 1.00 42.41 321 PRO A N 1
ATOM 2396 C CA . PRO A 1 321 ? 10.715 18.176 43.424 1.00 42.41 321 PRO A CA 1
ATOM 2397 C C . PRO A 1 321 ? 10.479 16.889 44.227 1.00 42.41 321 PRO A C 1
ATOM 2399 O O . PRO A 1 321 ? 10.137 16.948 45.409 1.00 42.41 321 PRO A O 1
ATOM 2402 N N . LEU A 1 322 ? 10.650 15.732 43.573 1.00 41.56 322 LEU A N 1
ATOM 2403 C CA . LEU A 1 322 ? 10.249 14.399 44.053 1.00 41.56 322 LEU A CA 1
ATOM 2404 C C . LEU A 1 322 ? 10.946 13.964 45.358 1.00 41.56 322 LEU A C 1
ATOM 2406 O O . LEU A 1 322 ? 11.867 13.146 45.370 1.00 41.56 322 LEU A O 1
ATOM 2410 N N . ALA A 1 323 ? 10.434 14.448 46.489 1.00 43.41 323 ALA A N 1
ATOM 2411 C CA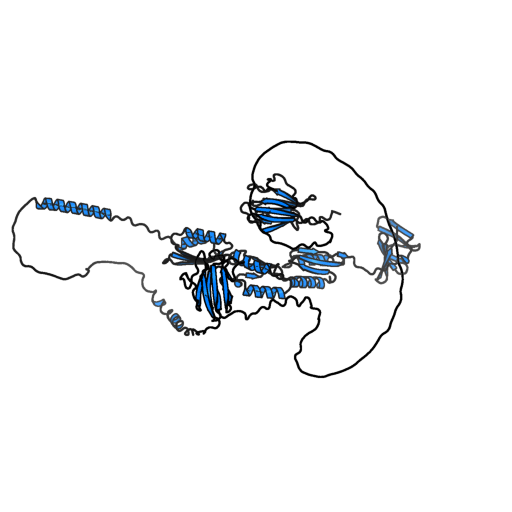 . ALA A 1 323 ? 10.896 14.114 47.836 1.00 43.41 323 ALA A CA 1
ATOM 2412 C C . ALA A 1 323 ? 10.528 12.682 48.297 1.00 43.41 323 ALA A C 1
ATOM 2414 O O . ALA A 1 323 ? 10.782 12.323 49.444 1.00 43.41 323 ALA A O 1
ATOM 2415 N N . SER A 1 324 ? 9.939 11.855 47.425 1.00 44.06 324 SER A N 1
ATOM 2416 C CA . SER A 1 324 ? 9.526 10.470 47.706 1.00 44.06 324 SER A CA 1
ATOM 2417 C C . SER A 1 324 ? 10.522 9.402 47.232 1.00 44.06 324 SER A C 1
ATOM 2419 O O . SER A 1 324 ? 10.538 8.304 47.789 1.00 44.06 324 SER A O 1
ATOM 2421 N N . LEU A 1 325 ? 11.395 9.704 46.260 1.00 43.06 325 LEU A N 1
ATOM 2422 C CA . LEU A 1 325 ? 12.375 8.733 45.743 1.00 43.06 325 LEU A CA 1
ATOM 2423 C C . LEU A 1 325 ? 13.432 8.332 46.789 1.00 43.06 325 LEU A C 1
ATOM 2425 O O . LEU A 1 325 ? 13.933 7.211 46.753 1.00 43.06 325 LEU A O 1
ATOM 2429 N N . GLY A 1 326 ? 13.722 9.201 47.765 1.00 43.53 326 GLY A N 1
ATOM 2430 C CA . GLY A 1 326 ? 14.633 8.887 48.873 1.00 43.53 326 GLY A CA 1
ATOM 2431 C C . GLY A 1 326 ? 14.119 7.792 49.818 1.00 43.53 326 GLY A C 1
ATOM 2432 O O . GLY A 1 326 ? 14.917 7.052 50.386 1.00 43.53 326 GLY A O 1
ATOM 2433 N N . THR A 1 327 ? 12.798 7.642 49.955 1.00 45.00 327 THR A N 1
ATOM 2434 C CA . THR A 1 327 ? 12.181 6.676 50.882 1.00 45.00 327 THR A CA 1
ATOM 2435 C C . THR A 1 327 ? 12.188 5.251 50.322 1.00 45.00 327 THR A C 1
ATOM 2437 O O . THR A 1 327 ? 12.262 4.284 51.078 1.00 45.00 327 THR A O 1
ATOM 2440 N N . ILE A 1 328 ? 12.151 5.103 48.993 1.00 45.66 328 ILE A N 1
ATOM 2441 C CA . ILE A 1 328 ? 12.123 3.795 48.318 1.00 45.66 328 ILE A CA 1
ATOM 2442 C C . ILE A 1 328 ? 13.472 3.072 48.467 1.00 45.66 328 ILE A C 1
ATOM 2444 O O . ILE A 1 328 ? 13.501 1.868 48.701 1.00 45.66 328 ILE A O 1
ATOM 2448 N N . PHE A 1 329 ? 14.592 3.801 48.436 1.00 42.59 329 PHE A N 1
ATOM 2449 C CA . PHE A 1 329 ? 15.932 3.222 48.608 1.00 42.59 329 PHE A CA 1
ATOM 2450 C C . PHE A 1 329 ? 16.310 2.873 50.063 1.00 42.59 329 PHE A C 1
ATOM 2452 O O . PHE A 1 329 ? 17.407 2.368 50.287 1.00 42.59 329 PHE A O 1
ATOM 2459 N N . GLN A 1 330 ? 15.425 3.092 51.046 1.00 44.25 330 GLN A N 1
ATOM 2460 C CA . GLN A 1 330 ? 15.638 2.690 52.449 1.00 44.25 330 GLN A CA 1
ATOM 2461 C C . GLN A 1 330 ? 14.793 1.480 52.897 1.00 44.25 330 GLN A C 1
ATOM 2463 O O . GLN A 1 330 ? 14.969 0.998 54.014 1.00 44.25 330 GLN A O 1
ATOM 2468 N N . SER A 1 331 ? 13.896 0.947 52.059 1.00 51.62 331 SER A N 1
ATOM 2469 C CA . SER A 1 331 ? 13.056 -0.212 52.422 1.00 51.62 331 SER A CA 1
ATOM 2470 C C . SER A 1 331 ? 13.722 -1.574 52.168 1.00 51.62 331 SER A C 1
ATOM 2472 O O . SER A 1 331 ? 13.318 -2.582 52.754 1.00 51.62 331 SER A O 1
ATOM 2474 N N . THR A 1 332 ? 14.770 -1.619 51.341 1.00 46.97 332 THR A N 1
ATOM 2475 C CA . THR A 1 332 ? 15.461 -2.851 50.923 1.00 46.97 332 THR A CA 1
ATOM 2476 C C . THR A 1 332 ? 16.184 -3.572 52.063 1.00 46.97 332 THR A C 1
ATOM 2478 O O . THR A 1 332 ? 16.211 -4.801 52.070 1.00 46.97 332 THR A O 1
ATOM 2481 N N . GLU A 1 333 ? 16.695 -2.853 53.067 1.00 47.12 333 GLU A N 1
ATOM 2482 C CA . GLU A 1 333 ? 17.303 -3.464 54.264 1.00 47.12 333 GLU A CA 1
ATOM 2483 C C . GLU A 1 333 ? 16.259 -3.954 55.289 1.00 47.12 333 GLU A C 1
ATOM 2485 O O . GLU A 1 333 ? 16.559 -4.813 56.118 1.00 47.12 333 GLU A O 1
ATOM 2490 N N . ALA A 1 334 ? 15.009 -3.478 55.218 1.00 47.06 334 ALA A N 1
ATOM 2491 C CA . ALA A 1 334 ? 13.942 -3.893 56.133 1.00 47.06 334 ALA A CA 1
ATOM 2492 C C . ALA A 1 334 ? 13.271 -5.218 55.717 1.00 47.06 334 ALA A C 1
ATOM 2494 O O . ALA A 1 334 ? 12.877 -6.014 56.572 1.00 47.06 334 ALA A O 1
ATOM 2495 N N . MET A 1 335 ? 13.153 -5.492 54.412 1.00 46.41 335 MET A N 1
ATOM 2496 C CA . MET A 1 335 ? 12.416 -6.666 53.917 1.00 46.41 335 MET A CA 1
ATOM 2497 C C . MET A 1 335 ? 13.119 -8.012 54.169 1.00 46.41 335 MET A C 1
ATOM 2499 O O . MET A 1 335 ? 12.435 -9.031 54.270 1.00 46.41 335 MET A O 1
ATOM 2503 N N . GLN A 1 336 ? 14.445 -8.047 54.355 1.00 47.78 336 GLN A N 1
ATOM 2504 C CA . GLN A 1 336 ? 15.156 -9.295 54.692 1.00 47.78 336 GLN A CA 1
ATOM 2505 C C . GLN A 1 336 ? 14.989 -9.745 56.156 1.00 47.78 336 GLN A C 1
ATOM 2507 O O . GLN A 1 336 ? 15.277 -10.899 56.468 1.00 47.78 336 GLN A O 1
ATOM 2512 N N . ALA A 1 337 ? 14.469 -8.896 57.052 1.00 45.28 337 ALA A N 1
ATOM 2513 C CA . ALA A 1 337 ? 14.224 -9.270 58.449 1.00 45.28 337 ALA A CA 1
ATOM 2514 C C . ALA A 1 337 ? 12.882 -10.003 58.673 1.00 45.28 337 ALA A C 1
ATOM 2516 O O . ALA A 1 337 ? 12.726 -10.718 59.662 1.00 45.28 337 ALA A O 1
ATOM 2517 N N . ALA A 1 338 ? 11.908 -9.843 57.769 1.00 42.78 338 ALA A N 1
ATOM 2518 C CA . ALA A 1 338 ? 10.526 -10.293 57.978 1.00 42.78 338 ALA A CA 1
ATOM 2519 C C . ALA A 1 338 ? 10.230 -11.736 57.515 1.00 42.78 338 ALA A C 1
ATOM 2521 O O . ALA A 1 338 ? 9.205 -12.296 57.894 1.00 42.78 338 ALA A O 1
ATOM 2522 N N . GLN A 1 339 ? 11.106 -12.361 56.718 1.00 42.66 339 GLN A N 1
ATOM 2523 C CA . GLN A 1 339 ? 10.871 -13.695 56.131 1.00 42.66 339 GLN A CA 1
ATOM 2524 C C . GLN A 1 339 ? 11.460 -14.875 56.931 1.00 42.66 339 GLN A C 1
ATOM 2526 O O . GLN A 1 339 ? 11.362 -16.021 56.500 1.00 42.66 339 GLN A O 1
ATOM 2531 N N . ALA A 1 340 ? 12.041 -14.622 58.108 1.00 38.97 340 ALA A N 1
ATOM 2532 C CA . ALA A 1 340 ? 12.688 -15.647 58.936 1.00 38.97 340 ALA A CA 1
ATOM 2533 C C . ALA A 1 340 ? 11.790 -16.255 60.038 1.00 38.97 340 ALA A C 1
ATOM 2535 O O . ALA A 1 340 ? 12.247 -17.122 60.783 1.00 38.97 340 ALA A O 1
ATOM 2536 N N . ALA A 1 341 ? 10.530 -15.818 60.171 1.00 42.56 341 ALA A N 1
ATOM 2537 C CA . ALA A 1 341 ? 9.641 -16.252 61.250 1.00 42.56 341 ALA A CA 1
ATOM 2538 C C . ALA A 1 341 ? 8.199 -16.523 60.779 1.00 42.56 341 ALA A C 1
ATOM 2540 O O . ALA A 1 341 ? 7.432 -15.594 60.552 1.00 42.56 341 ALA A O 1
ATOM 2541 N N . VAL A 1 342 ? 7.862 -17.822 60.733 1.00 35.66 342 VAL A N 1
ATOM 2542 C CA . VAL A 1 342 ? 6.542 -18.499 60.846 1.00 35.66 342 VAL A CA 1
ATOM 2543 C C . VAL A 1 342 ? 6.373 -19.598 59.783 1.00 35.66 342 VAL A C 1
ATOM 2545 O O . VAL A 1 342 ? 5.717 -19.447 58.758 1.00 35.66 342 VAL A O 1
ATOM 2548 N N . GLN A 1 343 ? 6.926 -20.770 60.102 1.00 36.00 343 GLN A N 1
ATOM 2549 C CA . GLN A 1 343 ? 6.347 -22.076 59.775 1.00 36.00 343 GLN A CA 1
ATOM 2550 C C . GLN A 1 343 ? 6.459 -22.944 61.038 1.00 36.00 343 GLN A C 1
ATOM 2552 O O . GLN A 1 343 ? 7.549 -23.055 61.595 1.00 36.00 343 GLN A O 1
ATOM 2557 N N . GLY A 1 344 ? 5.353 -23.526 61.520 1.00 32.19 344 GLY A N 1
ATOM 2558 C CA . GLY A 1 344 ? 5.358 -24.365 62.730 1.00 32.19 344 GLY A CA 1
ATOM 2559 C C . GLY A 1 344 ? 4.077 -24.295 63.572 1.00 32.19 344 GLY A C 1
ATOM 2560 O O . GLY A 1 344 ? 3.974 -23.501 64.498 1.00 32.19 344 GLY A O 1
ATOM 2561 N N . VAL A 1 345 ? 3.130 -25.183 63.273 1.00 32.97 345 VAL A N 1
ATOM 2562 C CA . VAL A 1 345 ? 1.926 -25.540 64.063 1.00 32.97 345 VAL A CA 1
ATOM 2563 C C . VAL A 1 345 ? 1.962 -27.074 64.249 1.00 32.97 345 VAL A C 1
ATOM 2565 O O . VAL A 1 345 ? 2.701 -27.716 63.496 1.00 32.97 345 VAL A O 1
ATOM 2568 N N . PRO A 1 346 ? 1.163 -27.730 65.125 1.00 44.19 346 PRO A N 1
ATOM 2569 C CA . PRO A 1 346 ? 0.301 -27.260 66.224 1.00 44.19 346 PRO A CA 1
ATOM 2570 C C . PRO A 1 346 ? 0.826 -27.777 67.600 1.00 44.19 346 PRO A C 1
ATOM 2572 O O . PRO A 1 346 ? 1.967 -28.220 67.669 1.00 44.19 346 PRO A O 1
ATOM 2575 N N . LYS A 1 347 ? 0.152 -27.750 68.764 1.00 31.67 347 LYS A N 1
ATOM 2576 C CA . LYS A 1 347 ? -1.252 -27.545 69.210 1.00 31.67 347 LYS A CA 1
ATOM 2577 C C . LYS A 1 347 ? -1.251 -26.815 70.602 1.00 31.67 347 LYS A C 1
ATOM 2579 O O . LYS A 1 347 ? -0.273 -26.130 70.862 1.00 31.67 347 LYS A O 1
ATOM 2584 N N . GLU A 1 348 ? -2.185 -26.891 71.579 1.00 31.34 348 GLU A N 1
ATOM 2585 C CA . GLU A 1 348 ? -3.537 -27.489 71.808 1.00 31.34 348 GLU A CA 1
ATOM 2586 C C . GLU A 1 348 ? -4.264 -26.696 72.929 1.00 31.34 348 GLU A C 1
ATOM 2588 O O . GLU A 1 348 ? -3.594 -26.087 73.759 1.00 31.34 348 GLU A O 1
ATOM 2593 N N . GLY A 1 349 ? -5.600 -26.798 73.032 1.00 30.22 349 GLY A N 1
ATOM 2594 C CA . GLY A 1 349 ? -6.357 -26.476 74.259 1.00 30.22 349 GLY A CA 1
ATOM 2595 C C . GLY A 1 349 ? -7.173 -25.171 74.253 1.00 30.22 349 GLY A C 1
ATOM 2596 O O . GLY A 1 349 ? -6.665 -24.093 73.973 1.00 30.22 349 GLY A O 1
ATOM 2597 N N . ALA A 1 350 ? -8.449 -25.287 74.628 1.00 28.67 350 ALA A N 1
ATOM 2598 C CA . ALA A 1 350 ? -9.404 -24.211 74.945 1.00 28.67 350 ALA A CA 1
ATOM 2599 C C . ALA A 1 350 ? -9.961 -24.476 76.380 1.00 28.67 350 ALA A C 1
ATOM 2601 O O . ALA A 1 350 ? -9.525 -25.475 76.965 1.00 28.67 350 ALA A O 1
ATOM 2602 N N . PRO A 1 351 ? -10.929 -23.724 76.970 1.00 46.75 351 PRO A N 1
ATOM 2603 C CA . PRO A 1 351 ? -11.714 -22.588 76.453 1.00 46.75 351 PRO A CA 1
ATOM 2604 C C . PRO A 1 351 ? -11.917 -21.429 77.483 1.00 46.75 351 PRO A C 1
ATOM 2606 O O . PRO A 1 351 ? -11.187 -21.340 78.465 1.00 46.75 351 PRO A O 1
ATOM 2609 N N . ALA A 1 352 ? -12.990 -20.635 77.288 1.00 27.05 352 ALA A N 1
ATOM 2610 C CA . ALA A 1 352 ? -13.629 -19.683 78.227 1.00 27.05 352 ALA A CA 1
ATOM 2611 C C . ALA A 1 352 ? -12.980 -18.271 78.351 1.00 27.05 352 ALA A C 1
ATOM 2613 O O . ALA A 1 352 ? -11.795 -18.115 78.076 1.00 27.05 352 ALA A O 1
ATOM 2614 N N . THR A 1 353 ? -13.704 -17.183 78.681 1.00 28.69 353 THR A N 1
ATOM 2615 C CA . THR A 1 353 ? -15.129 -17.043 79.090 1.00 28.69 353 THR A CA 1
ATOM 2616 C C . THR A 1 353 ? -15.752 -15.697 78.645 1.00 28.69 353 THR A C 1
ATOM 2618 O O . THR A 1 353 ? -15.046 -14.705 78.517 1.00 28.69 353 THR A O 1
ATOM 2621 N N . GLU A 1 354 ? -17.086 -15.686 78.509 1.00 31.91 354 GLU A N 1
ATOM 2622 C CA . GLU A 1 354 ? -18.047 -14.586 78.779 1.00 31.91 354 GLU A CA 1
ATOM 2623 C C . GLU A 1 354 ? -17.930 -13.180 78.141 1.00 31.91 354 GLU A C 1
ATOM 2625 O O . GLU A 1 354 ? -16.989 -12.413 78.329 1.00 31.91 354 GLU A O 1
ATOM 2630 N N . ALA A 1 355 ? -19.041 -12.782 77.503 1.00 31.31 355 ALA A N 1
ATOM 2631 C CA . ALA A 1 355 ? -19.389 -11.393 77.211 1.00 31.31 355 ALA A CA 1
ATOM 2632 C C . ALA A 1 355 ? -20.080 -10.709 78.417 1.00 31.31 355 ALA A C 1
ATOM 2634 O O . ALA A 1 355 ? -20.492 -11.349 79.381 1.00 31.31 355 ALA A O 1
ATOM 2635 N N . LYS A 1 356 ? -20.213 -9.380 78.355 1.00 30.77 356 LYS A N 1
ATOM 2636 C CA . LYS A 1 356 ? -20.454 -8.484 79.500 1.00 30.77 356 LYS A CA 1
ATOM 2637 C C . LYS A 1 356 ? -21.852 -7.843 79.470 1.00 30.77 356 LYS A C 1
ATOM 2639 O O . LYS A 1 356 ? -22.112 -7.050 78.569 1.00 30.77 356 LYS A O 1
ATOM 2644 N N . ALA A 1 357 ? -22.702 -8.084 80.478 1.00 32.97 357 ALA A N 1
ATOM 2645 C CA . ALA A 1 357 ? -23.980 -7.368 80.652 1.00 32.97 357 ALA A CA 1
ATOM 2646 C C . ALA A 1 357 ? -24.493 -7.333 82.114 1.00 32.97 357 ALA A C 1
ATOM 2648 O O . ALA A 1 357 ? -24.655 -8.379 82.732 1.00 32.97 357 ALA A O 1
ATOM 2649 N N . ALA A 1 358 ? -24.758 -6.124 82.633 1.00 28.11 358 ALA A N 1
ATOM 2650 C CA . ALA A 1 358 ? -25.539 -5.754 83.835 1.00 28.11 358 ALA A CA 1
ATOM 2651 C C . ALA A 1 358 ? -25.470 -4.209 83.994 1.00 28.11 358 ALA A C 1
ATOM 2653 O O . ALA A 1 358 ? -24.540 -3.626 83.421 1.00 28.11 358 ALA A O 1
ATOM 2654 N N . PRO A 1 359 ? -26.327 -3.522 84.787 1.00 44.22 359 PRO A N 1
ATOM 2655 C CA . PRO A 1 359 ? -27.496 -3.956 85.579 1.00 44.22 359 PRO A CA 1
ATOM 2656 C C . PRO A 1 359 ? -28.817 -3.403 84.937 1.00 44.22 359 PRO A C 1
ATOM 2658 O O . PRO A 1 359 ? -28.796 -3.150 83.738 1.00 44.22 359 PRO A O 1
ATOM 2661 N N . SER A 1 360 ? -29.999 -3.223 85.557 1.00 30.05 360 SER A N 1
ATOM 2662 C CA . SER A 1 360 ? -30.389 -2.992 86.966 1.00 30.05 360 SER A CA 1
ATOM 2663 C C . SER A 1 360 ? -31.887 -3.248 87.261 1.00 30.05 360 SER A C 1
ATOM 2665 O O . SER A 1 360 ? -32.640 -3.631 86.370 1.00 30.05 360 SER A O 1
ATOM 2667 N N . SER A 1 361 ? -32.295 -2.968 88.514 1.00 36.09 361 SER A N 1
ATOM 2668 C CA . SER A 1 361 ? -33.645 -3.062 89.117 1.00 36.09 361 SER A CA 1
ATOM 2669 C C . SER A 1 361 ? -34.211 -4.483 89.313 1.00 36.09 361 SER A C 1
ATOM 2671 O O . SER A 1 361 ? -34.029 -5.344 88.463 1.00 36.09 361 SER A O 1
ATOM 2673 N N . GLU A 1 362 ? -34.931 -4.809 90.392 1.00 35.53 362 GLU A N 1
ATOM 2674 C CA . GLU A 1 362 ? -34.867 -4.352 91.797 1.00 35.53 362 GLU A CA 1
ATOM 2675 C C . GLU A 1 362 ? -35.609 -5.392 92.679 1.00 35.53 362 GLU A C 1
ATOM 2677 O O . GLU A 1 362 ? -36.499 -6.083 92.199 1.00 35.53 362 GLU A O 1
ATOM 2682 N N . GLU A 1 363 ? -35.165 -5.528 93.933 1.00 34.03 363 GLU A N 1
ATOM 2683 C CA . GLU A 1 363 ? -35.779 -6.120 95.148 1.00 34.03 363 GLU A CA 1
ATOM 2684 C C . GLU A 1 363 ? -37.069 -6.996 95.107 1.00 34.03 363 GLU A C 1
ATOM 2686 O O . GLU A 1 363 ? -38.075 -6.625 94.515 1.00 34.03 363 GLU A O 1
ATOM 2691 N N . ILE A 1 364 ? -37.110 -8.073 95.928 1.00 33.47 364 ILE A N 1
ATOM 2692 C CA . ILE A 1 364 ? -37.996 -8.205 97.129 1.00 33.47 364 ILE A CA 1
ATOM 2693 C C . ILE A 1 364 ? -37.893 -9.601 97.826 1.00 33.47 364 ILE A C 1
ATOM 2695 O O . ILE A 1 364 ? -38.288 -10.631 97.295 1.00 33.47 364 ILE A O 1
ATOM 2699 N N . VAL A 1 365 ? -37.364 -9.584 99.061 1.00 33.34 365 VAL A N 1
ATOM 2700 C CA . VAL A 1 365 ? -37.802 -10.268 100.316 1.00 33.34 365 VAL A CA 1
ATOM 2701 C C . VAL A 1 365 ? -38.167 -11.785 100.377 1.00 33.34 365 VAL A C 1
ATOM 2703 O O . VAL A 1 365 ? -39.216 -12.217 99.925 1.00 33.34 365 VAL A O 1
ATOM 2706 N N . HIS A 1 366 ? -37.356 -12.520 101.165 1.00 33.19 366 HIS A N 1
ATOM 2707 C CA . HIS A 1 366 ? -37.622 -13.691 102.052 1.00 33.19 366 HIS A CA 1
ATOM 2708 C C . HIS A 1 366 ? -38.497 -14.913 101.649 1.00 33.19 366 HIS A C 1
ATOM 2710 O O . HIS A 1 366 ? -39.719 -14.863 101.604 1.00 33.19 366 HIS A O 1
ATOM 2716 N N . ALA A 1 367 ? -37.820 -16.073 101.621 1.00 36.31 367 ALA A N 1
ATOM 2717 C CA . ALA A 1 367 ? -38.027 -17.292 102.437 1.00 36.31 367 ALA A CA 1
ATOM 2718 C C . ALA A 1 367 ? -39.412 -17.684 103.017 1.00 36.31 367 ALA A C 1
ATOM 2720 O O . ALA A 1 367 ? -40.007 -16.930 103.782 1.00 36.31 367 ALA A O 1
ATOM 2721 N N . LEU A 1 368 ? -39.752 -18.981 102.881 1.00 34.25 368 LEU A N 1
ATOM 2722 C CA . LEU A 1 368 ? -40.094 -19.883 104.005 1.00 34.25 368 LEU A CA 1
ATOM 2723 C C . LEU A 1 368 ? -39.988 -21.376 103.592 1.00 34.25 368 LEU A C 1
ATOM 2725 O O . LEU A 1 368 ? -39.634 -21.675 102.452 1.00 34.25 368 LEU A O 1
ATOM 2729 N N . GLU A 1 369 ? -40.199 -22.295 104.540 1.00 38.38 369 GLU A N 1
ATOM 2730 C CA . GLU A 1 369 ? -39.787 -23.713 104.475 1.00 38.38 369 GLU A CA 1
ATOM 2731 C C . GLU A 1 369 ? -40.840 -24.707 103.913 1.00 38.38 369 GLU A C 1
ATOM 2733 O O . GLU A 1 369 ? -41.974 -24.364 103.590 1.00 38.38 369 GLU A O 1
ATOM 2738 N N . GLU A 1 370 ? -40.404 -25.966 103.796 1.00 44.91 370 GLU A N 1
ATOM 2739 C CA . GLU A 1 370 ? -41.062 -27.189 103.302 1.00 44.91 370 GLU A CA 1
ATOM 2740 C C . GLU A 1 370 ? -42.587 -27.359 103.528 1.00 44.91 370 GLU A C 1
ATOM 2742 O O . GLU A 1 370 ? -43.073 -27.222 104.652 1.00 44.91 370 GLU A O 1
ATOM 2747 N N . ARG A 1 371 ? -43.299 -27.931 102.528 1.00 37.56 371 ARG A N 1
ATOM 2748 C CA . ARG A 1 371 ? -43.819 -29.322 102.649 1.00 37.56 371 ARG A CA 1
ATOM 2749 C C . ARG A 1 371 ? -44.451 -29.968 101.399 1.00 37.56 371 ARG A C 1
ATOM 2751 O O . ARG A 1 371 ? -45.261 -29.388 100.690 1.00 37.56 371 ARG A O 1
ATOM 2758 N N . GLU A 1 372 ? -44.082 -31.238 101.240 1.00 43.25 372 GLU A N 1
ATOM 2759 C CA . GLU A 1 372 ? -44.768 -32.415 100.672 1.00 43.25 372 GLU A CA 1
ATOM 2760 C C . GLU A 1 372 ? -46.071 -32.354 99.826 1.00 43.25 372 GLU A C 1
ATOM 2762 O O . GLU A 1 372 ? -47.121 -31.858 100.223 1.00 43.25 372 GLU A O 1
ATOM 2767 N N . THR A 1 373 ? -46.045 -33.199 98.782 1.00 45.53 373 THR A N 1
ATOM 2768 C CA . THR A 1 373 ? -47.158 -33.938 98.133 1.00 45.53 373 THR A CA 1
ATOM 2769 C C . THR A 1 373 ? -48.180 -33.210 97.241 1.00 45.53 373 THR A C 1
ATOM 2771 O O . THR A 1 373 ? -49.198 -32.694 97.693 1.00 45.53 373 THR A O 1
ATOM 2774 N N . ARG A 1 374 ? -48.070 -33.471 95.927 1.00 48.53 374 ARG A N 1
ATOM 2775 C CA . ARG A 1 374 ? -49.084 -34.267 95.194 1.00 48.53 374 ARG A CA 1
ATOM 2776 C C . ARG A 1 374 ? -48.508 -34.909 93.925 1.00 48.53 374 ARG A C 1
ATOM 2778 O O . ARG A 1 374 ? -47.643 -34.345 93.266 1.00 48.53 374 ARG A O 1
ATOM 2785 N N . THR A 1 375 ? -48.964 -36.122 93.621 1.00 57.22 375 THR A N 1
ATOM 2786 C CA . THR A 1 375 ? -48.402 -37.025 92.600 1.00 57.22 375 THR A CA 1
ATOM 2787 C C . THR A 1 375 ? -49.148 -36.987 91.256 1.00 57.22 375 THR A C 1
ATOM 2789 O O . THR A 1 375 ? -50.216 -36.392 91.126 1.00 57.22 375 THR A O 1
ATOM 2792 N N . ALA A 1 376 ? -48.575 -37.668 90.254 1.00 52.72 376 ALA A N 1
ATOM 2793 C CA . ALA A 1 376 ? -49.094 -37.908 88.899 1.00 52.72 376 ALA A CA 1
ATOM 2794 C C . ALA A 1 376 ? -49.224 -36.683 87.968 1.00 52.72 376 ALA A C 1
ATOM 2796 O O . ALA A 1 376 ? -48.596 -36.682 86.910 1.00 52.72 376 ALA A O 1
ATOM 2797 N N . GLY A 1 377 ? -49.992 -35.649 88.330 1.00 54.28 377 GLY A N 1
ATOM 2798 C CA . GLY A 1 377 ? -50.364 -34.566 87.401 1.00 54.28 377 GLY A CA 1
ATOM 2799 C C . GLY A 1 377 ? -49.169 -33.847 86.759 1.00 54.28 377 GLY A C 1
ATOM 2800 O O . GLY A 1 377 ? -49.083 -33.737 85.536 1.00 54.28 377 GLY A O 1
ATOM 2801 N N . THR A 1 378 ? -48.202 -33.429 87.578 1.00 55.66 378 THR A N 1
ATOM 2802 C CA . THR A 1 378 ? -47.015 -32.679 87.134 1.00 55.66 378 THR A CA 1
ATOM 2803 C C . THR A 1 378 ? -46.105 -33.489 86.207 1.00 55.66 378 THR A C 1
ATOM 2805 O O . THR A 1 378 ? -45.509 -32.924 85.297 1.00 55.66 378 THR A O 1
ATOM 2808 N N . LEU A 1 379 ? -46.020 -34.813 86.391 1.00 57.88 379 LEU A N 1
ATOM 2809 C CA . LEU A 1 379 ? -45.175 -35.684 85.563 1.00 57.88 379 LEU A CA 1
ATOM 2810 C C . LEU A 1 379 ? -45.736 -35.843 84.144 1.00 57.88 379 LEU A C 1
ATOM 2812 O O . LEU A 1 379 ? -44.973 -35.849 83.184 1.00 57.88 379 LEU A O 1
ATOM 2816 N N . ILE A 1 380 ? -47.064 -35.913 84.004 1.00 66.50 380 ILE A N 1
ATOM 2817 C CA . ILE A 1 380 ? -47.725 -35.972 82.692 1.00 66.50 380 ILE A CA 1
ATOM 2818 C C . ILE A 1 380 ? -47.530 -34.644 81.951 1.00 66.50 380 ILE A C 1
ATOM 2820 O O . ILE A 1 380 ? -47.152 -34.645 80.781 1.00 66.50 380 ILE A O 1
ATOM 2824 N N . PHE A 1 381 ? -47.718 -33.510 82.635 1.00 65.19 381 PHE A N 1
ATOM 2825 C CA . PHE A 1 381 ? -47.528 -32.193 82.023 1.00 65.19 381 PHE A CA 1
ATOM 2826 C C . PHE A 1 381 ? -46.064 -31.950 81.617 1.00 65.19 381 PHE A C 1
ATOM 2828 O O . PHE A 1 381 ? -45.806 -31.469 80.516 1.00 65.19 381 PHE A O 1
ATOM 2835 N N . LEU A 1 382 ? -45.100 -32.360 82.450 1.00 70.56 382 LEU A N 1
ATOM 2836 C CA . LEU A 1 382 ? -43.670 -32.290 82.132 1.00 70.56 382 LEU A CA 1
ATOM 2837 C C . LEU A 1 382 ? -43.284 -33.213 80.960 1.00 70.56 382 LEU A C 1
ATOM 2839 O O . LEU A 1 382 ? -42.466 -32.830 80.126 1.00 70.56 382 LEU A O 1
ATOM 2843 N N . GLY A 1 383 ? -43.889 -34.401 80.855 1.00 75.88 383 GLY A N 1
ATOM 2844 C CA . GLY A 1 383 ? -43.689 -35.314 79.724 1.00 75.88 383 GLY A CA 1
ATOM 2845 C C . GLY A 1 383 ? -44.244 -34.771 78.402 1.00 75.88 383 GLY A C 1
ATOM 2846 O O . GLY A 1 383 ? -43.585 -34.868 77.371 1.00 75.88 383 GLY A O 1
ATOM 2847 N N . ILE A 1 384 ? -45.417 -34.128 78.429 1.00 79.81 384 ILE A N 1
ATOM 2848 C CA . ILE A 1 384 ? -45.987 -33.455 77.250 1.00 79.81 384 ILE A CA 1
ATOM 2849 C C . ILE A 1 384 ? -45.134 -32.241 76.861 1.00 79.81 384 ILE A C 1
ATOM 2851 O O . ILE A 1 384 ? -44.834 -32.063 75.683 1.00 79.81 384 ILE A O 1
ATOM 2855 N N . LEU A 1 385 ? -44.700 -31.434 77.834 1.00 77.50 385 LEU A N 1
ATOM 2856 C CA . LEU A 1 385 ? -43.884 -30.245 77.582 1.00 77.50 385 LEU A CA 1
ATOM 2857 C C . LEU A 1 385 ? -42.505 -30.607 77.012 1.00 77.50 385 LEU A C 1
ATOM 2859 O O . LEU A 1 385 ? -42.077 -29.995 76.038 1.00 77.50 385 LEU A O 1
ATOM 2863 N N . THR A 1 386 ? -41.832 -31.623 77.562 1.00 77.44 386 THR A N 1
ATOM 2864 C CA . THR A 1 386 ? -40.545 -32.102 77.024 1.00 77.44 386 THR A CA 1
ATOM 2865 C C . THR A 1 386 ? -40.707 -32.769 75.661 1.00 77.44 386 THR A C 1
ATOM 2867 O O . THR A 1 386 ? -39.900 -32.503 74.776 1.00 77.44 386 THR A O 1
ATOM 2870 N N . GLY A 1 387 ? -41.774 -33.546 75.435 1.00 81.56 387 GLY A N 1
ATOM 2871 C CA . GLY A 1 387 ? -42.103 -34.090 74.114 1.00 81.56 387 GLY A CA 1
ATOM 2872 C C . GLY A 1 387 ? -42.331 -32.999 73.062 1.00 81.56 387 GLY A C 1
ATOM 2873 O O . GLY A 1 387 ? -41.754 -33.061 71.979 1.00 81.56 387 GLY A O 1
ATOM 2874 N N . LEU A 1 388 ? -43.098 -31.957 73.398 1.00 81.88 388 LEU A N 1
ATOM 2875 C CA . LEU A 1 388 ? -43.326 -30.800 72.529 1.00 81.88 388 LEU A CA 1
ATOM 2876 C C . LEU A 1 388 ? -42.018 -30.051 72.230 1.00 81.88 388 LEU A C 1
ATOM 2878 O O . LEU A 1 388 ? -41.759 -29.717 71.077 1.00 81.88 388 LEU A O 1
ATOM 2882 N N . PHE A 1 389 ? -41.174 -29.831 73.242 1.00 80.25 389 PHE A N 1
ATOM 2883 C CA . PHE A 1 389 ? -39.879 -29.161 73.080 1.00 80.25 389 PHE A CA 1
ATOM 2884 C C . PHE A 1 389 ? -38.894 -29.987 72.238 1.00 80.25 389 PHE A C 1
ATOM 2886 O O . PHE A 1 389 ? -38.118 -29.423 71.472 1.00 80.25 389 PHE A O 1
ATOM 2893 N N . LEU A 1 390 ? -38.951 -31.319 72.327 1.00 83.31 390 LEU A N 1
ATOM 2894 C CA . LEU A 1 390 ? -38.138 -32.235 71.523 1.00 83.31 390 LEU A CA 1
ATOM 2895 C C . LEU A 1 390 ? -38.615 -32.264 70.060 1.00 83.31 390 LEU A C 1
ATOM 2897 O O . LEU A 1 390 ? -37.783 -32.228 69.157 1.00 83.31 390 LEU A O 1
ATOM 2901 N N . VAL A 1 391 ? -39.930 -32.221 69.813 1.00 81.25 391 VAL A N 1
ATOM 2902 C CA . VAL A 1 391 ? -40.498 -32.076 68.458 1.00 81.25 391 VAL A CA 1
ATOM 2903 C C . VAL A 1 391 ? -40.165 -30.709 67.850 1.00 81.25 391 VAL A C 1
ATOM 2905 O O . VAL A 1 391 ? -39.741 -30.662 66.700 1.00 81.25 391 VAL A O 1
ATOM 2908 N N . LEU A 1 392 ? -40.279 -29.607 68.603 1.00 77.44 392 LEU A N 1
ATOM 2909 C CA . LEU A 1 392 ? -39.841 -28.279 68.146 1.00 77.44 392 LEU A CA 1
ATOM 2910 C C . LEU A 1 392 ? -38.326 -28.222 67.901 1.00 77.44 392 LEU A C 1
ATOM 2912 O O . LEU A 1 392 ? -37.896 -27.651 66.903 1.00 77.44 392 LEU A O 1
ATOM 2916 N N . GLY A 1 393 ? -37.525 -28.847 68.767 1.00 77.38 393 GLY A N 1
ATOM 2917 C CA . GLY A 1 393 ? -36.076 -28.957 68.602 1.00 77.38 393 GLY A CA 1
ATOM 2918 C C . GLY A 1 393 ? -35.690 -29.742 67.348 1.00 77.38 393 GLY A C 1
ATOM 2919 O O . GLY A 1 393 ? -34.855 -29.279 66.577 1.00 77.38 393 GLY A O 1
ATOM 2920 N N . MET A 1 394 ? -36.337 -30.883 67.090 1.00 75.62 394 MET A N 1
ATOM 2921 C CA . MET A 1 394 ? -36.153 -31.641 65.847 1.00 75.62 394 MET A CA 1
ATOM 2922 C C . MET A 1 394 ? -36.615 -30.851 64.620 1.00 75.62 394 MET A C 1
ATOM 2924 O O . MET A 1 394 ? -35.870 -30.784 63.650 1.00 75.62 394 MET A O 1
ATOM 2928 N N . ALA A 1 395 ? -37.785 -30.206 64.671 1.00 70.75 395 ALA A N 1
ATOM 2929 C CA . ALA A 1 395 ? -38.297 -29.395 63.567 1.00 70.75 395 ALA A CA 1
ATOM 2930 C C . ALA A 1 395 ? -37.347 -28.237 63.216 1.00 70.75 395 ALA A C 1
ATOM 2932 O O . ALA A 1 395 ? -37.050 -28.022 62.041 1.00 70.75 395 ALA A O 1
ATOM 2933 N N . ALA A 1 396 ? -36.805 -27.543 64.223 1.00 73.38 396 ALA A N 1
ATOM 2934 C CA . ALA A 1 396 ? -35.775 -26.524 64.037 1.00 73.38 396 ALA A CA 1
ATOM 2935 C C . ALA A 1 396 ? -34.481 -27.120 63.450 1.00 73.38 396 ALA A C 1
ATOM 2937 O O . ALA A 1 396 ? -33.966 -26.603 62.463 1.00 73.38 396 ALA A O 1
ATOM 2938 N N . LEU A 1 397 ? -33.990 -28.242 63.988 1.00 69.62 397 LEU A N 1
ATOM 2939 C CA . LEU A 1 397 ? -32.798 -28.933 63.474 1.00 69.62 397 LEU A CA 1
ATOM 2940 C C . LEU A 1 397 ? -32.964 -29.461 62.038 1.00 69.62 397 LEU A C 1
ATOM 2942 O O . LEU A 1 397 ? -31.962 -29.616 61.346 1.00 69.62 397 LEU A O 1
ATOM 2946 N N . THR A 1 398 ? -34.189 -29.722 61.570 1.00 71.19 398 THR A N 1
ATOM 2947 C CA . THR A 1 398 ? -34.465 -30.016 60.152 1.00 71.19 398 THR A CA 1
ATOM 2948 C C . THR A 1 398 ? -34.616 -28.757 59.295 1.00 71.19 398 THR A C 1
ATOM 2950 O O . THR A 1 398 ? -34.204 -28.767 58.143 1.00 71.19 398 THR A O 1
ATOM 2953 N N . LEU A 1 399 ? -35.150 -27.659 59.843 1.00 67.25 399 LEU A N 1
ATOM 2954 C CA . LEU A 1 399 ? -35.294 -26.374 59.138 1.00 67.25 399 LEU A CA 1
ATOM 2955 C C . LEU A 1 399 ? -33.961 -25.640 58.925 1.00 67.25 399 LEU A C 1
ATOM 2957 O O . LEU A 1 399 ? -33.854 -24.844 57.998 1.00 67.25 399 LEU A O 1
ATOM 2961 N N . PHE A 1 400 ? -32.950 -25.916 59.753 1.00 62.72 400 PHE A N 1
ATOM 2962 C CA . PHE A 1 400 ? -31.603 -25.345 59.633 1.00 62.72 400 PHE A CA 1
ATOM 2963 C C . PHE A 1 400 ? -30.579 -26.277 58.954 1.00 62.72 400 PHE A C 1
ATOM 2965 O O . PHE A 1 400 ? -29.382 -26.001 58.995 1.00 62.72 400 PHE A O 1
ATOM 2972 N N . GLN A 1 401 ? -31.019 -27.351 58.287 1.00 56.38 401 GLN A N 1
ATOM 2973 C CA . GLN A 1 401 ? -30.160 -28.126 57.379 1.00 56.38 401 GLN A CA 1
ATOM 2974 C C . GLN A 1 401 ? -30.051 -27.437 56.014 1.00 56.38 401 GLN A C 1
ATOM 2976 O O . GLN A 1 401 ? -30.627 -27.874 55.021 1.00 56.38 401 GLN A O 1
ATOM 2981 N N . SER A 1 402 ? -29.290 -26.344 55.967 1.00 60.78 402 SER A N 1
ATOM 2982 C CA . SER A 1 402 ? -28.797 -25.795 54.706 1.00 60.78 402 SER A CA 1
ATOM 2983 C C . SER A 1 402 ? -27.673 -26.684 54.173 1.00 60.78 402 SER A C 1
ATOM 2985 O O . SER A 1 402 ? -26.594 -26.733 54.772 1.00 60.78 402 SER A O 1
ATOM 2987 N N . GLU A 1 403 ? -27.889 -27.347 53.038 1.00 70.19 403 GLU A N 1
ATOM 2988 C CA . GLU A 1 403 ? -26.768 -27.859 52.249 1.00 70.19 403 GLU A CA 1
ATOM 2989 C C . GLU A 1 403 ? -25.879 -26.668 51.843 1.00 70.19 403 GLU A C 1
ATOM 2991 O O . GLU A 1 403 ? -26.404 -25.646 51.384 1.00 70.19 403 GLU A O 1
ATOM 2996 N N . PRO A 1 404 ? -24.551 -26.730 52.049 1.00 57.19 404 PRO A N 1
ATOM 2997 C CA . PRO A 1 404 ? -23.676 -25.634 51.670 1.00 57.19 404 PRO A CA 1
ATOM 2998 C C . PRO A 1 404 ? -23.640 -25.543 50.145 1.00 57.19 404 PRO A C 1
ATOM 3000 O O . PRO A 1 404 ? -23.111 -26.434 49.480 1.00 57.19 404 PRO A O 1
ATOM 3003 N N . VAL A 1 405 ? -24.185 -24.456 49.593 1.00 53.31 405 VAL A N 1
ATOM 3004 C CA . VAL A 1 405 ? -24.044 -24.141 48.168 1.00 53.31 405 VAL A CA 1
ATOM 3005 C C . VAL A 1 405 ? -22.553 -24.043 47.867 1.00 53.31 405 VAL A C 1
ATOM 3007 O O . VAL A 1 405 ? -21.874 -23.129 48.339 1.00 53.31 405 VAL A O 1
ATOM 3010 N N . ALA A 1 406 ? -22.041 -25.010 47.109 1.00 53.12 406 ALA A N 1
ATOM 3011 C CA . ALA A 1 406 ? -20.664 -25.007 46.656 1.00 53.12 406 ALA A CA 1
ATOM 3012 C C . ALA A 1 406 ? -20.490 -23.850 45.668 1.00 53.12 406 ALA A C 1
ATOM 3014 O O . ALA A 1 406 ? -20.866 -23.952 44.502 1.00 53.12 406 ALA A O 1
ATOM 3015 N N . ILE A 1 407 ? -19.943 -22.735 46.152 1.00 54.00 407 ILE A N 1
ATOM 3016 C CA . ILE A 1 407 ? -19.477 -21.657 45.288 1.00 54.00 407 ILE A CA 1
ATOM 3017 C C . ILE A 1 407 ? -18.258 -22.208 44.547 1.00 54.00 407 ILE A C 1
ATOM 3019 O O . ILE A 1 407 ? -17.151 -22.220 45.089 1.00 54.00 407 ILE A O 1
ATOM 3023 N N . G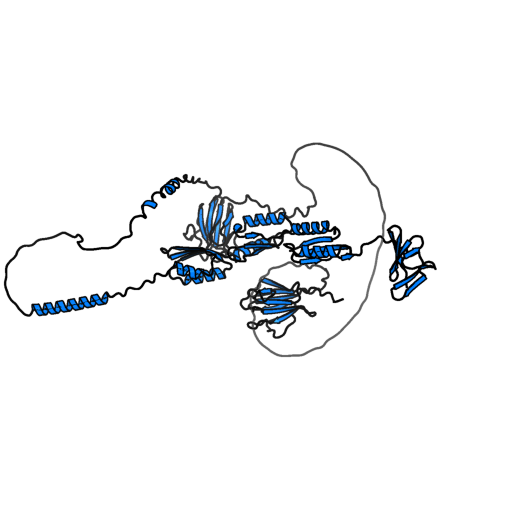LU A 1 408 ? -18.458 -22.681 43.317 1.00 56.81 408 GLU A N 1
ATOM 3024 C CA . GLU A 1 408 ? -17.350 -22.815 42.378 1.00 56.81 408 GLU A CA 1
ATOM 3025 C C . GLU A 1 408 ? -16.758 -21.420 42.178 1.00 56.81 408 GLU A C 1
ATOM 3027 O O . GLU A 1 408 ? -17.333 -20.563 41.505 1.00 56.81 408 GLU A O 1
ATOM 3032 N N . MET A 1 409 ? -15.604 -21.178 42.803 1.00 58.19 409 MET A N 1
ATOM 3033 C CA . MET A 1 409 ? -14.757 -20.050 42.448 1.00 58.19 409 MET A CA 1
ATOM 3034 C C . MET A 1 409 ? -14.262 -20.296 41.026 1.00 58.19 409 MET A C 1
ATOM 3036 O O . MET A 1 409 ? -13.275 -21.002 40.816 1.00 58.19 409 MET A O 1
ATOM 3040 N N . VAL A 1 410 ? -14.990 -19.745 40.054 1.00 66.56 410 VAL A N 1
ATOM 3041 C CA . VAL A 1 410 ? -14.567 -19.710 38.657 1.00 66.56 410 VAL A CA 1
ATOM 3042 C C . VAL A 1 410 ? -13.179 -19.080 38.623 1.00 66.56 410 VAL A C 1
ATOM 3044 O O . VAL A 1 410 ? -12.987 -17.963 39.098 1.00 66.56 410 VAL A O 1
ATOM 3047 N N . ASP A 1 411 ? -12.205 -19.812 38.087 1.00 84.81 411 ASP A N 1
ATOM 3048 C CA . ASP A 1 411 ? -10.851 -19.308 37.878 1.00 84.81 411 ASP A CA 1
ATOM 3049 C C . ASP A 1 411 ? -10.901 -18.253 36.766 1.00 84.81 411 ASP A C 1
ATOM 3051 O O . ASP A 1 411 ? -10.759 -18.565 35.581 1.00 84.81 411 ASP A O 1
ATOM 3055 N N . SER A 1 412 ? -11.172 -17.005 37.163 1.00 87.00 412 SER A N 1
ATOM 3056 C CA . SER A 1 412 ? -11.347 -15.858 36.268 1.00 87.00 412 SER A CA 1
ATOM 3057 C C . SER A 1 412 ? -10.168 -15.719 35.311 1.00 87.00 412 SER A C 1
ATOM 3059 O O . SER A 1 412 ? -10.354 -15.476 34.122 1.00 87.00 412 SER A O 1
ATOM 3061 N N . LYS A 1 413 ? -8.944 -15.944 35.810 1.00 87.88 413 LYS A N 1
ATOM 3062 C CA . LYS A 1 413 ? -7.714 -15.847 35.022 1.00 87.88 413 LYS A CA 1
ATOM 3063 C C . LYS A 1 413 ? -7.641 -16.941 33.960 1.00 87.88 413 LYS A C 1
ATOM 3065 O O . LYS A 1 413 ? -7.351 -16.643 32.804 1.00 87.88 413 LYS A O 1
ATOM 3070 N N . LYS A 1 414 ? -7.934 -18.192 34.322 1.00 90.19 414 LYS A N 1
ATOM 3071 C CA . LYS A 1 414 ? -7.982 -19.302 33.363 1.00 90.19 414 LYS A CA 1
ATOM 3072 C C . LYS A 1 414 ? -9.094 -19.108 32.333 1.00 90.19 414 LYS A C 1
ATOM 3074 O O . LYS A 1 414 ? -8.853 -19.313 31.148 1.00 90.19 414 LYS A O 1
ATOM 3079 N N . ALA A 1 415 ? -10.281 -18.685 32.760 1.00 91.31 415 ALA A N 1
ATOM 3080 C CA . ALA A 1 415 ? -11.415 -18.458 31.870 1.00 91.31 415 ALA A CA 1
ATOM 3081 C C . ALA A 1 415 ? -11.146 -17.320 30.864 1.00 91.31 415 ALA A C 1
ATOM 3083 O O . ALA A 1 415 ? -11.369 -17.510 29.670 1.00 91.31 415 ALA A O 1
ATOM 3084 N N . LEU A 1 416 ? -10.563 -16.198 31.309 1.00 92.94 416 LEU A N 1
ATOM 3085 C CA . LEU A 1 416 ? -10.090 -15.125 30.422 1.00 92.94 416 LEU A CA 1
ATOM 3086 C C . LEU A 1 416 ? -9.008 -15.617 29.450 1.00 92.94 416 LEU A C 1
ATOM 3088 O O . LEU A 1 416 ? -9.102 -15.349 28.257 1.00 92.94 416 LEU A O 1
ATOM 3092 N N . SER A 1 417 ? -8.030 -16.401 29.923 1.00 90.56 417 SER A N 1
ATOM 3093 C CA . SER A 1 417 ? -6.969 -16.939 29.054 1.00 90.56 417 SER A CA 1
ATOM 3094 C C . SER A 1 417 ? -7.473 -17.905 27.975 1.00 90.56 417 SER A C 1
ATOM 3096 O O . SER A 1 417 ? -6.814 -18.063 26.956 1.00 90.56 417 SER A O 1
ATOM 3098 N N . VAL A 1 418 ? -8.640 -18.530 28.176 1.00 92.00 418 VAL A N 1
ATOM 3099 C CA . VAL A 1 418 ? -9.305 -19.348 27.150 1.00 92.00 418 VAL A CA 1
ATOM 3100 C C . VAL A 1 418 ? -10.103 -18.467 26.186 1.00 92.00 418 VAL A C 1
ATOM 3102 O O . VAL A 1 418 ? -10.007 -18.663 24.981 1.00 92.00 418 VAL A O 1
ATOM 3105 N N . ALA A 1 419 ? -10.849 -17.476 26.686 1.00 92.19 419 ALA A N 1
ATOM 3106 C CA . ALA A 1 419 ? -11.658 -16.580 25.849 1.00 92.19 419 ALA A CA 1
ATOM 3107 C C . ALA A 1 419 ? -10.822 -15.684 24.909 1.00 92.19 419 ALA A C 1
ATOM 3109 O O . ALA A 1 419 ? -11.291 -15.328 23.828 1.00 92.19 419 ALA A O 1
ATOM 3110 N N . LEU A 1 420 ? -9.595 -15.345 25.323 1.00 93.81 420 LEU A N 1
ATOM 3111 C CA . LEU A 1 420 ? -8.639 -14.506 24.590 1.00 93.81 420 LEU A CA 1
ATOM 3112 C C . LEU A 1 420 ? -7.530 -15.308 23.874 1.00 93.81 420 LEU A C 1
ATOM 3114 O O . LEU A 1 420 ? -6.632 -14.702 23.298 1.00 93.81 420 LEU A O 1
ATOM 3118 N N . ASN A 1 421 ? -7.570 -16.648 23.895 1.00 93.00 421 ASN A N 1
ATOM 3119 C CA . ASN A 1 421 ? -6.514 -17.511 23.336 1.00 93.00 421 ASN A CA 1
ATOM 3120 C C . ASN A 1 421 ? -6.180 -17.192 21.868 1.00 93.00 421 ASN A C 1
ATOM 3122 O O . ASN A 1 421 ? -5.018 -17.231 21.471 1.00 93.00 421 ASN A O 1
ATOM 3126 N N . ASP A 1 422 ? -7.207 -16.874 21.082 1.00 93.25 422 ASP A N 1
ATOM 3127 C CA . ASP A 1 422 ? -7.101 -16.670 19.636 1.00 93.25 422 ASP A CA 1
ATOM 3128 C C . ASP A 1 422 ? -6.679 -15.229 19.272 1.00 93.25 422 ASP A C 1
ATOM 3130 O O . ASP A 1 422 ? -6.491 -14.912 18.101 1.00 93.25 422 ASP A O 1
ATOM 3134 N N . PHE A 1 423 ? -6.482 -14.366 20.279 1.00 95.69 423 PHE A N 1
ATOM 3135 C CA . PHE A 1 423 ? -6.159 -12.942 20.144 1.00 95.69 423 PHE A CA 1
ATOM 3136 C C . PHE A 1 423 ? -4.899 -12.578 20.963 1.00 95.69 423 PHE A C 1
ATOM 3138 O O . PHE A 1 423 ? -4.986 -11.827 21.938 1.00 95.69 423 PHE A O 1
ATOM 3145 N N . PRO A 1 424 ? -3.711 -13.115 20.609 1.00 92.06 424 PRO A N 1
ATOM 3146 C CA . PRO A 1 424 ? -2.500 -13.027 21.436 1.00 92.06 424 PRO A CA 1
ATOM 3147 C C . PRO A 1 424 ? -1.969 -11.600 21.642 1.00 92.06 424 PRO A C 1
ATOM 3149 O O . PRO A 1 424 ? -1.337 -11.336 22.664 1.00 92.06 424 PRO A O 1
ATOM 3152 N N . GLU A 1 425 ? -2.261 -10.678 20.720 1.00 92.88 425 GLU A N 1
ATOM 3153 C CA . GLU A 1 425 ? -1.848 -9.269 20.800 1.00 92.88 425 GLU A CA 1
ATOM 3154 C C . GLU A 1 425 ? -2.735 -8.422 21.740 1.00 92.88 425 GLU A C 1
ATOM 3156 O O . GLU A 1 425 ? -2.489 -7.227 21.922 1.00 92.88 425 GLU A O 1
ATOM 3161 N N . ILE A 1 426 ? -3.762 -9.021 22.363 1.00 95.75 426 ILE A N 1
ATOM 3162 C CA . ILE A 1 426 ? -4.670 -8.334 23.291 1.00 95.75 426 ILE A CA 1
ATOM 3163 C C . ILE A 1 426 ? -4.190 -8.461 24.740 1.00 95.75 426 ILE A C 1
ATOM 3165 O O . ILE A 1 426 ? -4.344 -9.477 25.428 1.00 95.75 426 ILE A O 1
ATOM 3169 N N . GLN A 1 427 ? -3.649 -7.351 25.232 1.00 94.56 427 GLN A N 1
ATOM 3170 C CA . GLN A 1 427 ? -3.320 -7.149 26.633 1.00 94.56 427 GLN A CA 1
ATOM 3171 C C . GLN A 1 427 ? -4.602 -6.887 27.429 1.00 94.56 427 GLN A C 1
ATOM 3173 O O . GLN A 1 427 ? -5.517 -6.204 26.969 1.00 94.56 427 GLN A O 1
ATOM 3178 N N . HIS A 1 428 ? -4.678 -7.423 28.645 1.00 94.88 428 HIS A N 1
ATOM 3179 C CA . HIS A 1 428 ? -5.874 -7.301 29.472 1.00 94.88 428 HIS A CA 1
ATOM 3180 C C . HIS A 1 428 ? -5.554 -7.155 30.960 1.00 94.88 428 HIS A C 1
ATOM 3182 O O . HIS A 1 428 ? -4.554 -7.671 31.461 1.00 94.88 428 HIS A O 1
ATOM 3188 N N . SER A 1 429 ? -6.447 -6.481 31.683 1.00 94.44 429 SER A N 1
ATOM 3189 C CA . SER A 1 429 ? -6.406 -6.355 33.141 1.00 94.44 429 SER A CA 1
ATOM 3190 C C . SER A 1 429 ? -7.808 -6.530 33.716 1.00 94.44 429 SER A C 1
ATOM 3192 O O . SER A 1 429 ? -8.755 -5.911 33.239 1.00 94.44 429 SER A O 1
ATOM 3194 N N . TYR A 1 430 ? -7.958 -7.376 34.736 1.00 95.12 430 TYR A N 1
ATOM 3195 C CA . TYR A 1 430 ? -9.256 -7.697 35.333 1.00 95.12 430 TYR A CA 1
ATOM 3196 C C . TYR A 1 430 ? -9.293 -7.336 36.820 1.00 95.12 430 TYR A C 1
ATOM 3198 O O . TYR A 1 430 ? -8.456 -7.784 37.603 1.00 95.12 430 TYR A O 1
ATOM 3206 N N . THR A 1 431 ? -10.291 -6.541 37.209 1.00 93.56 431 THR A N 1
ATOM 3207 C CA . THR A 1 431 ? -10.488 -6.059 38.581 1.00 93.56 431 THR A CA 1
ATOM 3208 C C . THR A 1 431 ? -11.614 -6.843 39.256 1.00 93.56 431 THR A C 1
ATOM 3210 O O . THR A 1 431 ? -12.792 -6.530 39.085 1.00 93.56 431 THR A O 1
ATOM 3213 N N . GLU A 1 432 ? -11.263 -7.853 40.061 1.00 90.44 432 GLU A N 1
ATOM 3214 C CA . GLU A 1 432 ? -12.234 -8.764 40.700 1.00 90.44 432 GLU A CA 1
ATOM 3215 C C . GLU A 1 432 ? -13.274 -8.051 41.585 1.00 90.44 432 GLU A C 1
ATOM 3217 O O . GLU A 1 432 ? -14.416 -8.497 41.686 1.00 90.44 432 GLU A O 1
ATOM 3222 N N . SER A 1 433 ? -12.904 -6.932 42.216 1.00 90.50 433 SER A N 1
ATOM 3223 C CA . SER A 1 433 ? -13.787 -6.175 43.114 1.00 90.50 433 SER A CA 1
ATOM 3224 C C . SER A 1 433 ? -14.915 -5.435 42.388 1.00 90.50 433 SER A C 1
ATOM 3226 O O . SER A 1 433 ? -15.985 -5.246 42.968 1.00 90.50 433 SER A O 1
ATOM 3228 N N . THR A 1 434 ? -14.708 -5.038 41.128 1.00 92.69 434 THR A N 1
ATOM 3229 C CA . THR A 1 434 ? -15.718 -4.354 40.304 1.00 92.69 434 THR A CA 1
ATOM 3230 C C . THR A 1 434 ? -16.346 -5.274 39.260 1.00 92.69 434 THR A C 1
ATOM 3232 O O . THR A 1 434 ? -17.494 -5.055 38.879 1.00 92.69 434 THR A O 1
ATOM 3235 N N . GLY A 1 435 ? -15.634 -6.314 38.818 1.00 90.81 435 GLY A N 1
ATOM 3236 C CA . GLY A 1 435 ? -15.977 -7.097 37.629 1.00 90.81 435 GLY A CA 1
ATOM 3237 C C . GLY A 1 435 ? -15.616 -6.390 36.315 1.00 90.81 435 GLY A C 1
ATOM 3238 O O . GLY A 1 435 ? -16.185 -6.726 35.278 1.00 90.81 435 GLY A O 1
ATOM 3239 N N . THR A 1 436 ? -14.725 -5.392 36.346 1.00 93.75 436 THR A N 1
ATOM 3240 C CA . THR A 1 436 ? -14.281 -4.660 35.145 1.00 93.75 436 THR A CA 1
ATOM 3241 C C . THR A 1 436 ? -13.105 -5.371 34.483 1.00 93.75 436 THR A C 1
ATOM 3243 O O . THR A 1 436 ? -12.109 -5.665 35.148 1.00 93.75 436 THR A O 1
ATOM 3246 N N . LEU A 1 437 ? -13.208 -5.598 33.176 1.00 94.75 437 LEU A N 1
ATOM 3247 C CA . LEU A 1 437 ? -12.144 -6.097 32.310 1.00 94.75 437 LEU A CA 1
ATOM 3248 C C . LEU A 1 437 ? -11.709 -4.984 31.349 1.00 94.75 437 LEU A C 1
ATOM 3250 O O . LEU A 1 437 ? -12.494 -4.578 30.501 1.00 94.75 437 LEU A O 1
ATOM 3254 N N . LEU A 1 438 ? -10.473 -4.515 31.477 1.00 94.25 438 LEU A N 1
ATOM 3255 C CA . LEU A 1 438 ? -9.830 -3.610 30.525 1.00 94.25 438 LEU A CA 1
ATOM 3256 C C . LEU A 1 438 ? -9.133 -4.429 29.433 1.00 94.25 438 LEU A C 1
ATOM 3258 O O . LEU A 1 438 ? -8.430 -5.391 29.755 1.00 94.25 438 LEU A O 1
ATOM 3262 N N . LEU A 1 439 ? -9.309 -4.024 28.176 1.00 94.00 439 LEU A N 1
ATOM 3263 C CA . LEU A 1 439 ? -8.706 -4.611 26.979 1.00 94.00 439 LEU A CA 1
ATOM 3264 C C . LEU A 1 439 ? -7.940 -3.532 26.207 1.00 94.00 439 LEU A C 1
ATOM 3266 O O . LEU A 1 439 ? -8.494 -2.465 25.949 1.00 94.00 439 LEU A O 1
ATOM 3270 N N . LEU A 1 440 ? -6.698 -3.817 25.814 1.00 93.12 440 LEU A N 1
ATOM 3271 C CA . LEU A 1 440 ? -5.889 -2.969 24.934 1.00 93.12 440 LEU A CA 1
ATOM 3272 C C . LEU A 1 440 ? -5.143 -3.833 23.916 1.00 93.12 440 LEU A C 1
ATOM 3274 O O . LEU A 1 440 ? -4.757 -4.961 24.221 1.00 93.12 440 LEU A O 1
ATOM 3278 N N . GLY A 1 441 ? -4.865 -3.281 22.741 1.00 93.19 441 GLY A N 1
ATOM 3279 C CA . GLY A 1 441 ? -4.093 -3.950 21.694 1.00 93.19 441 GLY A CA 1
ATOM 3280 C C . GLY A 1 441 ? -4.776 -3.831 20.341 1.00 93.19 441 GLY A C 1
ATOM 3281 O O . GLY A 1 441 ? -5.608 -2.949 20.142 1.00 93.19 441 GLY A O 1
ATOM 3282 N N . HIS A 1 442 ? -4.417 -4.721 19.423 1.00 96.44 442 HIS A N 1
ATOM 3283 C CA . HIS A 1 442 ? -4.840 -4.664 18.027 1.00 96.44 442 HIS A CA 1
ATOM 3284 C C . HIS A 1 442 ? -5.583 -5.933 17.604 1.00 96.44 442 HIS A C 1
ATOM 3286 O O . HIS A 1 442 ? -5.261 -7.037 18.047 1.00 96.44 442 HIS A O 1
ATOM 3292 N N . VAL A 1 443 ? -6.529 -5.779 16.679 1.00 96.44 443 VAL A N 1
ATOM 3293 C CA . VAL A 1 443 ? -7.077 -6.860 15.848 1.00 96.44 443 VAL A CA 1
ATOM 3294 C C . VAL A 1 443 ? -7.058 -6.444 14.378 1.00 96.44 443 VAL A C 1
ATOM 3296 O O . VAL A 1 443 ? -7.031 -5.253 14.070 1.00 96.44 443 VAL A O 1
ATOM 3299 N N . SER A 1 444 ? -7.105 -7.411 13.459 1.00 94.31 444 SER A N 1
ATOM 3300 C CA . SER A 1 444 ? -7.108 -7.112 12.024 1.00 94.31 444 SER A CA 1
ATOM 3301 C C . SER A 1 444 ? -8.395 -6.407 11.591 1.00 94.31 444 SER A C 1
ATOM 3303 O O . SER A 1 444 ? -8.310 -5.333 11.003 1.00 94.31 444 SER A O 1
ATOM 3305 N N . THR A 1 445 ? -9.568 -6.968 11.906 1.00 93.88 445 THR A N 1
ATOM 3306 C CA . THR A 1 445 ? -10.870 -6.513 11.381 1.00 93.88 445 THR A CA 1
ATOM 3307 C C . THR A 1 445 ? -11.896 -6.193 12.472 1.00 93.88 445 THR A C 1
ATOM 3309 O O . THR A 1 445 ? -11.765 -6.575 13.639 1.00 93.88 445 THR A O 1
ATOM 3312 N N . ASN A 1 446 ? -12.996 -5.538 12.086 1.00 92.69 446 ASN A N 1
ATOM 3313 C CA . ASN A 1 446 ? -14.141 -5.336 12.986 1.00 92.69 446 ASN A CA 1
ATOM 3314 C C . ASN A 1 446 ? -14.807 -6.666 13.421 1.00 92.69 446 ASN A C 1
ATOM 3316 O O . ASN A 1 446 ? -15.353 -6.763 14.526 1.00 92.69 446 ASN A O 1
ATOM 3320 N N . VAL A 1 447 ? -14.725 -7.704 12.578 1.00 92.88 447 VAL A N 1
ATOM 3321 C CA . VAL A 1 447 ? -15.256 -9.049 12.862 1.00 92.88 447 VAL A CA 1
ATOM 3322 C C . VAL A 1 447 ? -14.474 -9.706 13.998 1.00 92.88 447 VAL A C 1
ATOM 3324 O O . VAL A 1 447 ? -15.087 -10.249 14.916 1.00 92.88 447 VAL A O 1
ATOM 3327 N N . ASP A 1 448 ? -13.146 -9.576 13.996 1.00 93.06 448 ASP A N 1
ATOM 3328 C CA . ASP A 1 448 ? -12.268 -10.109 15.045 1.00 93.06 448 ASP A CA 1
ATOM 3329 C C . ASP A 1 448 ? -12.599 -9.503 16.415 1.00 93.06 448 ASP A C 1
ATOM 3331 O O . ASP A 1 448 ? -12.827 -10.230 17.384 1.00 93.06 448 ASP A O 1
ATOM 3335 N N . ARG A 1 449 ? -12.734 -8.168 16.489 1.00 94.94 449 ARG A N 1
ATOM 3336 C CA . ARG A 1 449 ? -13.169 -7.477 17.718 1.00 94.94 449 ARG A CA 1
ATOM 3337 C C . ARG A 1 449 ? -14.551 -7.953 18.169 1.00 94.94 449 ARG A C 1
ATOM 3339 O O . ARG A 1 449 ? -14.765 -8.194 19.355 1.00 94.94 449 ARG A O 1
ATOM 3346 N N . SER A 1 450 ? -15.487 -8.114 17.237 1.00 93.19 450 SER A N 1
ATOM 3347 C CA . SER A 1 450 ? -16.844 -8.578 17.544 1.00 93.19 450 SER A CA 1
ATOM 3348 C C . SER A 1 450 ? -16.858 -10.013 18.090 1.00 93.19 450 SER A C 1
ATOM 3350 O O . SER A 1 450 ? -17.572 -10.295 19.054 1.00 93.19 450 SER A O 1
ATOM 3352 N N . GLN A 1 451 ? -16.029 -10.906 17.539 1.00 92.88 451 GLN A N 1
ATOM 3353 C CA . GLN A 1 451 ? -15.858 -12.278 18.023 1.00 92.88 451 GLN A CA 1
ATOM 3354 C C . GLN A 1 451 ? -15.181 -12.319 19.402 1.00 92.88 451 GLN A C 1
ATOM 3356 O O . GLN A 1 451 ? -15.620 -13.068 20.276 1.00 92.88 451 GLN A O 1
ATOM 3361 N N . LEU A 1 452 ? -14.167 -11.481 19.636 1.00 94.12 452 LEU A N 1
ATOM 3362 C CA . LEU A 1 452 ? -13.519 -11.335 20.940 1.00 94.12 452 LEU A CA 1
ATOM 3363 C C . LEU A 1 452 ? -14.525 -10.895 22.013 1.00 94.12 452 LEU A C 1
ATOM 3365 O O . LEU A 1 452 ? -14.640 -11.534 23.060 1.00 94.12 452 LEU A O 1
ATOM 3369 N N . LEU A 1 453 ? -15.302 -9.841 21.747 1.00 93.25 453 LEU A N 1
ATOM 3370 C CA . LEU A 1 453 ? -16.319 -9.355 22.683 1.00 93.25 453 LEU A CA 1
ATOM 3371 C C . LEU A 1 453 ? -17.414 -10.406 22.931 1.00 93.25 453 LEU A C 1
ATOM 3373 O O . LEU A 1 453 ? -17.868 -10.553 24.066 1.00 93.25 453 LEU A O 1
ATOM 3377 N N . TYR A 1 454 ? -17.798 -11.185 21.914 1.00 91.44 454 TYR A N 1
ATOM 3378 C CA . TYR A 1 454 ? -18.729 -12.306 22.070 1.00 91.44 454 TYR A CA 1
ATOM 3379 C C . TYR A 1 454 ? -18.167 -13.420 22.972 1.00 91.44 454 TYR A C 1
ATOM 3381 O O . TYR A 1 454 ? -18.876 -13.894 23.862 1.00 91.44 454 TYR A O 1
ATOM 3389 N N . ASN A 1 455 ? -16.887 -13.789 22.825 1.00 91.81 455 ASN A N 1
ATOM 3390 C CA . ASN A 1 455 ? -16.229 -14.767 23.705 1.00 91.81 455 ASN A CA 1
ATOM 3391 C C . ASN A 1 455 ? -16.286 -14.335 25.185 1.00 91.81 455 ASN A C 1
ATOM 3393 O O . ASN A 1 455 ? -16.446 -15.172 26.075 1.00 91.81 455 ASN A O 1
ATOM 3397 N N . LEU A 1 456 ? -16.183 -13.029 25.452 1.00 92.94 456 LEU A N 1
ATOM 3398 C CA . LEU A 1 456 ? -16.215 -12.463 26.803 1.00 92.94 456 LEU A CA 1
ATOM 3399 C C . LEU A 1 456 ? -17.628 -12.378 27.405 1.00 92.94 456 LEU A C 1
ATOM 3401 O O . LEU A 1 456 ? -17.766 -12.507 28.620 1.00 92.94 456 LEU A O 1
ATOM 3405 N N . GLN A 1 457 ? -18.683 -12.238 26.592 1.00 87.44 457 GLN A N 1
ATOM 3406 C CA . GLN A 1 457 ? -20.080 -12.236 27.072 1.00 87.44 457 GLN A CA 1
ATOM 3407 C C . GLN A 1 457 ? -20.480 -13.547 27.775 1.00 87.44 457 GLN A C 1
ATOM 3409 O O . GLN A 1 457 ? -21.396 -13.552 28.596 1.00 87.44 457 GLN A O 1
ATOM 3414 N N . GLY A 1 458 ? -19.785 -14.655 27.495 1.00 83.19 458 GLY A N 1
ATOM 3415 C CA . GLY A 1 458 ? -19.988 -15.937 28.174 1.00 83.19 458 GLY A CA 1
ATOM 3416 C C . GLY A 1 458 ? -19.419 -16.022 29.600 1.00 83.19 458 GLY A C 1
ATOM 3417 O O . GLY A 1 458 ? -19.607 -17.046 30.257 1.00 83.19 458 GLY A O 1
ATOM 3418 N N . LEU A 1 459 ? -18.710 -14.996 30.090 1.00 92.31 459 LEU A N 1
ATOM 3419 C CA . LEU A 1 459 ? -17.983 -15.029 31.363 1.00 92.31 459 LEU A CA 1
ATOM 3420 C C . LEU A 1 459 ? -18.792 -14.366 32.500 1.00 92.31 459 LEU A C 1
ATOM 3422 O O . LEU A 1 459 ? -18.788 -13.142 32.613 1.00 92.31 459 LEU A O 1
ATOM 3426 N N . PRO A 1 460 ? -19.425 -15.126 33.419 1.00 90.00 460 PRO A N 1
ATOM 3427 C CA . PRO A 1 460 ? -20.400 -14.588 34.384 1.00 90.00 460 PRO A CA 1
ATOM 3428 C C . PRO A 1 460 ? -19.805 -13.683 35.480 1.00 90.00 460 PRO A C 1
ATOM 3430 O O . PRO A 1 460 ? -20.541 -13.142 36.304 1.00 90.00 460 PRO A O 1
ATOM 3433 N N . PHE A 1 461 ? -18.478 -13.542 35.524 1.00 91.31 461 PHE A N 1
ATOM 3434 C CA . PHE A 1 461 ? -17.763 -12.635 36.423 1.00 91.31 461 PHE A CA 1
ATOM 3435 C C . PHE A 1 461 ? -17.432 -11.280 35.769 1.00 91.31 461 PHE A C 1
ATOM 3437 O O . PHE A 1 461 ? -17.253 -10.295 36.487 1.00 91.31 461 PHE A O 1
ATOM 3444 N N . VAL A 1 462 ? -17.396 -11.203 34.432 1.00 93.44 462 VAL A N 1
ATOM 3445 C CA . VAL A 1 462 ? -17.200 -9.946 33.698 1.00 93.44 462 VAL A CA 1
ATOM 3446 C C . VAL A 1 462 ? -18.522 -9.181 33.700 1.00 93.44 462 VAL A C 1
ATOM 3448 O O . VAL A 1 462 ? -19.534 -9.661 33.199 1.00 93.44 462 VAL A O 1
ATOM 3451 N N . LYS A 1 463 ? -18.521 -7.989 34.298 1.00 91.69 463 LYS A N 1
ATOM 3452 C CA . LYS A 1 463 ? -19.695 -7.105 34.396 1.00 91.69 463 LYS A CA 1
ATOM 3453 C C . LYS A 1 463 ? -19.603 -5.916 33.453 1.00 91.69 463 LYS A C 1
ATOM 3455 O O . LYS A 1 463 ? -20.615 -5.500 32.907 1.00 91.69 463 LYS A O 1
ATOM 3460 N N . ASN A 1 464 ? -18.394 -5.383 33.288 1.00 91.81 464 ASN A N 1
ATOM 3461 C CA . ASN A 1 464 ? -18.091 -4.267 32.402 1.00 91.81 464 ASN A CA 1
ATOM 3462 C C . ASN A 1 464 ? -16.848 -4.621 31.586 1.00 91.81 464 ASN A C 1
ATOM 3464 O O . ASN A 1 464 ? -15.892 -5.172 32.142 1.00 91.81 464 ASN A O 1
ATOM 3468 N N . VAL A 1 465 ? -16.849 -4.263 30.306 1.00 92.62 465 VAL A N 1
ATOM 3469 C CA . VAL A 1 465 ? -15.665 -4.310 29.446 1.00 92.62 465 VAL A CA 1
ATOM 3470 C C . VAL A 1 465 ? -15.299 -2.874 29.089 1.00 92.62 465 VAL A C 1
ATOM 3472 O O . VAL A 1 465 ? -16.150 -2.128 28.612 1.00 92.62 465 VAL A O 1
ATOM 3475 N N . ASP A 1 466 ? -14.057 -2.500 29.367 1.00 91.94 466 ASP A N 1
ATOM 3476 C CA . ASP A 1 466 ? -13.438 -1.239 28.969 1.00 91.94 466 ASP A CA 1
ATOM 3477 C C . ASP A 1 466 ? -12.564 -1.545 27.745 1.00 91.94 466 ASP A C 1
ATOM 3479 O O . ASP A 1 466 ? -11.556 -2.252 27.835 1.00 91.94 466 ASP A O 1
ATOM 3483 N N . ASP A 1 467 ? -13.051 -1.142 26.575 1.00 90.25 467 ASP A N 1
ATOM 3484 C CA . ASP A 1 467 ? -12.616 -1.641 25.273 1.00 90.25 467 ASP A CA 1
ATOM 3485 C C . ASP A 1 467 ? -11.806 -0.579 24.529 1.00 90.25 467 ASP A C 1
ATOM 3487 O O . ASP A 1 467 ? -12.356 0.350 23.939 1.00 90.25 467 ASP A O 1
ATOM 3491 N N . ASN A 1 468 ? -10.484 -0.742 24.567 1.00 91.69 468 ASN A N 1
ATOM 3492 C CA . ASN A 1 468 ? -9.513 0.128 23.911 1.00 91.69 468 ASN A CA 1
ATOM 3493 C C . ASN A 1 468 ? -8.775 -0.661 22.809 1.00 91.69 468 ASN A C 1
ATOM 3495 O O . ASN A 1 468 ? -7.559 -0.537 22.642 1.00 91.69 468 ASN A O 1
ATOM 3499 N N . ILE A 1 469 ? -9.503 -1.533 22.098 1.00 92.81 469 ILE A N 1
ATOM 3500 C CA . ILE A 1 469 ? -8.977 -2.347 20.996 1.00 92.81 469 ILE A CA 1
ATOM 3501 C C . ILE A 1 469 ? -8.965 -1.539 19.694 1.00 92.81 469 ILE A C 1
ATOM 3503 O O . ILE A 1 469 ? -9.997 -1.058 19.223 1.00 92.81 469 ILE A O 1
ATOM 3507 N N . VAL A 1 470 ? -7.791 -1.462 19.074 1.00 94.44 470 VAL A N 1
ATOM 3508 C CA . VAL A 1 470 ? -7.571 -0.887 17.745 1.00 94.44 470 VAL A CA 1
ATOM 3509 C C . VAL A 1 470 ? -7.975 -1.902 16.672 1.00 94.44 470 VAL A C 1
ATOM 3511 O O . VAL A 1 470 ? -7.628 -3.080 16.760 1.00 94.44 470 VAL A O 1
ATOM 3514 N N . ILE A 1 471 ? -8.689 -1.442 15.643 1.00 96.19 471 ILE A N 1
ATOM 3515 C CA . ILE A 1 471 ? -8.977 -2.225 14.435 1.00 96.19 471 ILE A CA 1
ATOM 3516 C C . ILE A 1 471 ? -8.034 -1.740 13.330 1.00 96.19 471 ILE A C 1
ATOM 3518 O O . ILE A 1 471 ? -8.229 -0.649 12.791 1.00 96.19 471 ILE A O 1
ATOM 3522 N N . ASP A 1 472 ? -7.029 -2.544 12.985 1.00 96.88 472 ASP A N 1
ATOM 3523 C CA . ASP A 1 472 ? -5.991 -2.173 12.016 1.00 96.88 472 ASP A CA 1
ATOM 3524 C C . ASP A 1 472 ? -6.555 -1.846 10.627 1.00 96.88 472 ASP A C 1
ATOM 3526 O O . ASP A 1 472 ? -6.054 -0.942 9.959 1.00 96.88 472 ASP A O 1
ATOM 3530 N N . GLU A 1 473 ? -7.602 -2.561 10.206 1.00 94.81 473 GLU A N 1
ATOM 3531 C CA . GLU A 1 473 ? -8.345 -2.322 8.966 1.00 94.81 473 GLU A CA 1
ATOM 3532 C C . GLU A 1 473 ? -8.746 -0.852 8.796 1.00 94.81 473 GLU A C 1
ATOM 3534 O O . GLU A 1 473 ? -8.428 -0.244 7.775 1.00 94.81 473 GLU A O 1
ATOM 3539 N N . LEU A 1 474 ? -9.355 -0.248 9.819 1.00 92.06 474 LEU A N 1
ATOM 3540 C CA . LEU A 1 474 ? -9.791 1.149 9.762 1.00 92.06 474 LEU A CA 1
ATOM 3541 C C . LEU A 1 474 ? -8.590 2.106 9.685 1.00 92.06 474 LEU A C 1
ATOM 3543 O O . LEU A 1 474 ? -8.612 3.077 8.933 1.00 92.06 474 LEU A O 1
ATOM 3547 N N . VAL A 1 475 ? -7.511 1.797 10.412 1.00 93.81 475 VAL A N 1
ATOM 3548 C CA . VAL A 1 475 ? -6.289 2.616 10.457 1.00 93.81 475 VAL A CA 1
ATOM 3549 C C . VAL A 1 475 ? -5.613 2.687 9.085 1.00 93.81 475 VAL A C 1
ATOM 3551 O O . VAL A 1 475 ? -5.237 3.774 8.640 1.00 93.81 475 VAL A O 1
ATOM 3554 N N . TRP A 1 476 ? -5.458 1.554 8.387 1.00 94.50 476 TRP A N 1
ATOM 3555 C CA . TRP A 1 476 ? -4.843 1.571 7.056 1.00 94.50 476 TRP A CA 1
ATOM 3556 C C . TRP A 1 476 ? -5.805 2.045 5.960 1.00 94.50 476 TRP A C 1
ATOM 3558 O O . TRP A 1 476 ? -5.346 2.651 4.988 1.00 94.50 476 TRP A O 1
ATOM 3568 N N . GLN A 1 477 ? -7.122 1.850 6.111 1.00 91.69 477 GLN A N 1
ATOM 3569 C CA . GLN A 1 477 ? -8.119 2.413 5.193 1.00 91.69 477 GLN A CA 1
ATOM 3570 C C . GLN A 1 477 ? -8.090 3.950 5.208 1.00 91.69 477 GLN A C 1
ATOM 3572 O O . GLN A 1 477 ? -7.976 4.555 4.140 1.00 91.69 477 GLN A O 1
ATOM 3577 N N . GLU A 1 478 ? -8.103 4.587 6.383 1.00 90.31 478 GLU A N 1
ATOM 3578 C CA . GLU A 1 478 ? -8.008 6.053 6.502 1.00 90.31 478 GLU A CA 1
ATOM 3579 C C . GLU A 1 478 ? -6.671 6.599 5.964 1.00 90.31 478 GLU A C 1
ATOM 3581 O O . GLU A 1 478 ? -6.659 7.564 5.198 1.00 90.31 478 GLU A O 1
ATOM 3586 N N . ALA A 1 479 ? -5.541 5.935 6.243 1.00 90.62 479 ALA A N 1
ATOM 3587 C CA . ALA A 1 479 ? -4.253 6.314 5.650 1.00 90.62 479 ALA A CA 1
ATOM 3588 C C . ALA A 1 479 ? -4.292 6.273 4.105 1.00 90.62 479 ALA A C 1
ATOM 3590 O O . ALA A 1 479 ? -3.872 7.218 3.427 1.00 90.62 479 ALA A O 1
ATOM 3591 N N . ASN A 1 480 ? -4.866 5.211 3.530 1.00 94.00 480 ASN A N 1
ATOM 3592 C CA . ASN A 1 480 ? -4.998 5.055 2.080 1.00 94.00 480 ASN A CA 1
ATOM 3593 C C . ASN A 1 480 ? -5.966 6.068 1.448 1.00 94.00 480 ASN A C 1
ATOM 3595 O O . ASN A 1 480 ? -5.774 6.440 0.285 1.00 94.00 480 ASN A O 1
ATOM 3599 N N . GLN A 1 481 ? -6.957 6.581 2.187 1.00 91.31 481 GLN A N 1
ATOM 3600 C CA . GLN A 1 481 ? -7.812 7.668 1.702 1.00 91.31 481 GLN A CA 1
ATOM 3601 C C . GLN A 1 481 ? -7.038 8.961 1.429 1.00 91.31 481 GLN A C 1
ATOM 3603 O O . GLN A 1 481 ? -7.458 9.717 0.555 1.00 91.31 481 GLN A O 1
ATOM 3608 N N . VAL A 1 482 ? -5.940 9.246 2.137 1.00 88.31 482 VAL A N 1
ATOM 3609 C CA . VAL A 1 482 ? -5.117 10.441 1.870 1.00 88.31 482 VAL A CA 1
ATOM 3610 C C . VAL A 1 482 ? -4.054 10.150 0.811 1.00 88.31 482 VAL A C 1
ATOM 3612 O O . VAL A 1 482 ? -3.913 10.922 -0.141 1.00 88.31 482 VAL A O 1
ATOM 3615 N N . LEU A 1 483 ? -3.360 9.010 0.911 1.00 92.38 483 LEU A N 1
ATOM 3616 C CA . LEU A 1 483 ? -2.320 8.609 -0.048 1.00 92.38 483 LEU A CA 1
ATOM 3617 C C . LEU A 1 483 ? -2.856 8.532 -1.488 1.00 92.38 483 LEU A C 1
ATOM 3619 O O . LEU A 1 483 ? -2.250 9.085 -2.404 1.00 92.38 483 LEU A O 1
ATOM 3623 N N . SER A 1 484 ? -4.039 7.941 -1.688 1.00 92.38 484 SER A N 1
ATOM 3624 C CA . SER A 1 484 ? -4.671 7.812 -3.013 1.00 92.38 484 SER A CA 1
ATOM 3625 C C . SER A 1 484 ? -5.146 9.140 -3.630 1.00 92.38 484 SER A C 1
ATOM 3627 O O . SER A 1 484 ? -5.257 9.234 -4.861 1.00 92.38 484 SER A O 1
ATOM 3629 N N . LYS A 1 485 ? -5.408 10.163 -2.799 1.00 91.88 485 LYS A N 1
ATOM 3630 C CA . LYS A 1 485 ? -5.797 11.521 -3.224 1.00 91.88 485 LYS A CA 1
ATOM 3631 C C . LYS A 1 485 ? -4.590 12.363 -3.649 1.00 91.88 485 LYS A C 1
ATOM 3633 O O . LYS A 1 485 ? -4.737 13.187 -4.547 1.00 91.88 485 LYS A O 1
ATOM 3638 N N . ASN A 1 486 ? -3.408 12.159 -3.059 1.00 91.56 486 ASN A N 1
ATOM 3639 C CA . ASN A 1 486 ? -2.195 12.887 -3.444 1.00 91.56 486 ASN A CA 1
ATOM 3640 C C . ASN A 1 486 ? -1.583 12.301 -4.740 1.00 91.56 486 ASN A C 1
ATOM 3642 O O . ASN A 1 486 ? -1.138 11.152 -4.728 1.00 91.56 486 ASN A O 1
ATOM 3646 N N . PRO A 1 487 ? -1.470 13.063 -5.849 1.00 92.00 487 PRO A N 1
ATOM 3647 C CA . PRO A 1 487 ? -0.902 12.559 -7.104 1.00 92.00 487 PRO A CA 1
ATOM 3648 C C . PRO A 1 487 ? 0.536 12.029 -6.999 1.00 92.00 487 PRO A C 1
ATOM 3650 O O . PRO A 1 487 ? 0.911 11.170 -7.794 1.00 92.00 487 PRO A O 1
ATOM 3653 N N . ALA A 1 488 ? 1.329 12.511 -6.034 1.00 92.00 488 ALA A N 1
ATOM 3654 C CA . ALA A 1 488 ? 2.699 12.049 -5.801 1.00 92.00 488 ALA A CA 1
ATOM 3655 C C . ALA A 1 488 ? 2.7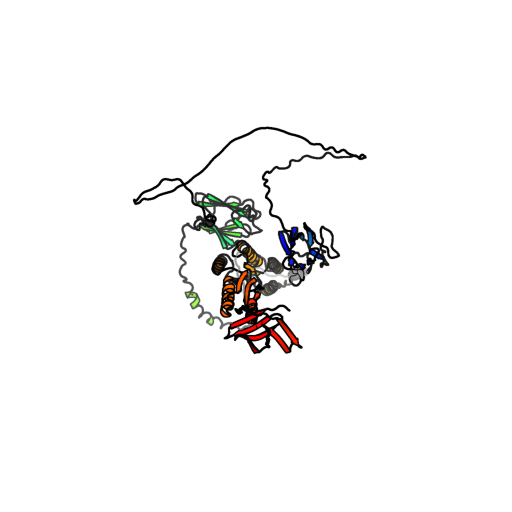78 10.742 -4.990 1.00 92.00 488 ALA A C 1
ATOM 3657 O O . ALA A 1 488 ? 3.796 10.062 -5.042 1.00 92.00 488 ALA A O 1
ATOM 3658 N N . TRP A 1 489 ? 1.726 10.382 -4.243 1.00 94.69 489 TRP A N 1
ATOM 3659 C CA . TRP A 1 489 ? 1.702 9.203 -3.359 1.00 94.69 489 TRP A CA 1
ATOM 3660 C C . TRP A 1 489 ? 0.655 8.158 -3.768 1.00 94.69 489 TRP A C 1
ATOM 3662 O O . TRP A 1 489 ? 0.500 7.145 -3.095 1.00 94.69 489 TRP A O 1
ATOM 3672 N N . ARG A 1 490 ? -0.045 8.368 -4.888 1.00 91.69 490 ARG A N 1
ATOM 3673 C CA . ARG A 1 490 ? -1.156 7.530 -5.373 1.00 91.69 490 ARG A CA 1
ATOM 3674 C C . ARG A 1 490 ? -0.800 6.051 -5.589 1.00 91.69 490 ARG A C 1
ATOM 3676 O O . ARG A 1 490 ? -1.682 5.199 -5.565 1.00 91.69 490 ARG A O 1
ATOM 3683 N N . SER A 1 491 ? 0.478 5.764 -5.819 1.00 93.62 491 SER A N 1
ATOM 3684 C CA . SER A 1 491 ? 1.091 4.437 -5.977 1.00 93.62 491 SER A CA 1
ATOM 3685 C C . SER A 1 491 ? 1.593 3.823 -4.660 1.00 93.62 491 SER A C 1
ATOM 3687 O O . SER A 1 491 ? 2.215 2.759 -4.693 1.00 93.62 491 SER A O 1
ATOM 3689 N N . VAL A 1 492 ? 1.359 4.481 -3.520 1.00 97.00 492 VAL A N 1
ATOM 3690 C CA . VAL A 1 492 ? 1.720 4.030 -2.170 1.00 97.00 492 VAL A CA 1
ATOM 3691 C C . VAL A 1 492 ? 0.471 3.630 -1.392 1.00 97.00 492 VAL A C 1
ATOM 3693 O O . VAL A 1 492 ? -0.543 4.325 -1.409 1.00 97.00 492 VAL A O 1
ATOM 3696 N N . THR A 1 493 ? 0.563 2.505 -0.689 1.00 97.25 493 THR A N 1
ATOM 3697 C CA . THR A 1 493 ? -0.496 1.950 0.154 1.00 97.25 493 THR A CA 1
ATOM 3698 C C . THR A 1 493 ? 0.065 1.461 1.486 1.00 97.25 493 THR A C 1
ATOM 3700 O O . THR A 1 493 ? 1.194 0.974 1.568 1.00 97.25 493 THR A O 1
ATOM 3703 N N . VAL A 1 494 ? -0.745 1.561 2.536 1.00 97.31 494 VAL A N 1
ATOM 3704 C CA . VAL A 1 494 ? -0.539 0.914 3.836 1.00 97.31 494 VAL A CA 1
ATOM 3705 C C . VAL A 1 494 ? -1.472 -0.293 3.942 1.00 97.31 494 VAL A C 1
ATOM 3707 O O . VAL A 1 494 ? -2.616 -0.239 3.488 1.00 97.31 494 VAL A O 1
ATOM 3710 N N . GLN A 1 495 ? -0.989 -1.381 4.540 1.00 96.62 495 GLN A N 1
ATOM 3711 C CA . GLN A 1 495 ? -1.769 -2.575 4.888 1.00 96.62 495 GLN A CA 1
ATOM 3712 C C . GLN A 1 495 ? -1.315 -3.123 6.251 1.00 96.62 495 GLN A C 1
ATOM 3714 O O . GLN A 1 495 ? -0.170 -2.902 6.646 1.00 96.62 495 GLN A O 1
ATOM 3719 N N . SER A 1 496 ? -2.175 -3.875 6.947 1.00 97.31 496 SER A N 1
ATOM 3720 C CA . SER A 1 496 ? -1.790 -4.690 8.112 1.00 97.31 496 SER A CA 1
ATOM 3721 C C . SER A 1 496 ? -1.818 -6.183 7.748 1.00 97.31 496 SER A C 1
ATOM 3723 O O . SER A 1 496 ? -2.904 -6.730 7.549 1.00 97.31 496 SER A O 1
ATOM 3725 N N . PRO A 1 497 ? -0.659 -6.863 7.617 1.00 95.50 497 PRO A N 1
ATOM 3726 C CA . PRO A 1 497 ? -0.603 -8.313 7.403 1.00 95.50 497 PRO A CA 1
ATOM 3727 C C . PRO A 1 497 ? -0.821 -9.136 8.687 1.00 95.50 497 PRO A C 1
ATOM 3729 O O . PRO A 1 497 ? -0.926 -10.359 8.614 1.00 95.50 497 PRO A O 1
ATOM 3732 N N . SER A 1 498 ? -0.829 -8.498 9.860 1.00 96.00 498 SER A N 1
ATOM 3733 C CA . SER A 1 498 ? -1.029 -9.130 11.171 1.00 96.00 498 SER A CA 1
ATOM 3734 C C . SER A 1 498 ? -1.322 -8.048 12.218 1.00 96.00 498 SER A C 1
ATOM 3736 O O . SER A 1 498 ? -0.659 -7.012 12.144 1.00 96.00 498 SER A O 1
ATOM 3738 N N . PRO A 1 499 ? -2.202 -8.281 13.213 1.00 96.44 499 PRO A N 1
ATOM 3739 C CA . PRO A 1 499 ? -2.577 -7.265 14.198 1.00 96.44 499 PRO A CA 1
ATOM 3740 C C . PRO A 1 499 ? -1.376 -6.546 14.827 1.00 96.44 499 PRO A C 1
ATOM 3742 O O . PRO A 1 499 ? -0.424 -7.191 15.263 1.00 96.44 499 PRO A O 1
ATOM 3745 N N . GLY A 1 500 ? -1.415 -5.214 14.873 1.00 94.12 500 GLY A N 1
ATOM 3746 C CA . GLY A 1 500 ? -0.361 -4.391 15.473 1.00 94.12 500 GLY A CA 1
ATOM 3747 C C . GLY A 1 500 ? 0.898 -4.244 14.615 1.00 94.12 500 GLY A C 1
ATOM 3748 O O . GLY A 1 500 ? 1.914 -3.752 15.105 1.00 94.12 500 GLY A O 1
ATOM 3749 N N . ARG A 1 501 ? 0.858 -4.645 13.339 1.00 97.12 501 ARG A N 1
ATOM 3750 C CA . ARG A 1 501 ? 1.942 -4.425 12.374 1.00 97.12 501 ARG A CA 1
ATOM 3751 C C . ARG A 1 501 ? 1.386 -3.845 11.088 1.00 97.12 501 ARG A C 1
ATOM 3753 O O . ARG A 1 501 ? 0.609 -4.496 10.400 1.00 97.12 501 ARG A O 1
ATOM 3760 N N . PHE A 1 502 ? 1.887 -2.683 10.698 1.00 98.00 502 PHE A N 1
ATOM 3761 C CA . PHE A 1 502 ? 1.567 -2.057 9.422 1.00 98.00 502 PHE A CA 1
ATOM 3762 C C . PHE A 1 502 ? 2.772 -2.118 8.482 1.00 98.00 502 PHE A C 1
ATOM 3764 O O . PHE A 1 502 ? 3.922 -2.103 8.918 1.00 98.00 502 PHE A O 1
ATOM 3771 N N . VAL A 1 503 ? 2.522 -2.170 7.176 1.00 98.19 503 VAL A N 1
ATOM 3772 C CA . VAL A 1 503 ? 3.556 -2.110 6.137 1.00 98.19 503 VAL A CA 1
ATOM 3773 C C . VAL A 1 503 ? 3.125 -1.099 5.082 1.00 98.19 503 VAL A C 1
ATOM 3775 O O . VAL A 1 503 ? 2.019 -1.196 4.552 1.00 98.19 503 VAL A O 1
ATOM 3778 N N . MET A 1 504 ? 3.996 -0.137 4.773 1.00 97.69 504 MET A N 1
ATOM 3779 C CA . MET A 1 504 ? 3.798 0.821 3.686 1.00 97.69 504 MET A CA 1
ATOM 3780 C C . MET A 1 504 ? 4.585 0.366 2.455 1.00 97.69 504 MET A C 1
ATOM 3782 O O . MET A 1 504 ? 5.809 0.242 2.509 1.00 97.69 504 MET A O 1
ATOM 3786 N N . THR A 1 505 ? 3.901 0.124 1.340 1.00 96.81 505 THR A N 1
ATOM 3787 C CA . THR A 1 505 ? 4.498 -0.367 0.088 1.00 96.81 505 THR A CA 1
ATOM 3788 C C . THR A 1 505 ? 4.110 0.528 -1.081 1.00 96.81 505 THR A C 1
ATOM 3790 O O . THR A 1 505 ? 3.080 1.192 -1.035 1.00 96.81 505 THR A O 1
ATOM 3793 N N . GLY A 1 506 ? 4.925 0.563 -2.136 1.00 96.19 506 GLY A N 1
ATOM 3794 C CA . GLY A 1 506 ? 4.610 1.334 -3.337 1.00 96.19 506 GLY A CA 1
ATOM 3795 C C . GLY A 1 506 ? 5.824 1.929 -4.029 1.00 96.19 506 GLY A C 1
ATOM 3796 O O . GLY A 1 506 ? 6.966 1.587 -3.709 1.00 96.19 506 GLY A O 1
ATOM 3797 N N . TYR A 1 507 ? 5.547 2.842 -4.957 1.00 96.62 507 TYR A N 1
ATOM 3798 C CA . TYR A 1 507 ? 6.541 3.555 -5.760 1.00 96.62 507 TYR A CA 1
ATOM 3799 C C . TYR A 1 507 ? 6.417 5.062 -5.583 1.00 96.62 507 TYR A C 1
ATOM 3801 O O . TYR A 1 507 ? 5.307 5.591 -5.540 1.00 96.62 507 TYR A O 1
ATOM 3809 N N . ILE A 1 508 ? 7.567 5.725 -5.514 1.00 97.12 508 ILE A N 1
ATOM 3810 C CA . ILE A 1 508 ? 7.737 7.177 -5.461 1.00 97.12 508 ILE A CA 1
ATOM 3811 C C . ILE A 1 508 ? 8.806 7.565 -6.485 1.00 97.12 508 ILE A C 1
ATOM 3813 O O . ILE A 1 508 ? 9.799 6.850 -6.635 1.00 97.12 508 ILE A O 1
ATOM 3817 N N . ARG A 1 509 ? 8.632 8.686 -7.193 1.00 94.94 509 ARG A N 1
ATOM 3818 C CA . ARG A 1 509 ? 9.449 8.982 -8.382 1.00 94.94 509 ARG A CA 1
ATOM 3819 C C . ARG A 1 509 ? 10.884 9.347 -8.025 1.00 94.94 509 ARG A C 1
ATOM 3821 O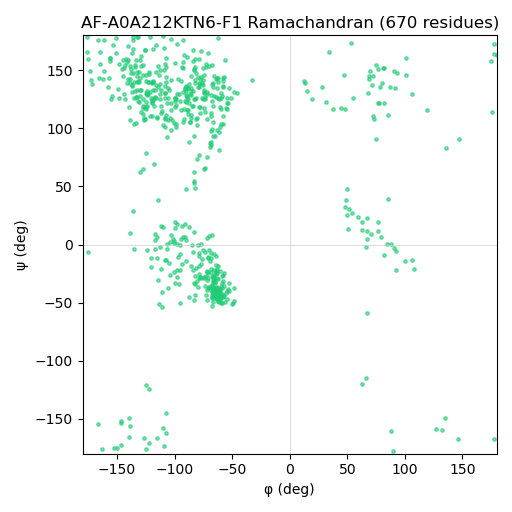 O . ARG A 1 509 ? 11.823 8.831 -8.624 1.00 94.94 509 ARG A O 1
ATOM 3828 N N . ASN A 1 510 ? 11.042 10.241 -7.053 1.00 95.88 510 ASN A N 1
ATOM 3829 C CA . ASN A 1 510 ? 12.310 10.874 -6.685 1.00 95.88 510 ASN A CA 1
ATOM 3830 C C . ASN A 1 510 ? 12.498 10.946 -5.164 1.00 95.88 510 ASN A C 1
ATOM 3832 O O . ASN A 1 510 ? 11.556 10.784 -4.387 1.00 95.88 510 ASN A O 1
ATOM 3836 N N . GLN A 1 511 ? 13.733 11.211 -4.740 1.00 95.69 511 GLN A N 1
ATOM 3837 C CA . GLN A 1 511 ? 14.096 11.253 -3.321 1.00 95.69 511 GLN A CA 1
ATOM 3838 C C . GLN A 1 511 ? 13.295 12.302 -2.511 1.00 95.69 511 GLN A C 1
ATOM 3840 O O . GLN A 1 511 ? 12.885 12.023 -1.384 1.00 95.69 511 GLN A O 1
ATOM 3845 N N . SER A 1 512 ? 12.999 13.474 -3.082 1.00 96.56 512 SER A N 1
ATOM 3846 C CA . SER A 1 512 ? 12.298 14.557 -2.371 1.00 96.56 512 SER A CA 1
ATOM 3847 C C . SER A 1 512 ? 10.799 14.304 -2.161 1.00 96.56 512 SER A C 1
ATOM 3849 O O . SER A 1 512 ? 10.224 14.777 -1.181 1.00 96.56 512 SER A O 1
ATOM 3851 N N . GLU A 1 513 ? 10.142 13.544 -3.038 1.00 96.56 513 GLU A N 1
ATOM 3852 C CA . GLU A 1 513 ? 8.777 13.050 -2.799 1.00 96.56 513 GLU A CA 1
ATOM 3853 C C . GLU A 1 513 ? 8.736 12.028 -1.650 1.00 96.56 513 GLU A C 1
ATOM 3855 O O . GLU A 1 513 ? 7.769 12.012 -0.883 1.00 96.56 513 GLU A O 1
ATOM 3860 N N . ALA A 1 514 ? 9.788 11.212 -1.502 1.00 96.00 514 ALA A N 1
ATOM 3861 C CA . ALA A 1 514 ? 9.893 10.200 -0.450 1.00 96.00 514 ALA A CA 1
ATOM 3862 C C . ALA A 1 514 ? 10.161 10.825 0.929 1.00 96.00 514 ALA A C 1
ATOM 3864 O O . ALA A 1 514 ? 9.612 10.364 1.927 1.00 96.00 514 ALA A O 1
ATOM 3865 N N . GLU A 1 515 ? 10.936 11.910 0.978 1.00 96.44 515 GLU A N 1
ATOM 3866 C CA . GLU A 1 515 ? 11.127 12.732 2.180 1.00 96.44 515 GLU A CA 1
ATOM 3867 C C . GLU A 1 515 ? 9.797 13.347 2.643 1.00 96.44 515 GLU A C 1
ATOM 3869 O O . GLU A 1 515 ? 9.390 13.138 3.783 1.00 96.44 515 GLU A O 1
ATOM 3874 N N . ARG A 1 516 ? 9.038 13.981 1.735 1.00 96.50 516 ARG A N 1
ATOM 3875 C CA . ARG A 1 516 ? 7.703 14.532 2.050 1.00 96.50 516 ARG A CA 1
ATOM 3876 C C . ARG A 1 516 ? 6.705 13.468 2.512 1.00 96.50 516 ARG A C 1
ATOM 3878 O O . ARG A 1 516 ? 5.895 13.744 3.393 1.00 96.50 516 ARG A O 1
ATOM 3885 N N . LEU A 1 517 ? 6.742 12.272 1.917 1.00 96.00 517 LEU A N 1
ATOM 3886 C CA . LEU A 1 517 ? 5.928 11.136 2.358 1.00 96.00 517 LEU A CA 1
ATOM 3887 C C . LEU A 1 517 ? 6.308 10.717 3.783 1.00 96.00 517 L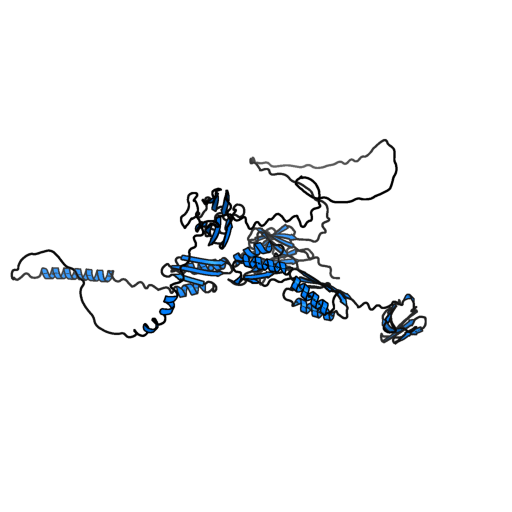EU A C 1
ATOM 3889 O O . LEU A 1 517 ? 5.427 10.513 4.614 1.00 96.00 517 LEU A O 1
ATOM 3893 N N . ASN A 1 518 ? 7.607 10.604 4.071 1.00 95.00 518 ASN A N 1
ATOM 3894 C CA . ASN A 1 518 ? 8.106 10.235 5.392 1.00 95.00 518 ASN A CA 1
ATOM 3895 C C . ASN A 1 518 ? 7.698 11.260 6.463 1.00 95.00 518 ASN A C 1
ATOM 3897 O O . ASN A 1 518 ? 7.223 10.864 7.526 1.00 95.00 518 ASN A O 1
ATOM 3901 N N . ASP A 1 519 ? 7.837 12.556 6.179 1.00 92.69 519 ASP A N 1
ATOM 3902 C CA . ASP A 1 519 ? 7.427 13.634 7.086 1.00 92.69 519 ASP A CA 1
ATOM 3903 C C . ASP A 1 519 ? 5.910 13.621 7.330 1.00 92.69 519 ASP A C 1
ATOM 3905 O O . ASP A 1 519 ? 5.468 13.676 8.478 1.00 92.69 519 ASP A O 1
ATOM 3909 N N . TYR A 1 520 ? 5.102 13.466 6.272 1.00 93.31 520 TYR A N 1
ATOM 3910 C CA . TYR A 1 520 ? 3.647 13.343 6.397 1.00 93.31 520 TYR A CA 1
ATOM 3911 C C . TYR A 1 520 ? 3.252 12.144 7.272 1.00 93.31 520 TYR A C 1
ATOM 3913 O O . TYR A 1 520 ? 2.492 12.302 8.228 1.00 93.31 520 TYR A O 1
ATOM 3921 N N . ILE A 1 521 ? 3.802 10.962 6.987 1.00 92.25 521 ILE A N 1
ATOM 3922 C CA . ILE A 1 521 ? 3.531 9.726 7.732 1.00 92.25 521 ILE A CA 1
ATOM 3923 C C . ILE A 1 521 ? 3.972 9.844 9.198 1.00 92.25 521 ILE A C 1
ATOM 3925 O O . ILE A 1 521 ? 3.210 9.463 10.082 1.00 92.25 521 ILE A O 1
ATOM 3929 N N . SER A 1 522 ? 5.138 10.439 9.473 1.00 89.12 522 SER A N 1
ATOM 3930 C CA . SER A 1 522 ? 5.652 10.639 10.841 1.00 89.12 522 SER A CA 1
ATOM 3931 C C . SER A 1 522 ? 4.782 11.573 11.691 1.00 89.12 522 SER A C 1
ATOM 3933 O O . SER A 1 522 ? 4.836 11.508 12.917 1.00 89.12 522 SER A O 1
ATOM 3935 N N . LEU A 1 523 ? 4.004 12.453 11.051 1.00 89.44 523 LEU A N 1
ATOM 3936 C CA . LEU A 1 523 ? 3.119 13.419 11.710 1.00 89.44 523 LEU A CA 1
ATOM 3937 C C . LEU A 1 523 ? 1.653 12.963 11.789 1.00 89.44 523 LEU A C 1
ATOM 3939 O O . LEU A 1 523 ? 0.944 13.403 12.689 1.00 89.44 523 LEU A O 1
ATOM 3943 N N . ASN A 1 524 ? 1.187 12.129 10.851 1.00 88.88 524 ASN A N 1
ATOM 3944 C CA . ASN A 1 524 ? -0.244 11.845 10.660 1.00 88.88 524 ASN A CA 1
ATOM 3945 C C . ASN A 1 524 ? -0.625 10.364 10.818 1.00 88.88 524 ASN A C 1
ATOM 3947 O O . ASN A 1 524 ? -1.803 10.070 11.014 1.00 88.88 524 ASN A O 1
ATOM 3951 N N . PHE A 1 525 ? 0.317 9.419 10.726 1.00 92.50 525 PHE A N 1
ATOM 3952 C CA . PHE A 1 525 ? 0.002 8.008 10.948 1.00 92.50 525 PHE A CA 1
ATOM 3953 C C . PHE A 1 525 ? -0.028 7.707 12.460 1.00 92.50 525 PHE A C 1
ATOM 3955 O O . PHE A 1 525 ? 0.970 7.983 13.124 1.00 92.50 525 PHE A O 1
ATOM 3962 N N . PRO A 1 526 ? -1.104 7.127 13.038 1.00 89.69 526 PRO A N 1
ATOM 3963 C CA . PRO A 1 526 ? -1.227 7.008 14.499 1.00 89.69 526 PRO A CA 1
ATOM 3964 C C . PRO A 1 526 ? -0.199 6.091 15.182 1.00 89.69 526 PRO A C 1
ATOM 3966 O O . PRO A 1 526 ? 0.048 6.235 16.378 1.00 89.69 526 PRO A O 1
ATOM 3969 N N . TYR A 1 527 ? 0.402 5.150 14.443 1.00 93.00 527 TYR A N 1
ATOM 3970 C CA . TYR A 1 527 ? 1.328 4.146 14.983 1.00 93.00 527 TYR A CA 1
ATOM 3971 C C . TYR A 1 527 ? 2.639 4.074 14.174 1.00 93.00 527 TYR A C 1
ATOM 3973 O O . TYR A 1 527 ? 2.926 3.041 13.567 1.00 93.00 527 TYR A O 1
ATOM 3981 N N . PRO A 1 528 ? 3.449 5.150 14.118 1.00 91.44 528 PRO A N 1
ATOM 3982 C CA . PRO A 1 528 ? 4.627 5.202 13.247 1.00 91.44 528 PRO A CA 1
ATOM 3983 C C . PRO A 1 528 ? 5.690 4.170 13.656 1.00 91.44 528 PRO A C 1
ATOM 3985 O O . PRO A 1 528 ? 6.321 3.562 12.798 1.00 91.44 528 PRO A O 1
ATOM 3988 N N . GLU A 1 529 ? 5.805 3.883 14.956 1.00 94.06 529 GLU A N 1
ATOM 3989 C CA . GLU A 1 529 ? 6.671 2.834 15.525 1.00 94.06 529 GLU A CA 1
ATOM 3990 C C . GLU A 1 529 ? 6.268 1.404 15.095 1.00 94.06 529 GLU A C 1
ATOM 3992 O O . GLU A 1 529 ? 7.061 0.472 15.219 1.00 94.06 529 GLU A O 1
ATOM 3997 N N . LEU A 1 530 ? 5.035 1.215 14.600 1.00 94.94 530 LEU A N 1
ATOM 3998 C CA . LEU A 1 530 ? 4.493 -0.066 14.122 1.00 94.94 530 LEU A CA 1
ATOM 3999 C C . LEU A 1 530 ? 4.446 -0.157 12.584 1.00 94.94 530 LEU A C 1
ATOM 4001 O O . LEU A 1 530 ? 3.947 -1.151 12.050 1.00 94.94 530 LEU A O 1
ATOM 4005 N N . LEU A 1 531 ? 4.931 0.868 11.869 1.00 96.88 531 LEU A N 1
ATOM 4006 C CA . LEU A 1 531 ? 4.841 0.983 10.413 1.00 96.88 531 LEU A CA 1
ATOM 4007 C C . LEU A 1 531 ? 6.177 0.673 9.725 1.00 96.88 531 LEU A C 1
ATOM 4009 O O . LEU A 1 531 ? 7.117 1.466 9.727 1.00 96.88 531 LEU A O 1
ATOM 4013 N N . GLU A 1 532 ? 6.242 -0.468 9.047 1.00 97.62 532 GLU A N 1
ATOM 4014 C CA . GLU A 1 532 ? 7.403 -0.854 8.253 1.00 97.62 532 GLU A CA 1
ATOM 4015 C C . GLU A 1 532 ? 7.374 -0.177 6.871 1.00 97.62 532 GLU A C 1
ATOM 4017 O O . GLU A 1 532 ? 6.584 -0.537 5.996 1.00 97.62 532 GLU A O 1
ATOM 4022 N N . ASN A 1 533 ? 8.255 0.802 6.647 1.00 95.69 533 ASN A N 1
ATOM 4023 C CA . ASN A 1 533 ? 8.389 1.453 5.343 1.00 95.69 533 ASN A CA 1
ATOM 4024 C C . ASN A 1 533 ? 9.182 0.572 4.356 1.00 95.69 533 ASN A C 1
ATOM 4026 O O . ASN A 1 533 ? 10.389 0.364 4.507 1.00 95.69 533 ASN A O 1
ATOM 4030 N N . GLN A 1 534 ? 8.508 0.081 3.315 1.00 96.00 534 GLN A N 1
ATOM 4031 C CA . GLN A 1 534 ? 9.097 -0.698 2.224 1.00 96.00 534 GLN A CA 1
ATOM 4032 C C . GLN A 1 534 ? 9.036 -0.000 0.850 1.00 96.00 534 GLN A C 1
ATOM 4034 O O . GLN A 1 534 ? 9.415 -0.627 -0.147 1.00 96.00 534 GLN A O 1
ATOM 4039 N N . VAL A 1 535 ? 8.601 1.266 0.792 1.00 96.81 535 VAL A N 1
ATOM 4040 C CA . VAL A 1 535 ? 8.426 2.063 -0.437 1.00 96.81 535 VAL A CA 1
ATOM 4041 C C . VAL A 1 535 ? 9.724 2.162 -1.250 1.00 96.81 535 VAL A C 1
ATOM 4043 O O . VAL A 1 535 ? 10.830 2.219 -0.710 1.00 96.81 535 VAL A O 1
ATOM 4046 N N . VAL A 1 536 ? 9.585 2.162 -2.577 1.00 96.75 536 VAL A N 1
ATOM 4047 C CA . VAL A 1 536 ? 10.688 2.156 -3.544 1.00 96.75 536 VAL A CA 1
ATOM 4048 C C . VAL A 1 536 ? 10.801 3.513 -4.240 1.00 96.75 536 VAL A C 1
ATOM 4050 O O . VAL A 1 536 ? 9.818 4.010 -4.784 1.00 96.75 536 VAL A O 1
ATOM 4053 N N . VAL A 1 537 ? 12.013 4.077 -4.282 1.00 97.56 537 VAL A N 1
ATOM 4054 C CA . VAL A 1 537 ? 12.320 5.293 -5.055 1.00 97.56 537 VAL A CA 1
ATOM 4055 C C . VAL A 1 537 ? 12.803 4.918 -6.459 1.00 97.56 537 VAL A C 1
ATOM 4057 O O . VAL A 1 537 ? 13.856 4.295 -6.621 1.00 97.56 537 VAL A O 1
ATOM 4060 N N . GLU A 1 538 ? 12.041 5.311 -7.474 1.00 96.69 538 GLU A N 1
ATOM 4061 C CA . GLU A 1 538 ? 12.223 4.949 -8.884 1.00 96.69 538 GLU A CA 1
ATOM 4062 C C . GLU A 1 538 ? 13.513 5.515 -9.493 1.00 96.69 538 GLU A C 1
ATOM 4064 O O . GLU A 1 538 ? 14.295 4.769 -10.086 1.00 96.69 538 GLU A O 1
ATOM 4069 N N . GLU A 1 539 ? 13.806 6.795 -9.252 1.00 96.69 539 GLU A N 1
ATOM 4070 C CA . GLU A 1 539 ? 15.074 7.467 -9.581 1.00 96.69 539 GLU A CA 1
ATOM 4071 C C . GLU A 1 539 ? 16.303 6.663 -9.112 1.00 96.69 539 GLU A C 1
ATOM 4073 O O . GLU A 1 539 ? 17.306 6.553 -9.822 1.00 96.69 539 GLU A O 1
ATOM 4078 N N . SER A 1 540 ? 16.206 6.015 -7.945 1.00 96.81 540 SER A N 1
ATOM 4079 C CA . SER A 1 540 ? 17.277 5.181 -7.396 1.00 96.81 540 SER A CA 1
ATOM 4080 C C . SER A 1 540 ? 17.480 3.875 -8.174 1.00 96.81 540 SER A C 1
ATOM 4082 O O . SER A 1 540 ? 18.568 3.303 -8.108 1.00 96.81 540 SER A O 1
ATOM 4084 N N . ILE A 1 541 ? 16.469 3.367 -8.884 1.00 96.94 541 ILE A N 1
ATOM 4085 C CA . ILE A 1 541 ? 16.600 2.203 -9.776 1.00 96.94 541 ILE A CA 1
ATOM 4086 C C . ILE A 1 541 ? 17.145 2.656 -11.131 1.00 96.94 541 ILE A C 1
ATOM 4088 O O . ILE A 1 541 ? 18.138 2.094 -11.590 1.00 96.94 541 ILE A O 1
ATOM 4092 N N . VAL A 1 542 ? 16.578 3.716 -11.720 1.00 97.38 542 VAL A N 1
ATOM 4093 C CA . VAL A 1 542 ? 17.038 4.289 -13.001 1.00 97.38 542 VAL A CA 1
ATOM 4094 C C . VAL A 1 542 ? 18.529 4.630 -12.941 1.00 97.38 542 VAL A C 1
ATOM 4096 O O . VAL A 1 542 ? 19.289 4.216 -13.812 1.00 97.38 542 VAL A O 1
ATOM 4099 N N . SER A 1 543 ? 18.976 5.293 -11.870 1.00 97.06 543 SER A N 1
ATOM 4100 C CA . SER A 1 543 ? 20.386 5.643 -11.651 1.00 97.06 543 SER A CA 1
ATOM 4101 C C . SER A 1 543 ? 21.308 4.414 -11.567 1.00 97.06 543 SER A C 1
ATOM 4103 O O . SER A 1 543 ? 22.385 4.397 -12.172 1.00 97.06 543 SER A O 1
ATOM 4105 N N . LYS A 1 544 ? 20.876 3.335 -10.895 1.00 97.38 544 LYS A N 1
ATOM 4106 C CA . LYS A 1 544 ? 21.634 2.070 -10.827 1.00 97.38 544 LYS A CA 1
ATOM 4107 C C . LYS A 1 544 ? 21.718 1.395 -12.195 1.00 97.38 544 LYS A C 1
ATOM 4109 O O . LYS A 1 544 ? 22.815 1.062 -12.632 1.00 97.38 544 LYS A O 1
ATOM 4114 N N . VAL A 1 545 ? 20.590 1.238 -12.887 1.00 97.81 545 VAL A N 1
ATOM 4115 C CA . VAL A 1 545 ? 20.531 0.593 -14.209 1.00 97.81 545 VAL A CA 1
ATOM 4116 C C . VAL A 1 545 ? 21.358 1.373 -15.237 1.00 97.81 545 VAL A C 1
ATOM 4118 O O . VAL A 1 545 ? 22.195 0.780 -15.915 1.00 97.81 545 VAL A O 1
ATOM 4121 N N . ALA A 1 546 ? 21.232 2.703 -15.279 1.00 96.81 546 ALA A N 1
ATOM 4122 C CA . ALA A 1 546 ? 22.049 3.565 -16.137 1.00 96.81 546 ALA A CA 1
ATOM 4123 C C . ALA A 1 546 ? 23.555 3.454 -15.827 1.00 96.81 546 ALA A C 1
ATOM 4125 O O . ALA A 1 546 ? 24.375 3.427 -16.746 1.00 96.81 546 ALA A O 1
ATOM 4126 N N . THR A 1 547 ? 23.931 3.325 -14.548 1.00 97.75 547 THR A N 1
ATOM 4127 C CA . THR A 1 547 ? 25.329 3.085 -14.149 1.00 97.75 547 THR A CA 1
ATOM 4128 C C . THR A 1 547 ? 25.841 1.755 -14.707 1.00 97.75 547 THR A C 1
ATOM 4130 O O . THR A 1 547 ? 26.893 1.729 -15.341 1.00 97.75 547 THR A O 1
ATOM 4133 N N . ARG A 1 548 ? 25.082 0.661 -14.554 1.00 97.56 548 ARG A N 1
ATOM 4134 C CA . ARG A 1 548 ? 25.477 -0.677 -15.036 1.00 97.56 548 ARG A CA 1
ATOM 4135 C C . ARG A 1 548 ? 25.547 -0.758 -16.569 1.00 97.56 548 ARG A C 1
ATOM 4137 O O . ARG A 1 548 ? 26.498 -1.327 -17.103 1.00 97.56 548 ARG A O 1
ATOM 4144 N N . LEU A 1 549 ? 24.609 -0.122 -17.280 1.00 96.69 549 LEU A N 1
ATOM 4145 C CA . LEU A 1 549 ? 24.662 0.041 -18.741 1.00 96.69 549 LEU A CA 1
ATOM 4146 C C . LEU A 1 549 ? 25.916 0.821 -19.177 1.00 96.69 549 LEU A C 1
ATOM 4148 O O . LEU A 1 549 ? 26.608 0.411 -20.109 1.00 96.69 549 LEU A O 1
ATOM 4152 N N . SER A 1 550 ? 26.257 1.904 -18.471 1.00 95.81 550 SER A N 1
ATOM 4153 C CA . SER A 1 550 ? 27.455 2.715 -18.733 1.00 95.81 550 SER A CA 1
ATOM 4154 C C . SER A 1 550 ? 28.761 1.943 -18.491 1.00 95.81 550 SER A C 1
ATOM 4156 O O . SER A 1 550 ? 29.678 2.007 -19.312 1.00 95.81 550 SER A O 1
ATOM 4158 N N . GLU A 1 551 ? 28.835 1.132 -17.430 1.00 96.12 551 GLU A N 1
ATOM 4159 C CA . GLU A 1 551 ? 29.980 0.252 -17.146 1.00 96.12 551 GLU A CA 1
ATOM 4160 C C . GLU A 1 551 ? 30.203 -0.794 -18.256 1.00 96.12 551 GLU A C 1
ATOM 4162 O O . GLU A 1 551 ? 31.340 -0.993 -18.695 1.00 96.12 551 GLU A O 1
ATOM 4167 N N . ALA A 1 552 ? 29.122 -1.386 -18.779 1.00 94.62 552 ALA A N 1
ATOM 4168 C CA . ALA A 1 552 ? 29.140 -2.278 -19.947 1.00 94.62 552 ALA A CA 1
ATOM 4169 C C . ALA A 1 552 ? 29.358 -1.548 -21.294 1.00 94.62 552 ALA A C 1
ATOM 4171 O O . ALA A 1 552 ? 29.571 -2.185 -22.332 1.00 94.62 552 ALA A O 1
ATOM 4172 N N . ARG A 1 553 ? 29.373 -0.205 -21.279 1.00 94.06 553 ARG A N 1
ATOM 4173 C CA . ARG A 1 553 ? 29.478 0.714 -22.432 1.00 94.06 553 ARG A CA 1
ATOM 4174 C C . ARG A 1 553 ? 28.273 0.706 -23.379 1.00 94.06 553 ARG A C 1
ATOM 4176 O O . ARG A 1 553 ? 28.398 1.125 -24.528 1.00 94.06 553 ARG A O 1
ATOM 4183 N N . LEU A 1 554 ? 27.105 0.288 -22.899 1.00 94.31 554 LEU A N 1
ATOM 4184 C CA . LEU A 1 554 ? 25.838 0.270 -23.638 1.00 94.31 554 LEU A CA 1
ATOM 4185 C C . LEU A 1 554 ? 25.155 1.649 -23.595 1.00 94.31 554 LEU A C 1
ATOM 4187 O O . LEU A 1 554 ? 24.012 1.785 -23.173 1.00 94.31 554 LEU A O 1
ATOM 4191 N N . LEU A 1 555 ? 25.885 2.691 -24.005 1.00 90.12 555 LEU A N 1
ATOM 4192 C CA . LEU A 1 555 ? 25.455 4.096 -23.904 1.00 90.12 555 LEU A CA 1
ATOM 4193 C C . LEU A 1 555 ? 24.291 4.463 -24.842 1.00 90.12 555 LEU A C 1
ATOM 4195 O O . LEU A 1 555 ? 23.688 5.520 -24.680 1.00 90.12 555 LEU A O 1
ATOM 4199 N N . GLU A 1 556 ? 23.990 3.605 -25.818 1.00 91.69 556 GLU A N 1
ATOM 4200 C CA . GLU A 1 556 ? 22.878 3.756 -26.764 1.00 91.69 556 GLU A CA 1
ATOM 4201 C C . GLU A 1 556 ? 21.592 3.050 -26.286 1.00 91.69 556 GLU A C 1
ATOM 4203 O O . GLU A 1 556 ? 20.613 3.012 -27.028 1.00 91.69 556 GLU A O 1
ATOM 4208 N N . VAL A 1 557 ? 21.581 2.522 -25.052 1.00 96.25 557 VAL A N 1
ATOM 4209 C CA . VAL A 1 557 ? 20.385 2.017 -24.358 1.00 96.25 557 VAL A CA 1
ATOM 4210 C C . VAL A 1 557 ? 19.929 3.043 -23.320 1.00 96.25 557 VAL A C 1
ATOM 4212 O O . VAL A 1 557 ? 20.633 3.316 -22.346 1.00 96.25 557 VAL A O 1
ATOM 4215 N N . SER A 1 558 ? 18.739 3.607 -23.517 1.00 95.69 558 SER A N 1
ATOM 4216 C CA . SER A 1 558 ? 18.053 4.431 -22.524 1.00 95.69 558 SER A CA 1
ATOM 4217 C C . SER A 1 558 ? 17.303 3.557 -21.513 1.00 95.69 558 SER A C 1
ATOM 4219 O O . SER A 1 558 ? 17.008 2.385 -21.759 1.00 95.69 558 SER A O 1
ATOM 4221 N N . VAL A 1 559 ? 16.994 4.136 -20.351 1.00 97.69 559 VAL A N 1
ATOM 4222 C CA . VAL A 1 559 ? 16.227 3.480 -19.289 1.00 97.69 559 VAL A CA 1
ATOM 4223 C C . VAL A 1 559 ? 15.199 4.436 -18.692 1.00 97.69 559 VAL A C 1
ATOM 4225 O O . VAL A 1 559 ? 15.507 5.589 -18.387 1.00 97.69 559 VAL A O 1
ATOM 4228 N N . SER A 1 560 ? 13.992 3.927 -18.471 1.00 96.94 560 SER A N 1
ATOM 4229 C CA . SER A 1 560 ? 12.945 4.548 -17.659 1.00 96.94 560 SER A CA 1
ATOM 4230 C C . SER A 1 560 ? 12.280 3.494 -16.763 1.00 96.94 560 SER A C 1
ATOM 4232 O O . SER A 1 560 ? 12.517 2.294 -16.912 1.00 96.94 560 SER A O 1
ATOM 4234 N N . ILE A 1 561 ? 11.476 3.922 -15.790 1.00 95.88 561 ILE A N 1
ATOM 4235 C CA . ILE A 1 561 ? 10.682 3.023 -14.944 1.00 95.88 561 ILE A CA 1
ATOM 4236 C C . ILE A 1 561 ? 9.351 3.693 -14.587 1.00 95.88 561 ILE A C 1
ATOM 4238 O O . ILE A 1 561 ? 9.289 4.921 -14.506 1.00 95.88 561 ILE A O 1
ATOM 4242 N N . GLY A 1 562 ? 8.305 2.899 -14.363 1.00 93.88 562 GLY A N 1
ATOM 4243 C CA . GLY A 1 562 ? 7.048 3.371 -13.779 1.00 93.88 562 GLY A CA 1
ATOM 4244 C C . GLY A 1 562 ? 6.298 2.248 -13.063 1.00 93.88 562 GLY A C 1
ATOM 4245 O O . GLY A 1 562 ? 6.083 1.184 -13.636 1.00 93.88 562 GLY A O 1
ATOM 4246 N N . ASN A 1 563 ? 5.919 2.459 -11.802 1.00 91.12 563 ASN A N 1
ATOM 4247 C CA . ASN A 1 563 ? 5.267 1.473 -10.926 1.00 91.12 563 ASN A CA 1
ATOM 4248 C C . ASN A 1 563 ? 6.009 0.117 -10.841 1.00 91.12 563 ASN A C 1
ATOM 4250 O O . ASN A 1 563 ? 5.401 -0.943 -10.670 1.00 91.12 563 ASN A O 1
ATOM 4254 N N . GLY A 1 564 ? 7.339 0.150 -10.975 1.00 92.19 564 GLY A N 1
ATOM 4255 C CA . GLY A 1 564 ? 8.202 -1.035 -10.989 1.00 92.19 564 GLY A CA 1
ATOM 4256 C C . GLY A 1 564 ? 8.354 -1.730 -12.346 1.00 92.19 564 GLY A C 1
ATOM 4257 O O . GLY A 1 564 ? 9.076 -2.724 -12.429 1.00 92.19 564 GLY A O 1
ATOM 4258 N N . GLU A 1 565 ? 7.723 -1.241 -13.412 1.00 96.88 565 GLU A N 1
ATOM 4259 C CA . GLU A 1 565 ? 7.985 -1.707 -14.773 1.00 96.88 565 GLU A CA 1
ATOM 4260 C C . GLU A 1 565 ? 9.165 -0.939 -15.377 1.00 96.88 565 GLU A C 1
ATOM 4262 O O . GLU A 1 565 ? 9.064 0.252 -15.668 1.00 96.88 565 GLU A O 1
ATOM 4267 N N . LEU A 1 566 ? 10.303 -1.620 -15.533 1.00 97.88 566 LEU A N 1
ATOM 4268 C CA . LEU A 1 566 ? 11.527 -1.070 -16.113 1.00 97.88 566 LEU A CA 1
ATOM 4269 C C . LEU A 1 566 ? 11.430 -1.126 -17.641 1.00 97.88 566 LEU A C 1
ATOM 4271 O O . LEU A 1 566 ? 11.221 -2.201 -18.198 1.00 97.88 566 LEU A O 1
ATOM 4275 N N . THR A 1 567 ? 11.609 -0.004 -18.330 1.00 98.12 567 THR A N 1
ATOM 4276 C CA . THR A 1 567 ? 11.621 0.040 -19.799 1.00 98.12 567 THR A CA 1
ATOM 4277 C C . THR A 1 567 ? 13.022 0.368 -20.304 1.00 98.12 567 THR A C 1
ATOM 4279 O O . THR A 1 567 ? 13.680 1.273 -19.790 1.00 98.12 567 THR A O 1
ATOM 4282 N N . LEU A 1 568 ? 13.481 -0.399 -21.293 1.00 98.06 568 LEU A N 1
ATOM 4283 C CA . LEU A 1 568 ? 14.793 -0.286 -21.929 1.00 98.06 568 LEU A CA 1
ATOM 4284 C C . LEU A 1 568 ? 14.603 -0.127 -23.438 1.00 98.06 568 LEU A C 1
ATOM 4286 O O . LEU A 1 568 ? 14.001 -0.993 -24.077 1.00 98.06 568 LEU A O 1
ATOM 4290 N N . GLU A 1 569 ? 15.123 0.955 -24.011 1.00 96.69 569 GLU A N 1
ATOM 4291 C CA . GLU A 1 569 ? 14.962 1.294 -25.432 1.00 96.69 569 GLU A CA 1
ATOM 4292 C C . GLU A 1 569 ? 16.317 1.645 -26.049 1.00 96.69 569 GLU A C 1
ATOM 4294 O O . GLU A 1 569 ? 17.185 2.181 -25.365 1.00 96.69 569 GLU A O 1
ATOM 4299 N N . GLY A 1 570 ? 16.517 1.368 -27.340 1.00 94.12 570 GLY A N 1
ATOM 4300 C CA . GLY A 1 570 ? 17.750 1.743 -28.038 1.00 94.12 570 GLY A CA 1
ATOM 4301 C C . GLY A 1 570 ? 18.330 0.635 -28.907 1.00 94.12 570 GLY A C 1
ATOM 4302 O O . GLY A 1 570 ? 17.591 -0.184 -29.458 1.00 94.12 570 GLY A O 1
ATOM 4303 N N . ILE A 1 571 ? 19.657 0.614 -29.043 1.00 90.69 571 ILE A N 1
ATOM 4304 C CA . ILE A 1 571 ? 20.380 -0.368 -29.864 1.00 90.69 571 ILE A CA 1
ATOM 4305 C C . ILE A 1 571 ? 21.579 -0.975 -29.129 1.00 90.69 571 ILE A C 1
ATOM 4307 O O . ILE A 1 571 ? 22.214 -0.329 -28.298 1.00 90.69 571 ILE A O 1
ATOM 4311 N N . VAL A 1 572 ? 21.890 -2.234 -29.450 1.00 93.75 572 VAL A N 1
ATOM 4312 C CA . VAL A 1 572 ? 23.058 -2.968 -28.936 1.00 93.75 572 VAL A CA 1
ATOM 4313 C C . VAL A 1 572 ? 23.756 -3.689 -30.088 1.00 93.75 572 VAL A C 1
ATOM 4315 O O . VAL A 1 572 ? 23.115 -4.379 -30.880 1.00 93.75 572 VAL A O 1
ATOM 4318 N N . GLY A 1 573 ? 25.080 -3.544 -30.173 1.00 86.81 573 GLY A N 1
ATOM 4319 C CA . GLY A 1 573 ? 25.902 -4.271 -31.140 1.00 86.81 573 GLY A CA 1
ATOM 4320 C C . GLY A 1 573 ? 25.869 -5.785 -30.906 1.00 86.81 573 GLY A C 1
ATOM 4321 O O . GLY A 1 573 ? 25.869 -6.243 -29.764 1.00 86.81 573 GLY A O 1
ATOM 4322 N N . ASN A 1 574 ? 25.879 -6.576 -31.981 1.00 84.19 574 ASN A N 1
ATOM 4323 C CA . ASN A 1 574 ? 25.934 -8.044 -31.920 1.00 84.19 574 ASN A CA 1
ATOM 4324 C C . ASN A 1 574 ? 27.108 -8.565 -31.051 1.00 84.19 574 ASN A C 1
ATOM 4326 O O . ASN A 1 574 ? 26.945 -9.538 -30.322 1.00 84.19 574 ASN A O 1
ATOM 4330 N N . ASP A 1 575 ? 28.250 -7.869 -31.024 1.00 85.88 575 ASP A N 1
ATOM 4331 C CA . ASP A 1 575 ? 29.409 -8.182 -30.169 1.00 85.88 575 ASP A CA 1
ATOM 4332 C C . ASP A 1 575 ? 29.167 -7.968 -28.659 1.00 85.88 575 ASP A C 1
ATOM 4334 O O . ASP A 1 575 ? 29.962 -8.413 -27.830 1.00 85.88 575 ASP A O 1
ATOM 4338 N N . LYS A 1 576 ? 28.061 -7.307 -28.303 1.00 91.75 576 LYS A N 1
ATOM 4339 C CA . LYS A 1 576 ? 27.649 -6.945 -26.941 1.00 91.75 576 LYS A CA 1
ATOM 4340 C C . LYS A 1 576 ? 26.334 -7.582 -26.488 1.00 91.75 576 LYS A C 1
ATOM 4342 O O . LYS A 1 576 ? 25.948 -7.419 -25.330 1.00 91.75 576 LYS A O 1
ATOM 4347 N N . ILE A 1 577 ? 25.649 -8.324 -27.358 1.00 90.75 577 ILE A N 1
ATOM 4348 C CA . ILE A 1 577 ? 24.283 -8.787 -27.086 1.00 90.75 577 ILE A CA 1
ATOM 4349 C C . ILE A 1 577 ? 24.191 -9.796 -25.929 1.00 90.75 577 ILE A C 1
ATOM 4351 O O . ILE A 1 577 ? 23.170 -9.848 -25.247 1.00 90.75 577 ILE A O 1
ATOM 4355 N N . ASP A 1 578 ? 25.243 -10.576 -25.666 1.00 93.12 578 ASP A N 1
ATOM 4356 C CA . ASP A 1 578 ? 25.266 -11.531 -24.548 1.00 93.12 578 ASP A CA 1
ATOM 4357 C C . ASP A 1 578 ? 25.567 -10.854 -23.198 1.00 93.12 578 ASP A C 1
ATOM 4359 O O . ASP A 1 578 ? 24.919 -11.171 -22.204 1.00 93.12 578 ASP A O 1
ATOM 4363 N N . GLU A 1 579 ? 26.435 -9.838 -23.171 1.00 94.44 579 GLU A N 1
ATOM 4364 C CA . GLU A 1 579 ? 26.667 -8.985 -21.990 1.00 94.44 579 GLU A CA 1
ATOM 4365 C C . GLU A 1 579 ? 25.387 -8.217 -21.606 1.00 94.44 579 GLU A C 1
ATOM 4367 O O . GLU A 1 579 ? 25.039 -8.111 -20.430 1.00 94.44 579 GLU A O 1
ATOM 4372 N N . TYR A 1 580 ? 24.613 -7.769 -22.602 1.00 96.25 580 TYR A N 1
ATOM 4373 C CA . TYR A 1 580 ? 23.286 -7.189 -22.381 1.00 96.25 580 TYR A CA 1
ATOM 4374 C C . TYR A 1 580 ? 22.268 -8.205 -21.819 1.00 96.25 580 TYR A C 1
ATOM 4376 O O . TYR A 1 580 ? 21.481 -7.857 -20.938 1.00 96.25 580 TYR A O 1
ATOM 4384 N N . LYS A 1 581 ? 22.293 -9.476 -22.255 1.00 95.69 581 LYS A N 1
ATOM 4385 C CA . LYS A 1 581 ? 21.432 -10.537 -21.686 1.00 95.69 581 LYS A CA 1
ATOM 4386 C C . LYS A 1 581 ? 21.769 -10.842 -20.226 1.00 95.69 581 LYS A C 1
ATOM 4388 O O . LYS A 1 581 ? 20.852 -11.092 -19.448 1.00 95.69 581 LYS A O 1
ATOM 4393 N N . GLU A 1 582 ? 23.046 -10.813 -19.844 1.00 96.81 582 GLU A N 1
ATOM 4394 C CA . GLU A 1 582 ? 23.449 -10.968 -18.439 1.00 96.81 582 GLU A CA 1
ATOM 4395 C C . GLU A 1 582 ? 22.943 -9.795 -17.581 1.00 96.81 582 GLU A C 1
ATOM 4397 O O . GLU A 1 582 ? 22.363 -10.021 -16.517 1.00 96.81 582 GLU A O 1
ATOM 4402 N N . LEU A 1 583 ? 23.044 -8.556 -18.081 1.00 97.12 583 LEU A N 1
ATOM 4403 C CA . LEU A 1 583 ? 22.471 -7.379 -17.416 1.00 97.12 583 LEU A CA 1
ATOM 4404 C C . LEU A 1 583 ? 20.942 -7.451 -17.273 1.00 97.12 583 LEU A C 1
ATOM 4406 O O . LEU A 1 583 ? 20.425 -7.115 -16.213 1.00 97.12 583 LEU A O 1
ATOM 4410 N N . LEU A 1 584 ? 20.206 -7.942 -18.277 1.00 97.00 584 LEU A N 1
ATOM 4411 C CA . LEU A 1 584 ? 18.749 -8.130 -18.170 1.00 97.00 584 LEU A CA 1
ATOM 4412 C C . LEU A 1 584 ? 18.348 -9.071 -17.020 1.00 97.00 584 LEU A C 1
ATOM 4414 O O . LEU A 1 584 ? 17.303 -8.868 -16.401 1.00 97.00 584 LEU A O 1
ATOM 4418 N N . LEU A 1 585 ? 19.169 -10.083 -16.713 1.00 96.25 585 LEU A N 1
ATOM 4419 C CA . LEU A 1 585 ? 18.947 -10.966 -15.565 1.00 96.25 585 LEU A CA 1
ATOM 4420 C C . LEU A 1 585 ? 19.256 -10.252 -14.241 1.00 96.25 585 LEU A C 1
ATOM 4422 O O . LEU A 1 585 ? 18.455 -10.338 -13.313 1.00 96.25 585 LEU A O 1
ATOM 4426 N N . GLU A 1 586 ? 20.359 -9.498 -14.170 1.00 96.81 586 GLU A N 1
ATOM 4427 C CA . GLU A 1 586 ? 20.699 -8.671 -13.001 1.00 96.81 586 GLU A CA 1
ATOM 4428 C C . GLU A 1 586 ? 19.598 -7.644 -12.687 1.00 96.81 586 GLU A C 1
ATOM 4430 O O . GLU A 1 586 ? 19.208 -7.477 -11.532 1.00 96.81 586 GLU A O 1
ATOM 4435 N N . PHE A 1 587 ? 19.068 -6.974 -13.714 1.00 97.44 587 PHE A N 1
ATOM 4436 C CA . PHE A 1 587 ? 18.059 -5.923 -13.570 1.00 97.44 587 PHE A CA 1
ATOM 4437 C C . PHE A 1 587 ? 16.713 -6.476 -13.093 1.00 97.44 587 PHE A C 1
ATOM 4439 O O . PHE A 1 587 ? 16.035 -5.827 -12.299 1.00 97.44 587 PHE A O 1
ATOM 4446 N N . ARG A 1 588 ? 16.333 -7.683 -13.535 1.00 95.69 588 ARG A N 1
ATOM 4447 C CA . ARG A 1 588 ? 15.075 -8.331 -13.130 1.00 95.69 588 ARG A CA 1
ATOM 4448 C C . ARG A 1 588 ? 15.073 -8.698 -11.645 1.00 95.69 588 ARG A C 1
ATOM 4450 O O . ARG A 1 588 ? 14.024 -8.663 -11.011 1.00 95.69 588 ARG A O 1
ATOM 4457 N N . ASP A 1 589 ? 16.240 -9.016 -11.093 1.00 95.50 589 ASP A N 1
ATOM 4458 C CA . ASP A 1 589 ? 16.384 -9.454 -9.705 1.00 95.50 589 ASP A CA 1
ATOM 4459 C C . ASP A 1 589 ? 16.650 -8.264 -8.737 1.00 95.50 589 ASP A C 1
ATOM 4461 O O . ASP A 1 589 ? 16.876 -8.460 -7.539 1.00 95.50 589 ASP A O 1
ATOM 4465 N N . MET A 1 590 ? 16.581 -7.009 -9.217 1.00 95.25 590 MET A N 1
ATOM 4466 C CA . MET A 1 590 ? 16.680 -5.802 -8.382 1.00 95.25 590 MET A CA 1
ATOM 4467 C C . MET A 1 590 ? 15.404 -5.539 -7.566 1.00 95.25 590 MET A C 1
ATOM 4469 O O . MET A 1 590 ? 14.300 -5.472 -8.108 1.00 95.25 590 MET A O 1
ATOM 4473 N N . ARG A 1 591 ? 15.554 -5.246 -6.261 1.00 92.75 591 ARG A N 1
ATOM 4474 C CA . ARG A 1 591 ? 14.433 -4.827 -5.395 1.00 92.75 591 ARG A CA 1
ATOM 4475 C C . ARG A 1 591 ? 13.698 -3.626 -6.001 1.00 92.75 591 ARG A C 1
ATOM 4477 O O . ARG A 1 591 ? 14.248 -2.530 -6.069 1.00 92.75 591 ARG A O 1
ATOM 4484 N N . GLY A 1 592 ? 12.428 -3.841 -6.335 1.00 92.06 592 GLY A N 1
ATOM 4485 C CA . GLY A 1 592 ? 11.517 -2.829 -6.866 1.00 92.06 592 GLY A CA 1
ATOM 4486 C C . GLY A 1 592 ? 11.192 -3.003 -8.348 1.00 92.06 592 GLY A C 1
ATOM 4487 O O . GLY A 1 592 ? 10.131 -2.547 -8.766 1.00 92.06 592 GLY A O 1
ATOM 4488 N N . VAL A 1 593 ? 12.017 -3.714 -9.120 1.00 96.19 593 VAL A N 1
ATOM 4489 C CA . VAL A 1 593 ? 11.653 -4.126 -10.482 1.00 96.19 593 VAL A CA 1
ATOM 4490 C C . VAL A 1 593 ? 10.643 -5.277 -10.392 1.00 96.19 593 VAL A C 1
ATOM 4492 O O . VAL A 1 593 ? 10.836 -6.229 -9.638 1.00 96.19 593 VAL A O 1
ATOM 4495 N N . ARG A 1 594 ? 9.532 -5.160 -11.125 1.00 94.25 594 ARG A N 1
ATOM 4496 C CA . ARG A 1 594 ? 8.459 -6.167 -11.241 1.00 94.25 594 ARG A CA 1
ATOM 4497 C C . ARG A 1 594 ? 8.421 -6.795 -12.629 1.00 94.25 594 ARG A C 1
ATOM 4499 O O . ARG A 1 594 ? 8.218 -7.997 -12.754 1.00 94.25 594 ARG A O 1
ATOM 4506 N N . ASN A 1 595 ? 8.616 -5.974 -13.659 1.00 95.50 595 ASN A N 1
ATOM 4507 C CA . ASN A 1 595 ? 8.629 -6.375 -15.062 1.00 95.50 595 ASN A CA 1
ATOM 4508 C C . ASN A 1 595 ? 9.727 -5.612 -15.819 1.00 95.50 595 ASN A C 1
ATOM 4510 O O . ASN A 1 595 ? 10.143 -4.539 -15.376 1.00 95.50 595 ASN A O 1
ATOM 4514 N N . ILE A 1 596 ? 10.165 -6.143 -16.965 1.00 97.56 596 ILE A N 1
ATOM 4515 C CA . ILE A 1 596 ? 11.060 -5.445 -17.894 1.00 97.56 596 ILE A CA 1
ATOM 4516 C C . ILE A 1 596 ? 10.444 -5.431 -19.295 1.00 97.56 596 ILE A C 1
ATOM 4518 O O . ILE A 1 596 ? 10.298 -6.482 -19.921 1.00 97.56 596 ILE A O 1
ATOM 4522 N N . ARG A 1 597 ? 10.159 -4.238 -19.827 1.00 97.38 597 ARG A N 1
ATOM 4523 C CA . ARG A 1 597 ? 9.896 -4.031 -21.256 1.00 97.38 597 ARG A CA 1
ATOM 4524 C C . ARG A 1 597 ? 11.216 -3.775 -21.970 1.00 97.38 597 ARG A C 1
ATOM 4526 O O . ARG A 1 597 ? 11.896 -2.787 -21.708 1.00 97.38 597 ARG A O 1
ATOM 4533 N N . ASN A 1 598 ? 11.582 -4.681 -22.870 1.00 95.62 598 ASN A N 1
ATOM 4534 C CA . ASN A 1 598 ? 12.794 -4.578 -23.671 1.00 95.62 598 ASN A CA 1
ATOM 4535 C C . ASN A 1 598 ? 12.433 -4.257 -25.128 1.00 95.62 598 ASN A C 1
ATOM 4537 O O . ASN A 1 598 ? 11.934 -5.122 -25.847 1.00 95.62 598 ASN A O 1
ATOM 4541 N N . PHE A 1 599 ? 12.728 -3.030 -25.549 1.00 95.75 599 PHE A N 1
ATOM 4542 C CA . PHE A 1 599 ? 12.604 -2.539 -26.923 1.00 95.75 599 PHE A CA 1
ATOM 4543 C C . PHE A 1 599 ? 13.979 -2.289 -27.574 1.00 95.75 599 PHE A C 1
ATOM 4545 O O . PHE A 1 599 ? 14.069 -1.621 -28.603 1.00 95.75 599 PHE A O 1
ATOM 4552 N N . VAL A 1 600 ? 15.062 -2.814 -26.986 1.00 95.06 600 VAL A N 1
ATOM 4553 C CA . VAL A 1 600 ? 16.420 -2.702 -27.533 1.00 95.06 600 VAL A CA 1
ATOM 4554 C C . VAL A 1 600 ? 16.584 -3.611 -28.750 1.00 95.06 600 VAL A C 1
ATOM 4556 O O . VAL A 1 600 ? 16.329 -4.816 -28.684 1.00 95.06 600 VAL A O 1
ATOM 4559 N N . VAL A 1 601 ? 17.047 -3.035 -29.858 1.00 91.38 601 VAL A N 1
ATOM 4560 C CA . VAL A 1 601 ? 17.254 -3.739 -31.129 1.00 91.38 601 VAL A CA 1
ATOM 4561 C C . VAL A 1 601 ? 18.720 -4.150 -31.284 1.00 91.38 601 VAL A C 1
ATOM 4563 O O . VAL A 1 601 ? 19.633 -3.335 -31.144 1.00 91.38 601 VAL A O 1
ATOM 4566 N N . GLU A 1 602 ? 18.953 -5.421 -31.610 1.00 90.62 602 GLU A N 1
ATOM 4567 C CA . GLU A 1 602 ? 20.281 -5.913 -31.982 1.00 90.62 602 GLU A CA 1
ATOM 4568 C C . GLU A 1 602 ? 20.671 -5.388 -33.373 1.00 90.62 602 GLU A C 1
ATOM 4570 O O . GLU A 1 602 ? 19.912 -5.529 -34.336 1.00 90.62 602 GLU A O 1
ATOM 4575 N N . VAL A 1 603 ? 21.865 -4.806 -33.490 1.00 83.19 603 VAL A N 1
ATOM 4576 C CA . VAL A 1 603 ? 22.423 -4.321 -34.760 1.00 83.19 603 VAL A CA 1
ATOM 4577 C C . VAL A 1 603 ? 23.774 -4.975 -35.050 1.00 83.19 603 VAL A C 1
ATOM 4579 O O . VAL A 1 603 ? 24.617 -5.128 -34.163 1.00 83.19 603 VAL A O 1
ATOM 4582 N N . GLU A 1 604 ? 24.025 -5.339 -36.310 1.00 68.12 604 GLU A N 1
ATOM 4583 C CA . GLU A 1 604 ? 25.396 -5.633 -36.740 1.00 68.12 604 GLU A CA 1
ATOM 4584 C C . GLU A 1 604 ? 26.240 -4.351 -36.602 1.00 68.12 604 GLU A C 1
ATOM 4586 O O . GLU A 1 604 ? 25.787 -3.283 -37.037 1.00 68.12 604 GLU A O 1
ATOM 4591 N N . PRO A 1 605 ? 27.461 -4.416 -36.037 1.00 56.62 605 PRO A N 1
ATOM 4592 C CA . PRO A 1 605 ? 28.355 -3.268 -36.008 1.00 56.62 605 PRO A CA 1
ATOM 4593 C C . PRO A 1 605 ? 28.564 -2.720 -37.421 1.00 56.62 605 PRO A C 1
ATOM 4595 O O . PRO A 1 605 ? 28.985 -3.453 -38.321 1.00 56.62 605 PRO A O 1
ATOM 4598 N N . GLN A 1 606 ? 28.315 -1.422 -37.622 1.00 55.12 606 GLN A N 1
ATOM 4599 C CA . GLN A 1 606 ? 28.666 -0.750 -38.873 1.00 55.12 606 GLN A CA 1
ATOM 4600 C C . GLN A 1 606 ? 30.185 -0.571 -38.963 1.00 55.12 606 GLN A C 1
ATOM 4602 O O . GLN A 1 606 ? 30.722 0.530 -38.826 1.00 55.12 606 GLN A O 1
ATOM 4607 N N . GLU A 1 607 ? 30.890 -1.667 -39.246 1.00 55.62 607 GLU A N 1
ATOM 4608 C CA . GLU A 1 607 ? 32.204 -1.586 -39.867 1.00 55.62 607 GLU A CA 1
ATOM 4609 C C . GLU A 1 607 ? 32.064 -0.688 -41.100 1.00 55.62 607 GLU A C 1
ATOM 4611 O O . GLU A 1 607 ? 31.194 -0.918 -41.945 1.00 55.62 607 GLU A O 1
ATOM 4616 N N . THR A 1 608 ? 32.890 0.357 -41.195 1.00 56.47 608 THR A N 1
ATOM 4617 C CA . THR A 1 608 ? 32.831 1.385 -42.247 1.00 56.47 608 THR A CA 1
ATOM 4618 C C . THR A 1 608 ? 33.356 0.838 -43.575 1.00 56.47 608 THR A C 1
ATOM 4620 O O . THR A 1 608 ? 34.392 1.233 -44.109 1.00 56.47 608 THR A O 1
ATOM 4623 N N . MET A 1 609 ? 32.614 -0.139 -44.089 1.00 70.75 609 MET A N 1
ATOM 4624 C CA . MET A 1 609 ? 32.979 -1.013 -45.183 1.00 70.75 609 MET A CA 1
ATOM 4625 C C . MET A 1 609 ? 32.750 -0.302 -46.511 1.00 70.75 609 MET A C 1
ATOM 4627 O O . MET A 1 609 ? 31.617 -0.161 -46.978 1.00 70.75 609 MET A O 1
ATOM 4631 N N . VAL A 1 610 ? 33.839 0.162 -47.118 1.00 81.06 610 VAL A N 1
ATOM 4632 C CA . VAL A 1 610 ? 33.773 1.003 -48.314 1.00 81.06 610 VAL A CA 1
ATOM 4633 C C . VAL A 1 610 ? 33.244 0.184 -49.492 1.00 81.06 610 VAL A C 1
ATOM 4635 O O . VAL A 1 610 ? 33.800 -0.856 -49.855 1.00 81.06 610 VAL A O 1
ATOM 4638 N N . ASP A 1 611 ? 32.155 0.662 -50.092 1.00 85.69 611 ASP A N 1
ATOM 4639 C CA . ASP A 1 611 ? 31.538 0.025 -51.251 1.00 85.69 611 ASP A CA 1
ATOM 4640 C C . ASP A 1 611 ? 32.358 0.325 -52.517 1.00 85.69 611 ASP A C 1
ATOM 4642 O O . ASP A 1 611 ? 32.682 1.475 -52.819 1.00 85.69 611 ASP A O 1
ATOM 4646 N N . LEU A 1 612 ? 32.747 -0.731 -53.228 1.00 89.81 612 LEU A N 1
ATOM 4647 C CA . LEU A 1 612 ? 33.574 -0.701 -54.434 1.00 89.81 612 LEU A CA 1
ATOM 4648 C C . LEU A 1 612 ? 32.823 -1.229 -55.665 1.00 89.81 612 LEU A C 1
ATOM 4650 O O . LEU A 1 612 ? 33.446 -1.426 -56.708 1.00 89.81 612 LEU A O 1
ATOM 4654 N N . SER A 1 613 ? 31.510 -1.458 -55.557 1.00 89.81 613 SER A N 1
ATOM 4655 C CA . SER A 1 613 ? 30.682 -2.048 -56.621 1.00 89.81 613 SER A CA 1
ATOM 4656 C C . SER A 1 613 ? 30.780 -1.275 -57.945 1.00 89.81 613 SER A C 1
ATOM 4658 O O . SER A 1 613 ? 30.987 -1.879 -58.992 1.00 89.81 613 SER A O 1
ATOM 4660 N N . ASP A 1 614 ? 30.784 0.062 -57.899 1.00 87.88 614 ASP A N 1
ATOM 4661 C CA . ASP A 1 614 ? 30.917 0.929 -59.086 1.00 87.88 614 ASP A CA 1
ATOM 4662 C C . ASP A 1 614 ? 32.306 0.872 -59.762 1.00 87.88 614 ASP A C 1
ATOM 4664 O O . ASP A 1 614 ? 32.526 1.491 -60.804 1.00 87.88 614 ASP A O 1
ATOM 4668 N N . ARG A 1 615 ? 33.283 0.183 -59.152 1.00 88.50 615 ARG A N 1
ATOM 4669 C CA . ARG A 1 615 ? 34.694 0.159 -59.576 1.00 88.50 615 ARG A CA 1
ATOM 4670 C C . ARG A 1 615 ? 35.128 -1.176 -60.197 1.00 88.50 615 ARG A C 1
ATOM 4672 O O . ARG A 1 615 ? 36.207 -1.237 -60.787 1.00 88.50 615 ARG A O 1
ATOM 4679 N N . TYR A 1 616 ? 34.325 -2.233 -60.062 1.00 88.62 616 TYR A N 1
ATOM 4680 C CA . TYR A 1 616 ? 34.697 -3.596 -60.446 1.00 88.62 616 TYR A CA 1
ATOM 4681 C C . TYR A 1 616 ? 33.541 -4.331 -61.121 1.00 88.62 616 TYR A C 1
ATOM 4683 O O . TYR A 1 616 ? 32.516 -4.592 -60.500 1.00 88.62 616 TYR A O 1
ATOM 4691 N N . GLU A 1 617 ? 33.733 -4.736 -62.377 1.00 87.00 617 GLU A N 1
ATOM 4692 C CA . GLU A 1 617 ? 32.745 -5.530 -63.101 1.00 87.00 617 GLU A CA 1
ATOM 4693 C C . GLU A 1 617 ? 32.949 -7.019 -62.784 1.00 87.00 617 GLU A C 1
ATOM 4695 O O . GLU A 1 617 ? 33.954 -7.625 -63.171 1.00 87.00 617 GLU A O 1
ATOM 4700 N N . VAL A 1 618 ? 31.995 -7.614 -62.063 1.00 89.19 618 VAL A N 1
ATOM 4701 C CA . VAL A 1 618 ? 31.958 -9.059 -61.804 1.00 89.19 618 VAL A CA 1
ATOM 4702 C C . VAL A 1 618 ? 31.111 -9.718 -62.891 1.00 89.19 618 VAL A C 1
ATOM 4704 O O . VAL A 1 618 ? 29.894 -9.569 -62.919 1.00 89.19 618 VAL A O 1
ATOM 4707 N N . THR A 1 619 ? 31.761 -10.441 -63.802 1.00 86.56 619 THR A N 1
ATOM 4708 C CA . THR A 1 619 ? 31.150 -10.996 -65.026 1.00 86.56 619 THR A CA 1
ATOM 4709 C C . THR A 1 619 ? 30.791 -12.479 -64.925 1.00 86.56 619 THR A C 1
ATOM 4711 O O . THR A 1 619 ? 30.325 -13.083 -65.891 1.00 86.56 619 THR A O 1
ATOM 4714 N N . GLY A 1 620 ? 30.998 -13.086 -63.756 1.00 80.94 620 GLY A N 1
ATOM 4715 C CA . GLY A 1 620 ? 30.600 -14.458 -63.472 1.00 80.94 620 GLY A CA 1
ATOM 4716 C C . GLY A 1 620 ? 31.066 -14.933 -62.101 1.00 80.94 620 GLY A C 1
ATOM 4717 O O . GLY A 1 620 ? 32.029 -14.415 -61.534 1.00 80.94 620 GLY A O 1
ATOM 4718 N N . PHE A 1 621 ? 30.394 -15.955 -61.583 1.00 82.69 621 PHE A N 1
ATOM 4719 C CA . PHE A 1 621 ? 30.739 -16.635 -60.339 1.00 82.69 621 PHE A CA 1
ATOM 4720 C C . PHE A 1 621 ? 30.565 -18.148 -60.516 1.00 82.69 621 PHE A C 1
ATOM 4722 O O . PHE A 1 621 ? 29.782 -18.611 -61.345 1.00 82.69 621 PHE A O 1
ATOM 4729 N N . SER A 1 622 ? 31.304 -18.931 -59.738 1.00 79.06 622 SER A N 1
ATOM 4730 C CA . SER A 1 622 ? 31.229 -20.390 -59.716 1.00 79.06 622 SER A CA 1
ATOM 4731 C C . SER A 1 622 ? 31.138 -20.855 -58.272 1.00 79.06 622 SER A C 1
ATOM 4733 O O . SER A 1 622 ? 32.018 -20.535 -57.479 1.00 79.06 622 SER A O 1
ATOM 4735 N N . ASN A 1 623 ? 30.090 -21.610 -57.937 1.00 67.25 623 ASN A N 1
ATOM 4736 C CA . ASN A 1 623 ? 29.945 -22.286 -56.651 1.00 67.25 623 ASN A CA 1
ATOM 4737 C C . ASN A 1 623 ? 29.945 -23.799 -56.893 1.00 67.25 623 ASN A C 1
ATOM 4739 O O . ASN A 1 623 ? 28.979 -24.347 -57.427 1.00 67.25 623 ASN A O 1
ATOM 4743 N N . VAL A 1 624 ? 31.027 -24.472 -56.492 1.00 58.25 624 VAL A N 1
ATOM 4744 C CA . VAL A 1 624 ? 31.124 -25.935 -56.534 1.00 58.25 624 VAL A CA 1
ATOM 4745 C C . VAL A 1 624 ? 31.110 -26.476 -55.108 1.00 58.25 624 VAL A C 1
ATOM 4747 O O . VAL A 1 624 ? 32.111 -26.423 -54.389 1.00 58.25 624 VAL A O 1
ATOM 4750 N N . GLY A 1 625 ? 29.953 -27.004 -54.702 1.00 56.06 625 GLY A N 1
ATOM 4751 C CA . GLY A 1 625 ? 29.779 -27.738 -53.445 1.00 56.06 625 GLY A CA 1
ATOM 4752 C C . GLY A 1 625 ? 30.034 -26.932 -52.167 1.00 56.06 625 GLY A C 1
ATOM 4753 O O . GLY A 1 625 ? 30.295 -27.541 -51.136 1.00 56.06 625 GLY A O 1
ATOM 4754 N N . GLY A 1 626 ? 30.007 -25.594 -52.223 1.00 57.09 626 GLY A N 1
ATOM 4755 C CA . GLY A 1 626 ? 30.237 -24.725 -51.063 1.00 57.09 626 GLY A CA 1
ATOM 4756 C C . GLY A 1 626 ? 31.678 -24.676 -50.536 1.00 57.09 626 GLY A C 1
ATOM 4757 O O . GLY A 1 626 ? 31.891 -24.119 -49.466 1.00 57.09 626 GLY A O 1
ATOM 4758 N N . ILE A 1 627 ? 32.660 -25.250 -51.248 1.00 52.38 627 ILE A N 1
ATOM 4759 C CA . ILE A 1 627 ? 34.064 -25.336 -50.781 1.00 52.38 627 ILE A CA 1
ATOM 4760 C C . ILE A 1 627 ? 35.027 -24.510 -51.645 1.00 52.38 627 ILE A C 1
ATOM 4762 O O . ILE A 1 627 ? 36.016 -24.001 -51.132 1.00 52.38 627 ILE A O 1
ATOM 4766 N N . ASN A 1 628 ? 34.746 -24.339 -52.941 1.00 53.53 628 ASN A N 1
ATOM 4767 C CA . ASN A 1 628 ? 35.499 -23.426 -53.802 1.00 53.53 628 ASN A CA 1
ATOM 4768 C C . ASN A 1 628 ? 34.525 -22.476 -54.500 1.00 53.53 628 ASN A C 1
ATOM 4770 O O . ASN A 1 628 ? 33.772 -22.898 -55.386 1.00 53.53 628 ASN A O 1
ATOM 4774 N N . VAL A 1 629 ? 34.551 -21.207 -54.088 1.00 69.56 629 VAL A N 1
ATOM 4775 C CA . VAL A 1 629 ? 33.864 -20.113 -54.775 1.00 69.56 629 VAL A CA 1
ATOM 4776 C C . VAL A 1 629 ? 34.903 -19.312 -55.549 1.00 69.56 629 VAL A C 1
ATOM 4778 O O . VAL A 1 629 ? 35.857 -18.804 -54.966 1.00 69.56 629 VAL A O 1
ATOM 4781 N N . ASN A 1 630 ? 34.714 -19.205 -56.862 1.00 83.94 630 ASN A N 1
ATOM 4782 C CA . ASN A 1 630 ? 35.565 -18.397 -57.735 1.00 83.94 630 ASN A CA 1
ATOM 4783 C C . ASN A 1 630 ? 34.726 -17.302 -58.395 1.00 83.94 630 ASN A C 1
ATOM 4785 O O . ASN A 1 630 ? 33.598 -17.559 -58.820 1.00 83.94 630 ASN A O 1
ATOM 4789 N N . VAL A 1 631 ? 35.292 -16.107 -58.527 1.00 87.75 631 VAL A N 1
ATOM 4790 C CA . VAL A 1 631 ? 34.650 -14.924 -59.125 1.00 87.75 631 VAL A CA 1
ATOM 4791 C C . VAL A 1 631 ? 35.466 -14.411 -60.302 1.00 87.75 631 VAL A C 1
ATOM 4793 O O . VAL A 1 631 ? 36.691 -14.512 -60.304 1.00 87.75 631 VAL A O 1
ATOM 4796 N N . VAL A 1 632 ? 34.792 -13.872 -61.316 1.00 88.56 632 VAL A N 1
ATOM 4797 C CA . VAL A 1 632 ? 35.425 -13.311 -62.513 1.00 88.56 632 VAL A CA 1
ATOM 4798 C C . VAL A 1 632 ? 35.338 -11.791 -62.451 1.00 88.56 632 VAL A C 1
ATOM 4800 O O . VAL A 1 632 ? 34.345 -11.212 -62.877 1.00 88.56 632 VAL A O 1
ATOM 4803 N N . ILE A 1 633 ? 36.366 -11.140 -61.906 1.00 88.81 633 ILE A N 1
ATOM 4804 C CA . ILE A 1 633 ? 36.419 -9.674 -61.783 1.00 88.81 633 ILE A CA 1
ATOM 4805 C C . ILE A 1 633 ? 37.278 -9.110 -62.913 1.00 88.81 633 ILE A C 1
ATOM 4807 O O . ILE A 1 633 ? 38.423 -9.535 -63.087 1.00 88.81 633 ILE A O 1
ATOM 4811 N N . ASN A 1 634 ? 36.748 -8.164 -63.694 1.00 85.50 634 ASN A N 1
ATOM 4812 C CA . ASN A 1 634 ? 37.444 -7.520 -64.817 1.00 85.50 634 ASN A CA 1
ATOM 4813 C C . ASN A 1 634 ? 38.126 -8.545 -65.766 1.00 85.50 634 ASN A C 1
ATOM 4815 O O . ASN A 1 634 ? 39.251 -8.349 -66.233 1.00 85.50 634 ASN A O 1
ATOM 4819 N N . GLY A 1 635 ? 37.463 -9.686 -66.002 1.00 81.38 635 GLY A N 1
ATOM 4820 C CA . GLY A 1 635 ? 37.949 -10.782 -66.854 1.00 81.38 635 GLY A CA 1
ATOM 4821 C C . GLY A 1 635 ? 38.985 -11.729 -66.225 1.00 81.38 635 GLY A C 1
ATOM 4822 O O . GLY A 1 635 ? 39.507 -12.594 -66.929 1.00 81.38 635 GLY A O 1
ATOM 4823 N N . ARG A 1 636 ? 39.298 -11.606 -64.927 1.00 87.25 636 ARG A N 1
ATOM 4824 C CA . ARG A 1 636 ? 40.210 -12.510 -64.199 1.00 87.25 636 ARG A CA 1
ATOM 4825 C C . ARG A 1 636 ? 39.447 -13.401 -63.228 1.00 87.25 636 ARG A C 1
ATOM 4827 O O . ARG A 1 636 ? 38.685 -12.895 -62.413 1.00 87.25 636 ARG A O 1
ATOM 4834 N N . ILE A 1 637 ? 39.704 -14.708 -63.281 1.00 89.00 637 ILE A N 1
ATOM 4835 C CA . ILE A 1 637 ? 39.234 -15.662 -62.268 1.00 89.00 637 ILE A CA 1
ATOM 4836 C C . ILE A 1 637 ? 40.078 -15.467 -61.002 1.00 89.00 637 ILE A C 1
ATOM 4838 O O . ILE A 1 637 ? 41.304 -15.532 -61.085 1.00 89.00 637 ILE A O 1
ATOM 4842 N N . LEU A 1 638 ? 39.423 -15.235 -59.866 1.00 90.25 638 LEU A N 1
ATOM 4843 C CA . LEU A 1 638 ? 40.023 -15.031 -58.545 1.00 90.25 638 LEU A CA 1
ATOM 4844 C C . LEU A 1 638 ? 39.275 -15.863 -57.490 1.00 90.25 638 LEU A C 1
ATOM 4846 O O . LEU A 1 638 ? 38.088 -16.165 -57.660 1.00 90.25 638 LEU A O 1
ATOM 4850 N N . THR A 1 639 ? 39.956 -16.219 -56.402 1.00 89.75 639 THR A N 1
ATOM 4851 C CA . THR A 1 639 ? 39.406 -16.978 -55.268 1.00 89.75 639 THR A CA 1
ATOM 4852 C C . THR A 1 639 ? 39.752 -16.336 -53.916 1.00 89.75 639 THR A C 1
ATOM 4854 O O . THR A 1 639 ? 40.421 -15.302 -53.849 1.00 89.75 639 THR A O 1
ATOM 4857 N N . ILE A 1 640 ? 39.277 -16.924 -52.815 1.00 89.19 640 ILE A N 1
ATOM 4858 C CA . ILE A 1 640 ? 39.547 -16.423 -51.460 1.00 89.19 640 ILE A CA 1
ATOM 4859 C C . ILE A 1 640 ? 41.056 -16.463 -51.178 1.00 89.19 640 ILE A C 1
ATOM 4861 O O . ILE A 1 640 ? 41.703 -17.505 -51.266 1.00 89.19 640 ILE A O 1
ATOM 4865 N N . GLY A 1 641 ? 41.612 -15.313 -50.799 1.00 87.44 641 GLY A N 1
ATOM 4866 C CA . GLY A 1 641 ? 43.032 -15.117 -50.529 1.00 87.44 641 GLY A CA 1
ATOM 4867 C C . GLY A 1 641 ? 43.833 -14.471 -51.663 1.00 87.44 641 GLY A C 1
ATOM 4868 O O . GLY A 1 641 ? 44.935 -14.000 -51.368 1.00 87.44 641 GLY A O 1
ATOM 4869 N N . ASP A 1 642 ? 43.296 -14.401 -52.889 1.00 92.25 642 ASP A N 1
ATOM 4870 C CA . ASP A 1 642 ? 43.896 -13.667 -54.015 1.00 92.25 642 ASP A CA 1
ATOM 4871 C C . ASP A 1 642 ? 43.814 -12.142 -53.826 1.00 92.25 642 ASP A C 1
ATOM 4873 O O . ASP A 1 642 ? 43.041 -11.635 -53.011 1.00 92.25 642 ASP A O 1
ATOM 4877 N N . THR A 1 643 ? 44.586 -11.392 -54.621 1.00 91.00 643 THR A N 1
ATOM 4878 C CA . THR A 1 643 ? 44.679 -9.925 -54.533 1.00 91.00 643 THR A CA 1
ATOM 4879 C C . THR A 1 643 ? 44.356 -9.244 -55.865 1.00 91.00 643 THR A C 1
ATOM 4881 O O . THR A 1 643 ? 44.967 -9.549 -56.891 1.00 91.00 643 THR A O 1
ATOM 4884 N N . ILE A 1 644 ? 43.462 -8.250 -55.836 1.00 90.25 644 ILE A N 1
ATOM 4885 C CA . ILE A 1 644 ? 43.127 -7.353 -56.954 1.00 90.25 644 ILE A CA 1
ATOM 4886 C C . ILE A 1 644 ? 43.441 -5.902 -56.561 1.00 90.25 644 ILE A C 1
ATOM 4888 O O . ILE A 1 644 ? 43.015 -5.431 -55.518 1.00 90.25 644 ILE A O 1
ATOM 4892 N N . ASP A 1 645 ? 44.264 -5.202 -57.346 1.00 89.56 645 ASP A N 1
ATOM 4893 C CA . ASP A 1 645 ? 44.703 -3.807 -57.113 1.00 89.56 645 ASP A CA 1
ATOM 4894 C C . ASP A 1 645 ? 45.252 -3.494 -55.696 1.00 89.56 645 ASP A C 1
ATOM 4896 O O . ASP A 1 645 ? 45.252 -2.355 -55.219 1.00 89.56 645 ASP A O 1
ATOM 4900 N N . GLY A 1 646 ? 45.768 -4.522 -55.017 1.00 88.69 646 GLY A N 1
ATOM 4901 C CA . GLY A 1 646 ? 46.271 -4.454 -53.642 1.00 88.69 646 GLY A CA 1
ATOM 4902 C C . GLY A 1 646 ? 45.220 -4.703 -52.553 1.00 88.69 646 GLY A C 1
ATOM 4903 O O . GLY A 1 646 ? 45.578 -4.663 -51.382 1.00 88.69 646 GLY A O 1
ATOM 4904 N N . LEU A 1 647 ? 43.964 -4.967 -52.919 1.00 92.06 647 LEU A N 1
ATOM 4905 C CA . LEU A 1 647 ? 42.894 -5.458 -52.046 1.00 92.06 647 LEU A CA 1
ATOM 4906 C C . LEU A 1 647 ? 42.911 -6.989 -52.055 1.00 92.06 647 LEU A C 1
ATOM 4908 O O . LEU A 1 647 ? 42.802 -7.600 -53.120 1.00 92.06 647 LEU A O 1
ATOM 4912 N N . ARG A 1 648 ? 43.050 -7.620 -50.890 1.00 92.75 648 ARG A N 1
ATOM 4913 C CA . ARG A 1 648 ? 43.021 -9.081 -50.750 1.00 92.75 648 ARG A CA 1
ATOM 4914 C C . ARG A 1 648 ? 41.590 -9.550 -50.520 1.00 92.75 648 ARG A C 1
ATOM 4916 O O . ARG A 1 648 ? 40.948 -9.072 -49.591 1.00 92.75 648 ARG A O 1
ATOM 4923 N N . ILE A 1 649 ? 41.107 -10.505 -51.309 1.00 91.94 649 ILE A N 1
ATOM 4924 C CA . ILE A 1 649 ? 39.798 -11.138 -51.107 1.00 91.94 649 ILE A CA 1
ATOM 4925 C C . ILE A 1 649 ? 39.848 -11.947 -49.806 1.00 91.94 649 ILE A C 1
ATOM 4927 O O . ILE A 1 649 ? 40.662 -12.864 -49.668 1.00 91.94 649 ILE A O 1
ATOM 4931 N N . THR A 1 650 ? 38.993 -11.602 -48.848 1.00 89.38 650 THR A N 1
ATOM 4932 C CA . THR A 1 650 ? 38.906 -12.252 -47.532 1.00 89.38 650 THR A CA 1
ATOM 4933 C C . THR A 1 650 ? 37.769 -13.259 -47.447 1.00 89.38 650 THR A C 1
ATOM 4935 O O . THR A 1 650 ? 37.935 -14.276 -46.780 1.00 89.38 650 THR A O 1
ATOM 4938 N N . ASP A 1 651 ? 36.658 -13.016 -48.145 1.00 87.94 651 ASP A N 1
ATOM 4939 C CA . ASP A 1 651 ? 35.504 -13.919 -48.224 1.00 87.94 651 ASP A CA 1
ATOM 4940 C C . ASP A 1 651 ? 34.701 -13.661 -49.517 1.00 87.94 651 ASP A C 1
ATOM 4942 O O . ASP A 1 651 ? 34.780 -12.580 -50.110 1.00 87.94 651 ASP A O 1
ATOM 4946 N N . ILE A 1 652 ? 33.920 -14.643 -49.969 1.00 85.88 652 ILE A N 1
ATOM 4947 C CA . ILE A 1 652 ? 32.997 -14.514 -51.104 1.00 85.88 652 ILE A CA 1
ATOM 4948 C C . ILE A 1 652 ? 31.663 -15.153 -50.713 1.00 85.88 652 ILE A C 1
ATOM 4950 O O . ILE A 1 652 ? 31.514 -16.377 -50.733 1.00 85.88 652 ILE A O 1
ATOM 4954 N N . LYS A 1 653 ? 30.674 -14.312 -50.399 1.00 81.19 653 LYS A N 1
ATOM 4955 C CA . LYS A 1 653 ? 29.305 -14.730 -50.074 1.00 81.19 653 LYS A CA 1
ATOM 4956 C C . LYS A 1 653 ? 28.372 -14.488 -51.261 1.00 81.19 653 LYS A C 1
ATOM 4958 O O . LYS A 1 653 ? 28.773 -13.969 -52.304 1.00 81.19 653 LYS A O 1
ATOM 4963 N N . ASP A 1 654 ? 27.114 -14.887 -51.107 1.00 77.56 654 ASP A N 1
ATOM 4964 C CA . ASP A 1 654 ? 26.108 -14.752 -52.158 1.00 77.56 654 ASP A CA 1
ATOM 4965 C C . ASP A 1 654 ? 25.920 -13.277 -52.567 1.00 77.56 654 ASP A C 1
ATOM 4967 O O . ASP A 1 654 ? 25.570 -12.435 -51.742 1.00 77.56 654 ASP A O 1
ATOM 4971 N N . GLY A 1 655 ? 26.237 -12.956 -53.824 1.00 81.12 655 GLY A N 1
ATOM 4972 C CA . GLY A 1 655 ? 26.181 -11.601 -54.378 1.00 81.12 655 GLY A CA 1
ATOM 4973 C C . GLY A 1 655 ? 27.121 -10.562 -53.745 1.00 81.12 655 GLY A C 1
ATOM 4974 O O . GLY A 1 655 ? 26.934 -9.368 -53.980 1.00 81.12 655 GLY A O 1
ATOM 4975 N N . THR A 1 656 ? 28.107 -10.936 -52.915 1.00 87.25 656 THR A N 1
ATOM 4976 C CA . THR A 1 656 ? 29.070 -9.973 -52.334 1.00 87.25 656 THR A CA 1
ATOM 4977 C C . THR A 1 656 ? 30.460 -10.570 -52.099 1.00 87.25 656 THR A C 1
ATOM 4979 O O . THR A 1 656 ? 30.628 -11.568 -51.399 1.00 87.25 656 THR A O 1
ATOM 4982 N N . ILE A 1 657 ? 31.475 -9.898 -52.645 1.00 88.56 657 ILE A N 1
ATOM 4983 C CA . ILE A 1 657 ? 32.903 -10.151 -52.412 1.00 88.56 657 ILE A CA 1
ATOM 4984 C C . ILE A 1 657 ? 33.369 -9.247 -51.268 1.00 88.56 657 ILE A C 1
ATOM 4986 O O . ILE A 1 657 ? 33.127 -8.040 -51.306 1.00 88.56 657 ILE A O 1
ATOM 4990 N N . PHE A 1 658 ? 34.061 -9.818 -50.286 1.00 89.19 658 PHE A N 1
ATOM 4991 C CA . PHE A 1 658 ? 34.651 -9.118 -49.148 1.00 89.19 658 PHE A CA 1
ATOM 4992 C C . PHE A 1 658 ? 36.161 -9.016 -49.370 1.00 89.19 658 PHE A C 1
ATOM 4994 O O . PHE A 1 658 ? 36.805 -9.998 -49.749 1.00 89.19 658 PHE A O 1
ATOM 5001 N N . LEU A 1 659 ? 36.732 -7.830 -49.160 1.00 91.31 659 LEU A N 1
ATOM 5002 C CA . LEU A 1 659 ? 38.158 -7.571 -49.332 1.00 91.31 659 LEU A CA 1
ATOM 5003 C C . LEU A 1 659 ? 38.725 -6.765 -48.157 1.00 91.31 659 LEU A C 1
ATOM 5005 O O . LEU A 1 659 ? 38.018 -5.984 -47.522 1.00 91.31 659 LEU A O 1
ATOM 5009 N N . ASP A 1 660 ? 40.018 -6.935 -47.905 1.00 89.81 660 ASP A N 1
ATOM 5010 C CA . ASP A 1 660 ? 40.809 -6.197 -46.915 1.00 89.81 660 ASP A CA 1
ATOM 5011 C C . ASP A 1 660 ? 42.017 -5.551 -47.605 1.00 89.81 660 ASP A C 1
ATOM 5013 O O . ASP A 1 660 ? 42.647 -6.148 -48.489 1.00 89.81 660 ASP A O 1
ATOM 5017 N N . LYS A 1 661 ? 42.341 -4.327 -47.199 1.00 88.94 661 LYS A N 1
ATOM 5018 C CA . LYS A 1 661 ? 43.644 -3.719 -47.442 1.00 88.94 661 LYS A CA 1
ATOM 5019 C C . LYS A 1 661 ? 44.052 -2.877 -46.241 1.00 88.94 661 LYS A C 1
ATOM 5021 O O . LYS A 1 661 ? 43.344 -1.949 -45.862 1.00 88.94 661 LYS A O 1
ATOM 5026 N N . ASP A 1 662 ? 45.235 -3.167 -45.704 1.00 84.19 662 ASP A N 1
ATOM 5027 C CA . ASP A 1 662 ? 45.866 -2.418 -44.613 1.00 84.19 662 ASP A CA 1
ATOM 5028 C C . ASP A 1 662 ? 44.961 -2.258 -43.362 1.00 84.19 662 ASP A C 1
ATOM 5030 O O . ASP A 1 662 ? 45.109 -1.302 -42.602 1.00 84.19 662 ASP A O 1
ATOM 5034 N N . GLY A 1 663 ? 44.026 -3.197 -43.139 1.00 75.12 663 GLY A N 1
ATOM 5035 C CA . GLY A 1 663 ? 43.061 -3.195 -42.032 1.00 75.12 663 GLY A CA 1
ATOM 5036 C C . GLY A 1 663 ? 41.713 -2.537 -42.351 1.00 75.12 663 GLY A C 1
ATOM 5037 O O . GLY A 1 663 ? 40.797 -2.599 -41.532 1.00 75.12 663 GLY A O 1
ATOM 5038 N N . PHE A 1 664 ? 41.557 -1.932 -43.532 1.00 79.81 664 PHE A N 1
ATOM 5039 C CA . PHE A 1 664 ? 40.280 -1.405 -44.011 1.00 79.81 664 PHE A CA 1
ATOM 5040 C C . PHE A 1 664 ? 39.505 -2.485 -44.768 1.00 79.81 664 PHE A C 1
ATOM 5042 O O . PHE A 1 664 ? 40.054 -3.170 -45.632 1.00 79.81 664 PHE A O 1
ATOM 5049 N N . LYS A 1 665 ? 38.207 -2.604 -44.477 1.00 85.00 665 LYS A N 1
ATOM 5050 C CA . LYS A 1 665 ? 37.301 -3.552 -45.137 1.00 85.00 665 LYS A CA 1
ATOM 5051 C C . LYS A 1 665 ? 36.557 -2.898 -46.299 1.00 85.00 665 LYS A C 1
ATOM 5053 O O . LYS A 1 665 ? 36.102 -1.758 -46.214 1.00 85.00 665 LYS A O 1
ATOM 5058 N N . TYR A 1 666 ? 36.395 -3.656 -47.376 1.00 89.44 666 TYR A N 1
ATOM 5059 C CA . TYR A 1 666 ? 35.803 -3.218 -48.636 1.00 89.44 666 TYR A CA 1
ATOM 5060 C C . TYR A 1 666 ? 34.866 -4.292 -49.187 1.00 89.44 666 TYR A C 1
ATOM 5062 O O . TYR A 1 666 ? 35.136 -5.483 -49.024 1.00 89.44 666 TYR A O 1
ATOM 5070 N N . ARG A 1 667 ? 33.798 -3.895 -49.885 1.00 89.94 667 ARG A N 1
ATOM 5071 C CA . ARG A 1 667 ? 32.883 -4.845 -50.540 1.00 89.94 667 ARG A CA 1
ATOM 5072 C C . ARG A 1 667 ? 32.665 -4.541 -52.013 1.00 89.94 667 ARG A C 1
ATOM 5074 O O . ARG A 1 667 ? 32.602 -3.380 -52.398 1.00 89.94 667 ARG A O 1
ATOM 5081 N N . ILE A 1 668 ? 32.487 -5.584 -52.816 1.00 89.50 668 ILE A N 1
ATOM 5082 C CA . ILE A 1 668 ? 31.982 -5.497 -54.192 1.00 89.50 668 ILE A CA 1
ATOM 5083 C C . ILE A 1 668 ? 30.694 -6.316 -54.228 1.00 89.50 668 ILE A C 1
ATOM 5085 O O . ILE A 1 668 ? 30.739 -7.542 -54.097 1.00 89.50 668 ILE A O 1
ATOM 5089 N N . LYS A 1 669 ? 29.546 -5.653 -54.371 1.00 88.69 669 LYS A N 1
ATOM 5090 C CA . LYS A 1 669 ? 28.266 -6.321 -54.621 1.00 88.69 669 LYS A CA 1
ATOM 5091 C C . LYS A 1 669 ? 28.177 -6.688 -56.096 1.00 88.69 669 LYS A C 1
ATOM 5093 O O . LYS A 1 669 ? 28.626 -5.932 -56.954 1.00 88.69 669 LYS A O 1
ATOM 5098 N N . PHE A 1 670 ? 27.574 -7.830 -56.391 1.00 84.50 670 PHE A N 1
ATOM 5099 C CA . PHE A 1 670 ? 27.315 -8.270 -57.756 1.00 84.50 670 PHE A CA 1
ATOM 5100 C C . PHE A 1 670 ? 25.990 -9.026 -57.831 1.00 84.50 670 PHE A C 1
ATOM 5102 O O . PHE A 1 670 ? 25.618 -9.746 -56.906 1.00 84.50 670 PHE A O 1
ATOM 5109 N N . ASN A 1 671 ? 25.282 -8.867 -58.946 1.00 73.00 671 ASN A N 1
ATOM 5110 C CA . ASN A 1 671 ? 24.077 -9.644 -59.217 1.00 73.00 671 ASN A CA 1
ATOM 5111 C C . ASN A 1 671 ? 24.455 -11.023 -59.783 1.00 73.00 671 ASN A C 1
ATOM 5113 O O . ASN A 1 671 ? 25.517 -11.182 -60.388 1.00 73.00 671 ASN A O 1
ATOM 5117 N N . LYS A 1 672 ? 23.581 -12.007 -59.563 1.00 58.66 672 LYS A N 1
ATOM 5118 C CA . LYS A 1 672 ? 23.685 -13.363 -60.123 1.00 58.66 672 LYS A CA 1
ATOM 5119 C C . LYS A 1 672 ? 23.193 -13.437 -61.567 1.00 58.66 672 LYS A C 1
ATOM 5121 O O . LYS A 1 672 ? 22.259 -12.673 -61.894 1.00 58.66 672 LYS A O 1
#

Nearest PDB structures (foldseek):
  4qo6-assembly1_A  TM=9.405E-01  e=1.126E-22  Chlamydia trachomatis D/UW-3/CX
  4qq0-assembly1_A  TM=9.657E-01  e=3.827E-21  Chlamydia trachomatis D/UW-3/CX
  3gqs-assembly1_A  TM=9.768E-01  e=8.742E-12  Chlamydia trachomatis D/UW-3/CX
  3gqs-assembly2_B  TM=9.398E-01  e=1.530E-11  Chlamydia trachomatis D/UW-3/CX
  2aff-assembly1_A  TM=8.209E-01  e=5.728E-08  Homo sapiens

Sequence (672 aa):
MTPDRTAQSAKLIGEEGLLKGQVLTLDDGTSWTIGRDPDQSDIVVEDPAASRKHLLCRVTDEGFILENLSSTNPVTINEVEISEPQLLQDGDLVILGASKLRFYSSSGAVIDTASPVNTAEEHILPDEKPLPSGGGMDMDMTSPPPEETEEQQALPPAAAPDAAPSTPAEEPPEENHRDTLFEDEGSSGQDRPVSEADMFSDVDVDLSGGGRWMLKVISGPNNGAEFGMQSGQSYVMGNDPSACDIVFHDISVSRQHARMNVSDDEVLSVEDLGSRNGTQVDGDSIEERTSLEANKLVTVGSSTFVIIDREGERSTIVSPPLASLGTIFQSTEAMQAAQAAVQGVPKEGAPATEAKAAPSSEEIVHALEERETRTAGTLIFLGILTGLFLVLGMAALTLFQSEPVAIEMVDSKKALSVALNDFPEIQHSYTESTGTLLLLGHVSTNVDRSQLLYNLQGLPFVKNVDDNIVIDELVWQEANQVLSKNPAWRSVTVQSPSPGRFVMTGYIRNQSEAERLNDYISLNFPYPELLENQVVVEESIVSKVATRLSEARLLEVSVSIGNGELTLEGIVGNDKIDEYKELLLEFRDMRGVRNIRNFVVEVEPQETMVDLSDRYEVTGFSNVGGINVNVVINGRILTIGDTIDGLRITDIKDGTIFLDKDGFKYRIKFNK

Foldseek 3Di:
DPDDPPWKKKWWAWCDDPCHRPIDIDTPDFKWFEFCAPVAGNHHDPAPQTDNGAWMWGQDPVGIKIGGPDPRDAKDWPNHGDPGIGHDDQQIWIDGRGIIIGMHIPPDDDDDDDDDDDDDDDDDDDDDDDDDDDDDDDDDDDDDDDDDDDDDDDYDDDDDDDDDDDDDDDDDDYDDDDDDDDDDDDDDDDDDDDDPVPVPPPPPVPPPPADQKKKAWCWAPCHGDIDGDHEADKFFEFCAPVPTPHHGVAPQTHNGFKMWGQYNVRWIKIDGPPIPNAKDKQRHGDPGIGTDDAQIWIDGGGIIIGMHGNPPDPPPPPDDPPPPVVVVVPCVVVVVVPPPDDDDDDDDDDDDDDDDDDDDDDDDDDDDDDDDDDDDPVVVVVVVVVVVVVVVVVVVVVVPPDDPDPPPPPPLVVLLCVLCVVPVQWDWDADQVVLEIEIEFEDAAPVVVVSSVVSCVPPPSRDYYRDHYYHQPVLQVVVLVVQCVDPQRVQWGWHDPGTLAIEIEGEGAADVSVVVVLVCCVVPRPCSVRYHYPYDHQVVLQVVLCVLCVVLPVNQWHWHDDRQEIEIAGEDEPVCVVVVVVSVVVSCPDRSHDHYHYHYYYDHPCQVAAECQVPWDWPDWDDDPNPWIWTQIPNDTDTQQDDDPQWHFPDDDDQKTWTDHPRHIYIHGHDD